Protein AF-0000000069176969 (afdb_homodimer)

Organism: Paramecium tetraurelia (NCBI:txid5888)

Nearest PDB structures (foldseek):
  7xt2-assembly1_B  TM=5.036E-01  e=6.075E-05  Homo sapiens
  7xt2-assembly1_A  TM=5.294E-01  e=1.137E-04  Homo sapiens
  5iea-assembly1_B  TM=4.289E-01  e=5.299E-02  Macaca mulatta
  8glv-assembly1_Eb  TM=2.243E-01  e=5.483E+00  Chlamydomonas reinhardtii
  7xt2-assembly1_A  TM=5.251E-01  e=7.698E-05  Homo sapiens

Radius of gyration: 52.73 Å; Cα contacts (8 Å, |Δi|>4): 553; chains: 2; bounding box: 40×150×90 Å

Foldseek 3Di:
DPPPVPPPQDADPVPRHGFFKAFPVVGHTDDPCCCPPRDNDPTDIDGPVVSVVVVVVVVVVCVVVVVPPVVVVVVVVVVVVVVVVVVVVVVVVVVVVVVVLVVVVVVLLVVLVVVQVVVQVVLVVVQVVVVVVVVVLVVVLVVLVVVLVVLVPDPDPVVCVVCVVSNVVSVVSNPDAKDKDKGKAQDDKDQDQDADDPDDDSVRVSVSSNPGIGGDDIDIDIDID/DPPPVPPPQDADPVPRHGFFKAFPVVGDTDDPCCCPPRDNDPTDIDGPVVSVVVVVVVVVVCVVVVVPPVVVVVVVVVVVVVVVVVVVVVVVVVVVVVVVLVVVVVVLLVVLVVVQVVVQVVLVVVQVVVVVVVVVLVVVLVVLVVVLVVLVPDPDPVVCVVCVVSNVVSVVSNPDAKDKDKDKAQDDKDQDQDFDDPDDDSVRVSVSSNPGIGGDDIDIDMDID

InterPro domains:
  IPR000315 B-box-type zinc finger [PF00643] (8-46)
  IPR000315 B-box-type zinc finger [PS50119] (7-48)
  IPR000315 B-box-type zinc finger [SM00336] (7-48)
  IPR047153 TRIM45/56/19-like [PTHR25462] (10-179)

Secondary structure (DSSP, 8-state):
---------PBPTTT--B--EEETTTTEEE-HHHHHHSTTTT--EEEHHHHHHHHHHHHHHHHHTTTT-HHHHHHHHHHHHHHHHHHHHHHHHHHHHHHHHHHHHHHHHHHHHHHHHHHHHHHHHHHHHHHHHHHHHHHHHHHHHHHHHHHHH---HHHHHHTHHHHHHHHHHHHSPP-EEEEEEE--EE--EE-S-SEE-HHHHHHHHHT--EE-PEEEEEEE-/---------PBPTTT--B--EEETTTTEEE-HHHHHHSTTTT--EEEHHHHHHHHHHHHHHHHHTTTT-HHHHHHHHHHHHHHHHHHHHHHHHHHHHHHHHHHHHHHHHHHHHHHHHHHHHHHHHHHHHHHHHHHHHHHHHHHHHHHHHHHHH---HHHHHHTHHHHHHHHHHHHSPP-EEEEEEE--EE--EE-S-SEE-HHHHHHHHHT--EE-PEEEEEEE-

Structure (mmCIF, N/CA/C/O backbone):
data_AF-0000000069176969-model_v1
#
loop_
_entity.id
_entity.type
_entity.pdbx_description
1 polymer 'Chromosome undetermined scaffold_134, whole genome shotgun sequence'
#
loop_
_atom_site.group_PDB
_atom_site.id
_atom_site.type_symbol
_atom_site.label_atom_id
_atom_site.label_alt_id
_atom_site.label_comp_id
_atom_site.label_asym_id
_atom_site.label_entity_id
_atom_site.label_seq_id
_atom_site.pdbx_PDB_ins_code
_atom_site.Cartn_x
_atom_site.Cartn_y
_atom_site.Cartn_z
_atom_site.occupancy
_atom_site.B_iso_or_equiv
_atom_site.auth_seq_id
_atom_site.auth_comp_id
_atom_site.auth_asym_id
_atom_site.auth_atom_id
_atom_site.pdbx_PDB_model_num
ATOM 1 N N . MET A 1 1 ? 22.219 -71.062 -0.162 1 26.84 1 MET A N 1
ATOM 2 C CA . MET A 1 1 ? 21.219 -72.062 -0.257 1 26.84 1 MET A CA 1
ATOM 3 C C . MET A 1 1 ? 20.172 -71.75 -1.316 1 26.84 1 MET A C 1
ATOM 5 O O . MET A 1 1 ? 19.5 -70.75 -1.219 1 26.84 1 MET A O 1
ATOM 9 N N . ILE A 1 2 ? 20.406 -71.938 -2.631 1 32.28 2 ILE A N 1
ATOM 10 C CA . ILE A 1 2 ? 19.688 -71.75 -3.879 1 32.28 2 ILE A CA 1
ATOM 11 C C . ILE A 1 2 ? 18.281 -72.312 -3.771 1 32.28 2 ILE A C 1
ATOM 13 O O . ILE A 1 2 ? 18.094 -73.5 -3.545 1 32.28 2 ILE A O 1
ATOM 17 N N . SER A 1 3 ? 17.375 -71.625 -3.012 1 36.97 3 SER A N 1
ATOM 18 C CA . SER A 1 3 ? 16.109 -72.25 -2.645 1 36.97 3 SER A CA 1
ATOM 19 C C . SER A 1 3 ? 15.578 -73.125 -3.77 1 36.97 3 SER A C 1
ATOM 21 O O . SER A 1 3 ? 15.852 -72.875 -4.945 1 36.97 3 SER A O 1
ATOM 23 N N . ASP A 1 4 ? 15.484 -74.438 -3.574 1 36.41 4 ASP A N 1
ATOM 24 C CA . ASP A 1 4 ? 14.992 -75.562 -4.418 1 36.41 4 ASP A CA 1
ATOM 25 C C . ASP A 1 4 ? 13.82 -75.062 -5.273 1 36.41 4 ASP A C 1
ATOM 27 O O . ASP A 1 4 ? 12.758 -74.75 -4.75 1 36.41 4 ASP A O 1
ATOM 31 N N . ASP A 1 5 ? 13.984 -74.25 -6.227 1 40.22 5 ASP A N 1
ATOM 32 C CA . ASP A 1 5 ? 13.203 -73.688 -7.324 1 40.22 5 ASP A CA 1
ATOM 33 C C . ASP A 1 5 ? 12.305 -74.75 -7.949 1 40.22 5 ASP A C 1
ATOM 35 O O . ASP A 1 5 ? 12.523 -75.125 -9.086 1 40.22 5 ASP A O 1
ATOM 39 N N . THR A 1 6 ? 11.953 -75.812 -7.18 1 42.69 6 THR A N 1
ATOM 40 C CA . THR A 1 6 ? 11.023 -76.875 -7.605 1 42.69 6 THR A CA 1
ATOM 41 C C . THR A 1 6 ? 9.789 -76.25 -8.258 1 42.69 6 THR A C 1
ATOM 43 O O . THR A 1 6 ? 9.289 -75.188 -7.801 1 42.69 6 THR A O 1
ATOM 46 N N . GLN A 1 7 ? 9.648 -76.438 -9.602 1 47.78 7 GLN A N 1
ATOM 47 C CA . GLN A 1 7 ? 8.484 -76.125 -10.406 1 47.78 7 GLN A CA 1
ATOM 48 C C . GLN A 1 7 ? 7.195 -76.25 -9.602 1 47.78 7 GLN A C 1
ATOM 50 O O . GLN A 1 7 ? 6.684 -77.375 -9.477 1 47.78 7 GLN A O 1
ATOM 55 N N . ARG A 1 8 ? 7.137 -75.75 -8.43 1 53.97 8 ARG A N 1
ATOM 56 C CA . ARG A 1 8 ? 5.906 -75.938 -7.664 1 53.97 8 ARG A CA 1
ATOM 57 C C . ARG A 1 8 ? 4.68 -75.688 -8.547 1 53.97 8 ARG A C 1
ATOM 59 O O . ARG A 1 8 ? 4.488 -74.562 -9.078 1 53.97 8 ARG A O 1
ATOM 66 N N . VAL A 1 9 ? 4.352 -76.688 -9.32 1 63.97 9 VAL A N 1
ATOM 67 C CA . VAL A 1 9 ? 3.09 -76.688 -10.062 1 63.97 9 VAL A CA 1
ATOM 68 C C . VAL A 1 9 ? 1.954 -76.188 -9.172 1 63.97 9 VAL A C 1
ATOM 70 O O . VAL A 1 9 ? 1.772 -76.688 -8.055 1 63.97 9 VAL A O 1
ATOM 73 N N . SER A 1 10 ? 1.41 -75.062 -9.438 1 77.75 10 SER A N 1
ATOM 74 C CA . SER A 1 10 ? 0.372 -74.375 -8.656 1 77.75 10 SER A CA 1
ATOM 75 C C . SER A 1 10 ? -0.982 -75.062 -8.852 1 77.75 10 SER A C 1
ATOM 77 O O . SER A 1 10 ? -1.222 -75.688 -9.883 1 77.75 10 SER A O 1
ATOM 79 N N . GLU A 1 11 ? -1.685 -75.188 -7.676 1 89.38 11 GLU A N 1
ATOM 80 C CA . GLU A 1 11 ? -3.027 -75.75 -7.668 1 89.38 11 GLU A CA 1
ATOM 81 C C . GLU A 1 11 ? -4.078 -74.688 -8.008 1 89.38 11 GLU A C 1
ATOM 83 O O . GLU A 1 11 ? -3.936 -73.5 -7.645 1 89.38 11 GLU A O 1
ATOM 88 N N . CYS A 1 12 ? -4.926 -75.188 -8.828 1 91.81 12 CYS A N 1
ATOM 89 C CA . CYS A 1 12 ? -6.059 -74.312 -9.156 1 91.81 12 CYS A CA 1
ATOM 90 C C . CYS A 1 12 ? -6.812 -73.875 -7.902 1 91.81 12 CYS A C 1
ATOM 92 O O . CYS A 1 12 ? -7.199 -74.75 -7.094 1 91.81 12 CYS A O 1
ATOM 94 N N . ILE A 1 13 ? -7.078 -72.688 -7.785 1 87.38 13 ILE A N 1
ATOM 95 C CA . ILE A 1 13 ? -7.703 -72.188 -6.59 1 87.38 13 ILE A CA 1
ATOM 96 C C . ILE A 1 13 ? -9.148 -72.625 -6.5 1 87.38 13 ILE A C 1
ATOM 98 O O . ILE A 1 13 ? -9.656 -72.875 -5.406 1 87.38 13 ILE A O 1
ATOM 102 N N . ASN A 1 14 ? -9.766 -72.875 -7.582 1 89.88 14 ASN A N 1
ATOM 103 C CA . ASN A 1 14 ? -11.188 -73.188 -7.613 1 89.88 14 ASN A CA 1
ATOM 104 C C . ASN A 1 14 ? -11.422 -74.688 -7.535 1 89.88 14 ASN A C 1
ATOM 106 O O . ASN A 1 14 ? -12.453 -75.125 -7.039 1 89.88 14 ASN A O 1
ATOM 110 N N . HIS A 1 15 ? -10.391 -75.5 -8.008 1 91 15 HIS A N 1
ATOM 111 C CA . HIS A 1 15 ? -10.703 -76.875 -8.18 1 91 15 HIS A CA 1
ATOM 112 C C . HIS A 1 15 ? -9.68 -77.75 -7.48 1 91 15 HIS A C 1
ATOM 114 O O . HIS A 1 15 ? -9.773 -79 -7.531 1 91 15 HIS A O 1
ATOM 120 N N . LYS A 1 16 ? -8.781 -77.188 -6.832 1 88.62 16 LYS A N 1
ATOM 121 C CA . LYS A 1 16 ? -7.742 -77.875 -6.078 1 88.62 16 LYS A CA 1
ATOM 122 C C . LYS A 1 16 ? -7.051 -78.938 -6.938 1 88.62 16 LYS A C 1
ATOM 124 O O . LYS A 1 16 ? -6.812 -80.062 -6.484 1 88.62 16 LYS A O 1
ATOM 129 N N . ARG A 1 17 ? -6.91 -78.812 -8.227 1 90.88 17 ARG A N 1
ATOM 130 C CA . ARG A 1 17 ? -6.207 -79.625 -9.195 1 90.88 17 ARG A CA 1
ATOM 131 C C . ARG A 1 17 ? -4.984 -78.938 -9.758 1 90.88 17 ARG A C 1
ATOM 133 O O . ARG A 1 17 ? -4.918 -77.688 -9.734 1 90.88 17 ARG A O 1
ATOM 140 N N . LEU A 1 18 ? -4.129 -79.688 -10.203 1 91.25 18 LEU A N 1
ATOM 141 C CA . LEU A 1 18 ? -2.912 -79.125 -10.781 1 91.25 18 LEU A CA 1
ATOM 142 C C . LEU A 1 18 ? -3.225 -78.375 -12.055 1 91.25 18 LEU A C 1
ATOM 144 O O . LEU A 1 18 ? -4.059 -78.812 -12.859 1 91.25 18 LEU A O 1
ATOM 148 N N . LEU A 1 19 ? -2.568 -77.25 -12.164 1 93.12 19 LEU A N 1
ATOM 149 C CA . LEU A 1 19 ? -2.623 -76.5 -13.414 1 93.12 19 LEU A CA 1
ATOM 150 C C . LEU A 1 19 ? -1.856 -77.25 -14.516 1 93.12 19 LEU A C 1
ATOM 152 O O . LEU A 1 19 ? -0.68 -77.562 -14.344 1 93.12 19 LEU A O 1
ATOM 156 N N . GLU A 1 20 ? -2.523 -77.562 -15.68 1 91.69 20 GLU A N 1
ATOM 157 C CA . GLU A 1 20 ? -1.903 -78.438 -16.641 1 91.69 20 GLU A CA 1
ATOM 158 C C . GLU A 1 20 ? -1.856 -77.812 -18.031 1 91.69 20 GLU A C 1
ATOM 160 O O . GLU A 1 20 ? -1.166 -78.312 -18.922 1 91.69 20 GLU A O 1
ATOM 165 N N . ALA A 1 21 ? -2.658 -76.688 -18.156 1 94.44 21 ALA A N 1
ATOM 166 C CA . ALA A 1 21 ? -2.744 -76.125 -19.5 1 94.44 21 ALA A CA 1
ATOM 167 C C . ALA A 1 21 ? -2.727 -74.562 -19.422 1 94.44 21 ALA A C 1
ATOM 169 O O . ALA A 1 21 ? -2.945 -74 -18.359 1 94.44 21 ALA A O 1
ATOM 170 N N . PHE A 1 22 ? -2.449 -73.938 -20.547 1 95.81 22 PHE A N 1
ATOM 171 C CA . PHE A 1 22 ? -2.453 -72.5 -20.672 1 95.81 22 PHE A CA 1
ATOM 172 C C . PHE A 1 22 ? -3.617 -72.062 -21.547 1 95.81 22 PHE A C 1
ATOM 174 O O . PHE A 1 22 ? -3.734 -72.438 -22.703 1 95.81 22 PHE A O 1
ATOM 181 N N . CYS A 1 23 ? -4.484 -71.312 -21.016 1 96.56 23 CYS A N 1
ATOM 182 C CA . CYS A 1 23 ? -5.594 -70.812 -21.781 1 96.56 23 CYS A CA 1
ATOM 183 C C . CYS A 1 23 ? -5.125 -69.625 -22.656 1 96.56 23 CYS A C 1
ATOM 185 O O . CYS A 1 23 ? -4.754 -68.562 -22.156 1 96.56 23 CYS A O 1
ATOM 187 N N . THR A 1 24 ? -5.207 -69.688 -23.938 1 94.88 24 THR A N 1
ATOM 188 C CA . THR A 1 24 ? -4.664 -68.688 -24.844 1 94.88 24 THR A CA 1
ATOM 189 C C . THR A 1 24 ? -5.605 -67.5 -24.953 1 94.88 24 THR A C 1
ATOM 191 O O . THR A 1 24 ? -5.172 -66.438 -25.297 1 94.88 24 THR A O 1
ATOM 194 N N . ASP A 1 25 ? -6.832 -67.688 -24.641 1 94.06 25 ASP A N 1
ATOM 195 C CA . ASP A 1 25 ? -7.805 -66.625 -24.672 1 94.06 25 ASP A CA 1
ATOM 196 C C . ASP A 1 25 ? -7.633 -65.688 -23.484 1 94.06 25 ASP A C 1
ATOM 198 O O . ASP A 1 25 ? -7.719 -64.5 -23.609 1 94.06 25 ASP A O 1
ATOM 202 N N . CYS A 1 26 ? -7.316 -66.312 -22.328 1 94.69 26 CYS A N 1
ATOM 203 C CA . CYS A 1 26 ? -7.262 -65.562 -21.094 1 94.69 26 CYS A CA 1
ATOM 204 C C . CYS A 1 26 ? -5.82 -65.312 -20.656 1 94.69 26 CYS A C 1
ATOM 206 O O . CYS A 1 26 ? -5.559 -64.5 -19.766 1 94.69 26 CYS A O 1
ATOM 208 N N . HIS A 1 27 ? -4.93 -66.062 -21.203 1 94.88 27 HIS A N 1
ATOM 209 C CA . HIS A 1 27 ? -3.496 -66 -20.938 1 94.88 27 HIS A CA 1
ATOM 210 C C . HIS A 1 27 ? -3.172 -66.312 -19.5 1 94.88 27 HIS A C 1
ATOM 212 O O . HIS A 1 27 ? -2.412 -65.625 -18.828 1 94.88 27 HIS A O 1
ATOM 218 N N . VAL A 1 28 ? -3.756 -67.438 -19.031 1 93.88 28 VAL A N 1
ATOM 219 C CA . VAL A 1 28 ? -3.494 -67.875 -17.688 1 93.88 28 VAL A CA 1
ATOM 220 C C . VAL A 1 28 ? -3.367 -69.438 -17.688 1 93.88 28 VAL A C 1
ATOM 222 O O . VAL A 1 28 ? -3.848 -70.062 -18.609 1 93.88 28 VAL A O 1
ATOM 225 N N . LEU A 1 29 ? -2.678 -69.875 -16.625 1 94.75 29 LEU A N 1
ATOM 226 C CA . LEU A 1 29 ? -2.648 -71.312 -16.391 1 94.75 29 LEU A CA 1
ATOM 227 C C . LEU A 1 29 ? -3.979 -71.812 -15.828 1 94.75 29 LEU A C 1
ATOM 229 O O . LEU A 1 29 ? -4.562 -71.188 -14.961 1 94.75 29 LEU A O 1
ATOM 233 N N . ILE A 1 30 ? -4.434 -73 -16.359 1 94.5 30 ILE A N 1
ATOM 234 C CA . ILE A 1 30 ? -5.727 -73.5 -15.914 1 94.5 30 ILE A CA 1
ATOM 235 C C . ILE A 1 30 ? -5.641 -75 -15.648 1 94.5 30 ILE A C 1
ATOM 237 O O . ILE A 1 30 ? -4.719 -75.688 -16.125 1 94.5 30 ILE A O 1
ATOM 241 N N . CYS A 1 31 ? -6.582 -75.5 -14.875 1 93.94 31 CYS A N 1
ATOM 242 C CA . CYS A 1 31 ? -6.738 -76.938 -14.672 1 93.94 31 CYS A CA 1
ATOM 243 C C . CYS A 1 31 ? -7.758 -77.5 -15.648 1 93.94 31 CYS A C 1
ATOM 245 O O . CYS A 1 31 ? -8.531 -76.75 -16.266 1 93.94 31 CYS A O 1
ATOM 247 N N . PRO A 1 32 ? -7.789 -78.812 -15.852 1 94 32 PRO A N 1
ATOM 248 C CA . PRO A 1 32 ? -8.719 -79.375 -16.812 1 94 32 PRO A CA 1
ATOM 249 C C . PRO A 1 32 ? -10.18 -79.125 -16.453 1 94 32 PRO A C 1
ATOM 251 O O . PRO A 1 32 ? -11.008 -78.938 -17.344 1 94 32 PRO A O 1
ATOM 254 N N . THR A 1 33 ? -10.453 -79 -15.164 1 94.81 33 THR A N 1
ATOM 255 C CA . THR A 1 33 ? -11.836 -78.812 -14.734 1 94.81 33 THR A CA 1
ATOM 256 C C . THR A 1 33 ? -12.312 -77.438 -15.156 1 94.81 33 THR A C 1
ATOM 258 O O . THR A 1 33 ? -13.461 -77.25 -15.578 1 94.81 33 THR A O 1
ATOM 261 N N . CYS A 1 34 ? -11.469 -76.438 -15.055 1 94.94 34 CYS A N 1
ATOM 262 C CA . CYS A 1 34 ? -11.789 -75.125 -15.484 1 94.94 34 CYS A CA 1
ATOM 263 C C . CYS A 1 34 ? -12.164 -75.062 -16.969 1 94.94 34 CYS A C 1
ATOM 265 O O . CYS A 1 34 ? -13.055 -74.312 -17.375 1 94.94 34 CYS A O 1
ATOM 267 N N . LEU A 1 35 ? -11.445 -75.875 -17.812 1 94.69 35 LEU A N 1
ATOM 268 C CA . LEU A 1 35 ? -11.641 -75.875 -19.266 1 94.69 35 LEU A CA 1
ATOM 269 C C . LEU A 1 35 ? -12.922 -76.625 -19.625 1 94.69 35 LEU A C 1
ATOM 271 O O . LEU A 1 35 ? -13.68 -76.188 -20.484 1 94.69 35 LEU A O 1
ATOM 275 N N . MET A 1 36 ? -13.172 -77.688 -18.922 1 94.62 36 MET A N 1
ATOM 276 C CA . MET A 1 36 ? -14.281 -78.562 -19.281 1 94.62 36 MET A CA 1
ATOM 277 C C . MET A 1 36 ? -15.609 -78 -18.766 1 94.62 36 MET A C 1
ATOM 279 O O . MET A 1 36 ? -16.625 -78.125 -19.453 1 94.62 36 MET A O 1
ATOM 283 N N . PHE A 1 37 ? -15.609 -77.375 -17.547 1 93.06 37 PHE A N 1
ATOM 284 C CA . PHE A 1 37 ? -16.875 -77.125 -16.891 1 93.06 37 PHE A CA 1
ATOM 285 C C . PHE A 1 37 ? -16.875 -75.688 -16.312 1 93.06 37 PHE A C 1
ATOM 287 O O . PHE A 1 37 ? -17.891 -75.25 -15.805 1 93.06 37 PHE A O 1
ATOM 294 N N . GLY A 1 38 ? -15.789 -75.062 -16.391 1 91.81 38 GLY A N 1
ATOM 295 C CA . GLY A 1 38 ? -15.672 -73.812 -15.648 1 91.81 38 GLY A CA 1
ATOM 296 C C . GLY A 1 38 ? -15.648 -72.562 -16.547 1 91.81 38 GLY A C 1
ATOM 297 O O . GLY A 1 38 ? -16.328 -72.5 -17.578 1 91.81 38 GLY A O 1
ATOM 298 N N . ASP A 1 39 ? -14.883 -71.625 -16.062 1 91.38 39 ASP A N 1
ATOM 299 C CA . ASP A 1 39 ? -14.898 -70.25 -16.625 1 91.38 39 ASP A CA 1
ATOM 300 C C . ASP A 1 39 ? -14.18 -70.25 -17.969 1 91.38 39 ASP A C 1
ATOM 302 O O . ASP A 1 39 ? -14.305 -69.25 -18.734 1 91.38 39 ASP A O 1
ATOM 306 N N . HIS A 1 40 ? -13.469 -71.25 -18.344 1 95.25 40 HIS A N 1
ATOM 307 C CA . HIS A 1 40 ? -12.664 -71.312 -19.562 1 95.25 40 HIS A CA 1
ATOM 308 C C . HIS A 1 40 ? -13.234 -72.25 -20.594 1 95.25 40 HIS A C 1
ATOM 310 O O . HIS A 1 40 ? -12.523 -72.688 -21.5 1 95.25 40 HIS A O 1
ATOM 316 N N . LYS A 1 41 ? -14.438 -72.688 -20.297 1 94.44 41 LYS A N 1
ATOM 317 C CA . LYS A 1 41 ? -15.102 -73.562 -21.234 1 94.44 41 LYS A CA 1
ATOM 318 C C . LYS A 1 41 ? -15.133 -73 -22.641 1 94.44 41 LYS A C 1
ATOM 320 O O . LYS A 1 41 ? -15.523 -71.812 -22.828 1 94.44 41 LYS A O 1
ATOM 325 N N . GLY A 1 42 ? -14.727 -73.812 -23.625 1 93.81 42 GLY A N 1
ATOM 326 C CA . GLY A 1 42 ? -14.773 -73.375 -25 1 93.81 42 GLY A CA 1
ATOM 327 C C . GLY A 1 42 ? -13.562 -72.562 -25.422 1 93.81 42 GLY A C 1
ATOM 328 O O . GLY A 1 42 ? -13.414 -72.188 -26.594 1 93.81 42 GLY A O 1
ATOM 329 N N . HIS A 1 43 ? -12.688 -72.188 -24.438 1 96.44 43 HIS A N 1
ATOM 330 C CA . HIS A 1 43 ? -11.5 -71.438 -24.781 1 96.44 43 HIS A CA 1
ATOM 331 C C . HIS A 1 43 ? -10.445 -72.312 -25.453 1 96.44 43 HIS A C 1
ATOM 333 O O . HIS A 1 43 ? -10.414 -73.5 -25.234 1 96.44 43 HIS A O 1
ATOM 339 N N . LEU A 1 44 ? -9.625 -71.688 -26.219 1 96.5 44 LEU A N 1
ATOM 340 C CA . LEU A 1 44 ? -8.477 -72.375 -26.781 1 96.5 44 LEU A CA 1
ATOM 341 C C . LEU A 1 44 ? -7.367 -72.5 -25.75 1 96.5 44 LEU A C 1
ATOM 343 O O . LEU A 1 44 ? -7.117 -71.625 -24.969 1 96.5 44 LEU A O 1
ATOM 347 N N . VAL A 1 45 ? -6.688 -73.75 -25.766 1 96.19 45 VAL A N 1
ATOM 348 C CA . VAL A 1 45 ? -5.637 -74 -24.781 1 96.19 45 VAL A CA 1
ATOM 349 C C . VAL A 1 45 ? -4.406 -74.562 -25.484 1 96.19 45 VAL A C 1
ATOM 351 O O . VAL A 1 45 ? -4.512 -75.188 -26.547 1 96.19 45 VAL A O 1
ATOM 354 N N . ASP A 1 46 ? -3.285 -74.25 -24.875 1 96.25 46 ASP A N 1
ATOM 355 C CA . ASP A 1 46 ? -2.018 -74.812 -25.328 1 96.25 46 ASP A CA 1
ATOM 356 C C . ASP A 1 46 ? -1.334 -75.625 -24.203 1 96.25 46 ASP A C 1
ATOM 358 O O . ASP A 1 46 ? -1.624 -75.375 -23.016 1 96.25 46 ASP A O 1
ATOM 362 N N . GLN A 1 47 ? -0.425 -76.562 -24.719 1 95.62 47 GLN A N 1
ATOM 363 C CA . GLN A 1 47 ? 0.482 -77.188 -23.75 1 95.62 47 GLN A CA 1
ATOM 364 C C . GLN A 1 47 ? 1.433 -76.125 -23.156 1 95.62 47 GLN A C 1
ATOM 366 O O . GLN A 1 47 ? 1.793 -75.125 -23.828 1 95.62 47 GLN A O 1
ATOM 371 N N . MET A 1 48 ? 1.875 -76.312 -21.953 1 93.12 48 MET A N 1
ATOM 372 C CA . MET A 1 48 ? 2.715 -75.375 -21.234 1 93.12 48 MET A CA 1
ATOM 373 C C . MET A 1 48 ? 4.004 -75.125 -22 1 93.12 48 MET A C 1
ATOM 375 O O . MET A 1 48 ? 4.453 -73.938 -22.078 1 93.12 48 MET A O 1
ATOM 379 N N . ASP A 1 49 ? 4.562 -76.125 -22.547 1 94 49 ASP A N 1
ATOM 380 C CA . ASP A 1 49 ? 5.816 -75.938 -23.266 1 94 49 ASP A CA 1
ATOM 381 C C . ASP A 1 49 ? 5.641 -75.062 -24.484 1 94 49 ASP A C 1
ATOM 383 O O . ASP A 1 49 ? 6.457 -74.125 -24.719 1 94 49 ASP A O 1
ATOM 387 N N . LYS A 1 50 ? 4.613 -75.25 -25.234 1 95.94 50 LYS A N 1
ATOM 388 C CA . LYS A 1 50 ? 4.348 -74.438 -26.406 1 95.94 50 LYS A CA 1
ATOM 389 C C . LYS A 1 50 ? 4.039 -73 -25.984 1 95.94 50 LYS A C 1
ATOM 391 O O . LYS A 1 50 ? 4.535 -72.062 -26.594 1 95.94 50 LYS A O 1
ATOM 396 N N . ALA A 1 51 ? 3.252 -72.875 -24.984 1 95.81 51 ALA A N 1
ATOM 397 C CA . ALA A 1 51 ? 2.873 -71.562 -24.5 1 95.81 51 ALA A CA 1
ATOM 398 C C . ALA A 1 51 ? 4.098 -70.812 -24.062 1 95.81 51 ALA A C 1
ATOM 400 O O . ALA A 1 51 ? 4.207 -69.562 -24.328 1 95.81 51 ALA A O 1
ATOM 401 N N . THR A 1 52 ? 4.977 -71.438 -23.312 1 95.56 52 THR A N 1
ATOM 402 C CA . THR A 1 52 ? 6.203 -70.812 -22.859 1 95.56 52 THR A CA 1
ATOM 403 C C . THR A 1 52 ? 7.051 -70.375 -24.047 1 95.56 52 THR A C 1
ATOM 405 O O . THR A 1 52 ? 7.555 -69.25 -24.062 1 95.56 52 THR A O 1
ATOM 408 N N . LYS A 1 53 ? 7.156 -71.25 -25 1 95.75 53 LYS A N 1
ATOM 409 C CA . LYS A 1 53 ? 7.93 -70.875 -26.188 1 95.75 53 LYS A CA 1
ATOM 410 C C . LYS A 1 53 ? 7.34 -69.688 -26.906 1 95.75 53 LYS A C 1
ATOM 412 O O . LYS A 1 53 ? 8.078 -68.812 -27.344 1 95.75 53 LYS A O 1
ATOM 417 N N . ASP A 1 54 ? 6.082 -69.688 -27.031 1 95.88 54 ASP A N 1
ATOM 418 C CA . ASP A 1 54 ? 5.406 -68.562 -27.688 1 95.88 54 ASP A CA 1
ATOM 419 C C . ASP A 1 54 ? 5.605 -67.25 -26.922 1 95.88 54 ASP A C 1
ATOM 421 O O . ASP A 1 54 ? 5.836 -66.188 -27.516 1 95.88 54 ASP A O 1
ATOM 425 N N . LEU A 1 55 ? 5.5 -67.375 -25.578 1 95.81 55 LEU A N 1
ATOM 426 C CA . LEU A 1 55 ? 5.688 -66.188 -24.734 1 95.81 55 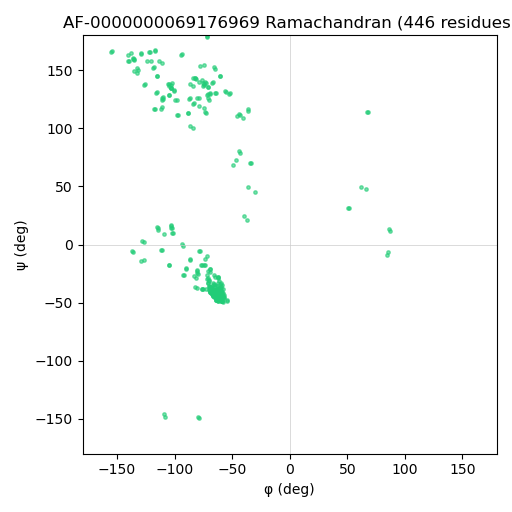LEU A CA 1
ATOM 427 C C . LEU A 1 55 ? 7.109 -65.625 -24.859 1 95.81 55 LEU A C 1
ATOM 429 O O . LEU A 1 55 ? 7.309 -64.438 -25.016 1 95.81 55 LEU A O 1
ATOM 433 N N . ARG A 1 56 ? 8.07 -66.5 -24.844 1 96.12 56 ARG A N 1
ATOM 434 C CA . ARG A 1 56 ? 9.461 -66.062 -25 1 96.12 56 ARG A CA 1
ATOM 435 C C . ARG A 1 56 ? 9.711 -65.5 -26.375 1 96.12 56 ARG A C 1
ATOM 437 O O . ARG A 1 56 ? 10.461 -64.5 -26.516 1 96.12 56 ARG A O 1
ATOM 444 N N . ALA A 1 57 ? 9.062 -66.062 -27.328 1 95.62 57 ALA A N 1
ATOM 445 C CA . ALA A 1 57 ? 9.188 -65.5 -28.688 1 95.62 57 ALA A CA 1
ATOM 446 C C . ALA A 1 57 ? 8.656 -64.062 -28.75 1 95.62 57 ALA A C 1
ATOM 448 O O . ALA A 1 57 ? 9.25 -63.219 -29.422 1 95.62 57 ALA A O 1
ATOM 449 N N . SER A 1 58 ? 7.578 -63.906 -28.094 1 95.25 58 SER A N 1
ATOM 450 C CA . SER A 1 58 ? 6.992 -62.594 -28.047 1 95.25 58 SER A CA 1
ATOM 451 C C . SER A 1 58 ? 7.926 -61.594 -27.375 1 95.25 58 SER A C 1
ATOM 453 O O . SER A 1 58 ? 8.117 -60.469 -27.875 1 95.25 58 SER A O 1
ATOM 455 N N . MET A 1 59 ? 8.523 -61.969 -26.266 1 95.69 59 MET A N 1
ATOM 456 C CA . MET A 1 59 ? 9.469 -61.125 -25.547 1 95.69 59 MET A CA 1
ATOM 457 C C . MET A 1 59 ? 10.711 -60.844 -26.406 1 95.69 59 MET A C 1
ATOM 459 O O . MET A 1 59 ? 11.188 -59.719 -26.484 1 95.69 59 MET A O 1
ATOM 463 N N . ASP A 1 60 ? 11.133 -61.844 -27.078 1 95.56 60 ASP A N 1
ATOM 464 C CA . ASP A 1 60 ? 12.312 -61.719 -27.938 1 95.56 60 ASP A CA 1
ATOM 465 C C . ASP A 1 60 ? 12.039 -60.781 -29.109 1 95.56 60 ASP A C 1
ATOM 467 O O . ASP A 1 60 ? 12.891 -59.969 -29.453 1 95.56 60 ASP A O 1
ATOM 471 N N . GLN A 1 61 ? 10.891 -60.938 -29.734 1 95.62 61 GLN A N 1
ATOM 472 C CA . GLN A 1 61 ? 10.516 -60.031 -30.844 1 95.62 61 GLN A CA 1
ATOM 473 C C . GLN A 1 61 ? 10.461 -58.594 -30.375 1 95.62 61 GLN A C 1
ATOM 475 O O . GLN A 1 61 ? 10.93 -57.688 -31.078 1 95.62 61 GLN A O 1
ATOM 480 N N . SER A 1 62 ? 9.891 -58.438 -29.219 1 94.69 62 SER A N 1
ATOM 481 C CA . SER A 1 62 ? 9.797 -57.094 -28.656 1 94.69 62 SER A CA 1
ATOM 482 C C . SER A 1 62 ? 11.172 -56.5 -28.344 1 94.69 62 SER A C 1
ATOM 484 O O . SER A 1 62 ? 11.422 -55.312 -28.562 1 94.69 62 SER A O 1
ATOM 486 N N . ALA A 1 63 ? 12.055 -57.281 -27.859 1 94.19 63 ALA A N 1
ATOM 487 C CA . ALA A 1 63 ? 13.422 -56.875 -27.594 1 94.19 63 ALA A CA 1
ATOM 488 C C . ALA A 1 63 ? 14.141 -56.469 -28.891 1 94.19 63 ALA A C 1
ATOM 490 O O . ALA A 1 63 ? 14.828 -55.438 -28.938 1 94.19 63 ALA A O 1
ATOM 491 N N . ARG A 1 64 ? 13.961 -57.25 -29.953 1 94.81 64 ARG A N 1
ATOM 492 C CA . ARG A 1 64 ? 14.594 -57 -31.234 1 94.81 64 ARG A CA 1
ATOM 493 C C . ARG A 1 64 ? 14.086 -55.688 -31.844 1 94.81 64 ARG A C 1
ATOM 495 O O . ARG A 1 64 ? 14.844 -54.969 -32.469 1 94.81 64 ARG A O 1
ATOM 502 N N . LYS A 1 65 ? 12.781 -55.406 -31.594 1 93 65 LYS A N 1
ATOM 503 C CA . LYS A 1 65 ? 12.18 -54.188 -32.094 1 93 65 LYS A CA 1
ATOM 504 C C . LYS A 1 65 ? 12.578 -52.969 -31.234 1 93 65 LYS A C 1
ATOM 506 O O . LYS A 1 65 ? 12.203 -51.844 -31.531 1 93 65 LYS A O 1
ATOM 511 N N . GLY A 1 66 ? 13.281 -53.219 -30.141 1 91.12 66 GLY A N 1
ATOM 512 C CA . GLY A 1 66 ? 13.789 -52.156 -29.297 1 91.12 66 GLY A CA 1
ATOM 513 C C . GLY A 1 66 ? 12.797 -51.688 -28.25 1 91.12 66 GLY A C 1
ATOM 514 O O . GLY A 1 66 ? 13 -50.656 -27.609 1 91.12 66 GLY A O 1
ATOM 515 N N . LEU A 1 67 ? 11.727 -52.469 -28.062 1 91 67 LEU A N 1
ATOM 516 C CA . LEU A 1 67 ? 10.664 -52.062 -27.141 1 91 67 LEU A CA 1
ATOM 517 C C . LEU A 1 67 ? 11.133 -52.156 -25.703 1 91 67 LEU A C 1
ATOM 519 O O . LEU A 1 67 ? 10.625 -51.469 -24.828 1 91 67 LEU A O 1
ATOM 523 N N . LEU A 1 68 ? 12.141 -52.969 -25.453 1 92.81 68 LEU A N 1
ATOM 524 C CA . LEU A 1 68 ? 12.586 -53.188 -24.078 1 92.81 68 LEU A CA 1
ATOM 525 C C . LEU A 1 68 ? 13.836 -52.375 -23.766 1 92.81 68 LEU A C 1
ATOM 527 O O . LEU A 1 68 ? 14.445 -52.562 -22.703 1 92.81 68 LEU A O 1
ATOM 531 N N . LYS A 1 69 ? 14.172 -51.469 -24.703 1 91.56 69 LYS A N 1
ATOM 532 C CA . LYS A 1 69 ? 15.336 -50.625 -24.453 1 91.56 69 LYS A CA 1
ATOM 533 C C . LYS A 1 69 ? 15.031 -49.562 -23.391 1 91.56 69 LYS A C 1
ATOM 535 O O . LYS A 1 69 ? 14.273 -48.625 -23.656 1 91.56 69 LYS A O 1
ATOM 540 N N . LEU A 1 70 ? 15.68 -49.688 -22.297 1 92.25 70 LEU A N 1
ATOM 541 C CA . LEU A 1 70 ? 15.445 -48.781 -21.172 1 92.25 70 LEU A CA 1
ATOM 542 C C . LEU A 1 70 ? 15.867 -47.375 -21.5 1 92.25 70 LEU A C 1
ATOM 544 O O . LEU A 1 70 ? 15.336 -46.406 -20.953 1 92.25 70 LEU A O 1
ATOM 548 N N . GLU A 1 71 ? 16.859 -47.25 -22.453 1 91 71 GLU A N 1
ATOM 549 C CA . GLU A 1 71 ? 17.359 -45.938 -22.875 1 91 71 GLU A CA 1
ATOM 550 C C . GLU A 1 71 ? 16.25 -45.062 -23.453 1 91 71 GLU A C 1
ATOM 552 O O . GLU A 1 71 ? 16.25 -43.844 -23.281 1 91 71 GLU A O 1
ATOM 557 N N . LYS A 1 72 ? 15.258 -45.688 -24.172 1 87.12 72 LYS A N 1
ATOM 558 C CA . LYS A 1 72 ? 14.164 -44.938 -24.781 1 87.12 72 LYS A CA 1
ATOM 559 C C . LYS A 1 72 ? 13.273 -44.281 -23.719 1 87.12 72 LYS A C 1
ATOM 561 O O . LYS A 1 72 ? 12.961 -43.094 -23.797 1 87.12 72 LYS A O 1
ATOM 566 N N . THR A 1 73 ? 12.953 -45.125 -22.672 1 91.44 73 THR A N 1
ATOM 567 C CA . THR A 1 73 ? 12.117 -44.594 -21.609 1 91.44 73 THR A CA 1
ATOM 568 C C . THR A 1 73 ? 12.883 -43.594 -20.766 1 91.44 73 THR A C 1
ATOM 570 O O . THR A 1 73 ? 12.32 -42.594 -20.328 1 91.44 73 THR A O 1
ATOM 573 N N . GLU A 1 74 ? 14.211 -43.812 -20.609 1 93.31 74 GLU A N 1
ATOM 574 C CA . GLU A 1 74 ? 15.047 -42.875 -19.828 1 93.31 74 GLU A CA 1
ATOM 575 C C . GLU A 1 74 ? 15.117 -41.5 -20.5 1 93.31 74 GLU A C 1
ATOM 577 O O . GLU A 1 74 ? 15.031 -40.5 -19.812 1 93.31 74 GLU A O 1
ATOM 582 N N . THR A 1 75 ? 15.289 -41.5 -21.812 1 92.31 75 THR A N 1
ATOM 583 C CA . THR A 1 75 ? 15.375 -40.219 -22.547 1 92.31 75 THR A CA 1
ATOM 584 C C . THR A 1 75 ? 14.078 -39.438 -22.406 1 92.31 75 THR A C 1
ATOM 586 O O . THR A 1 75 ? 14.109 -38.219 -22.188 1 92.31 75 THR A O 1
ATOM 589 N N . VAL A 1 76 ? 12.938 -40.125 -22.453 1 93.38 76 VAL A N 1
ATOM 590 C CA . VAL A 1 76 ? 11.641 -39.438 -22.344 1 93.38 76 VAL A CA 1
ATOM 591 C C . VAL A 1 76 ? 11.469 -38.906 -20.922 1 93.38 76 VAL A C 1
ATOM 593 O O . VAL A 1 76 ? 11.039 -37.75 -20.75 1 93.38 76 VAL A O 1
ATOM 596 N N . LEU A 1 77 ? 11.883 -39.719 -19.953 1 95.31 77 LEU A N 1
ATOM 597 C CA . LEU A 1 77 ? 11.758 -39.281 -18.562 1 95.31 77 LEU A CA 1
ATOM 598 C C . LEU A 1 77 ? 12.648 -38.094 -18.281 1 95.31 77 LEU A C 1
ATOM 600 O O . LEU A 1 77 ? 12.258 -37.188 -17.531 1 95.31 77 LEU A O 1
ATOM 604 N N . VAL A 1 78 ? 13.859 -38.062 -18.828 1 94.25 78 VAL A N 1
ATOM 605 C CA . VAL A 1 78 ? 14.766 -36.938 -18.656 1 94.25 78 VAL A CA 1
ATOM 606 C C . VAL A 1 78 ? 14.148 -35.688 -19.266 1 94.25 78 VAL A C 1
ATOM 608 O O . VAL A 1 78 ? 14.195 -34.594 -18.672 1 94.25 78 VAL A O 1
ATOM 611 N N . ASP A 1 79 ? 13.5 -35.812 -20.484 1 93.12 79 ASP A N 1
ATOM 612 C CA . ASP A 1 79 ? 12.836 -34.688 -21.141 1 93.12 79 ASP A CA 1
ATOM 613 C C . ASP A 1 79 ? 11.688 -34.156 -20.281 1 93.12 79 ASP A C 1
ATOM 615 O O . ASP A 1 79 ? 11.539 -32.938 -20.125 1 93.12 79 ASP A O 1
ATOM 619 N N . ILE A 1 80 ? 10.922 -35 -19.719 1 94.56 80 ILE A N 1
ATOM 620 C CA . ILE A 1 80 ? 9.797 -34.625 -18.875 1 94.56 80 ILE A CA 1
ATOM 621 C C . ILE A 1 80 ? 10.305 -33.875 -17.641 1 94.56 80 ILE A C 1
ATOM 623 O O . ILE A 1 80 ? 9.773 -32.812 -17.297 1 94.56 80 ILE A O 1
ATOM 627 N N . ARG A 1 81 ? 11.352 -34.406 -17.031 1 94.31 81 ARG A N 1
ATOM 628 C CA . ARG A 1 81 ? 11.891 -33.812 -15.82 1 94.31 81 ARG A CA 1
ATOM 629 C C . ARG A 1 81 ? 12.508 -32.438 -16.125 1 94.31 81 ARG A C 1
ATOM 631 O O . ARG A 1 81 ? 12.406 -31.516 -15.32 1 94.31 81 ARG A O 1
ATOM 638 N N . HIS A 1 82 ? 13.18 -32.344 -17.266 1 94 82 HIS A N 1
ATOM 639 C CA . HIS A 1 82 ? 13.711 -31.047 -17.688 1 94 82 HIS A CA 1
ATOM 640 C C . HIS A 1 82 ? 12.602 -30.031 -17.891 1 94 82 HIS A C 1
ATOM 642 O O . HIS A 1 82 ? 12.727 -28.875 -17.484 1 94 82 HIS A O 1
ATOM 648 N N . THR A 1 83 ? 11.555 -30.422 -18.516 1 92 83 THR A N 1
ATOM 649 C CA . THR A 1 83 ? 10.398 -29.562 -18.734 1 92 83 THR A CA 1
ATOM 650 C C . THR A 1 83 ? 9.805 -29.109 -17.406 1 92 83 THR A C 1
ATOM 652 O O . THR A 1 83 ? 9.484 -27.922 -17.234 1 92 83 THR A O 1
ATOM 655 N N . LYS A 1 84 ? 9.711 -30.031 -16.469 1 92.81 84 LYS A N 1
ATOM 656 C CA . LYS A 1 84 ? 9.188 -29.719 -15.148 1 92.81 84 LYS A CA 1
ATOM 657 C C . LYS A 1 84 ? 10.055 -28.672 -14.453 1 92.81 84 LYS A C 1
ATOM 659 O O . LYS A 1 84 ? 9.531 -27.719 -13.859 1 92.81 84 LYS A O 1
ATOM 664 N N . LEU A 1 85 ? 11.32 -28.859 -14.547 1 93.56 85 LEU A N 1
ATOM 665 C CA . LEU A 1 85 ? 12.25 -27.922 -13.922 1 93.56 85 LEU A CA 1
ATOM 666 C C . LEU A 1 85 ? 12.141 -26.547 -14.562 1 93.56 85 LEU A C 1
ATOM 668 O O . LEU A 1 85 ? 12.109 -25.531 -13.859 1 93.56 85 LEU A O 1
ATOM 672 N N . THR A 1 86 ? 12.102 -26.484 -15.891 1 91.75 86 THR A N 1
ATOM 673 C CA . THR A 1 86 ? 11.953 -25.219 -16.609 1 91.75 86 THR A CA 1
ATOM 674 C C . THR A 1 86 ? 10.656 -24.531 -16.219 1 91.75 86 THR A C 1
ATOM 676 O O . THR A 1 86 ? 10.633 -23.312 -16.031 1 91.75 86 THR A O 1
ATOM 679 N N . PHE A 1 87 ? 9.672 -25.312 -16.109 1 91.56 87 PHE A N 1
ATOM 680 C CA . PHE A 1 87 ? 8.359 -24.812 -15.727 1 91.56 87 PHE A CA 1
ATOM 681 C C . PHE A 1 87 ? 8.391 -24.203 -14.328 1 91.56 87 PHE A C 1
ATOM 683 O O . PHE A 1 87 ? 7.887 -23.094 -14.109 1 91.56 87 PHE A O 1
ATOM 690 N N . GLU A 1 88 ? 9.016 -24.859 -13.406 1 92.44 88 GLU A N 1
ATOM 691 C CA . GLU A 1 88 ? 9.133 -24.391 -12.023 1 92.44 88 GLU A CA 1
ATOM 692 C C . GLU A 1 88 ? 9.969 -23.109 -11.953 1 92.44 88 GLU A C 1
ATOM 694 O O . GLU A 1 88 ? 9.633 -22.188 -11.203 1 92.44 88 GLU A O 1
ATOM 699 N N . GLU A 1 89 ? 10.977 -23.047 -12.68 1 93.75 89 GLU A N 1
ATOM 700 C CA . GLU A 1 89 ? 11.836 -21.859 -12.703 1 93.75 89 GLU A CA 1
ATOM 701 C C . GLU A 1 89 ? 11.078 -20.656 -13.242 1 93.75 89 GLU A C 1
ATOM 703 O O . GLU A 1 89 ? 11.211 -19.547 -12.719 1 93.75 89 GLU A O 1
ATOM 708 N N . SER A 1 90 ? 10.359 -20.875 -14.281 1 92.25 90 SER A N 1
ATOM 709 C CA . SER A 1 90 ? 9.57 -19.781 -14.867 1 92.25 90 SER A CA 1
ATOM 710 C C . SER A 1 90 ? 8.516 -19.281 -13.883 1 92.25 90 SER A C 1
ATOM 712 O O . SER A 1 90 ? 8.297 -18.078 -13.773 1 92.25 90 SER A O 1
ATOM 714 N N . LYS A 1 91 ? 7.906 -20.172 -13.172 1 92.81 91 LYS A N 1
ATOM 715 C CA . LYS A 1 91 ? 6.934 -19.797 -12.156 1 92.81 91 LYS A CA 1
ATOM 716 C C . LYS A 1 91 ? 7.562 -18.891 -11.102 1 92.81 91 LYS A C 1
ATOM 718 O O . LYS A 1 91 ? 7.008 -17.844 -10.75 1 92.81 91 LYS A O 1
ATOM 723 N N . GLN A 1 92 ? 8.672 -19.328 -10.648 1 95.31 92 GLN A N 1
ATOM 724 C CA . GLN A 1 92 ? 9.352 -18.562 -9.602 1 95.31 92 GLN A CA 1
ATOM 725 C C . GLN A 1 92 ? 9.75 -17.172 -10.109 1 95.31 92 GLN A C 1
ATOM 727 O O . GLN A 1 92 ? 9.656 -16.203 -9.367 1 95.31 92 GLN A O 1
ATOM 732 N N . LYS A 1 93 ? 10.164 -17.125 -11.273 1 94.56 93 LYS A N 1
ATOM 733 C CA . LYS A 1 93 ? 10.547 -15.844 -11.867 1 94.56 93 LYS A CA 1
ATOM 734 C C . LYS A 1 93 ? 9.359 -14.898 -11.945 1 94.56 93 LYS A C 1
ATOM 736 O O . LYS A 1 93 ? 9.469 -13.727 -11.57 1 94.56 93 LYS A O 1
ATOM 741 N N . VAL A 1 94 ? 8.273 -15.375 -12.375 1 94.31 94 VAL A N 1
ATOM 742 C CA . VAL A 1 94 ? 7.07 -14.555 -12.531 1 94.31 94 VAL A CA 1
ATOM 743 C C . VAL A 1 94 ? 6.562 -14.117 -11.156 1 94.31 94 VAL A C 1
ATOM 745 O O . VAL A 1 94 ? 6.18 -12.961 -10.969 1 94.31 94 VAL A O 1
ATOM 748 N N . LEU A 1 95 ? 6.578 -15.023 -10.203 1 95.81 95 LEU A N 1
ATOM 749 C CA . LEU A 1 95 ? 6.133 -14.688 -8.859 1 95.81 95 LEU A CA 1
ATOM 750 C C . LEU A 1 95 ? 7.031 -13.617 -8.242 1 95.81 95 LEU A C 1
ATOM 752 O O . LEU A 1 95 ? 6.547 -12.727 -7.539 1 95.81 95 LEU A O 1
ATOM 756 N N . LYS A 1 96 ? 8.266 -13.742 -8.492 1 96.38 96 LYS A N 1
ATOM 757 C CA . LYS A 1 96 ? 9.203 -12.727 -8.008 1 96.38 96 LYS A CA 1
ATOM 758 C C . LYS A 1 96 ? 8.93 -11.375 -8.664 1 96.38 96 LYS A C 1
ATOM 760 O O . LYS A 1 96 ? 8.984 -10.336 -7.996 1 96.38 96 LYS A O 1
ATOM 765 N N . GLU A 1 97 ? 8.68 -11.352 -9.906 1 94.5 97 GLU A N 1
ATOM 766 C CA . GLU A 1 97 ? 8.352 -10.125 -10.625 1 94.5 97 GLU A CA 1
ATOM 767 C C . GLU A 1 97 ? 7.094 -9.477 -10.055 1 94.5 97 GLU A C 1
ATOM 769 O O . GLU A 1 97 ? 7.039 -8.258 -9.883 1 94.5 97 GLU A O 1
ATOM 774 N N . ILE A 1 98 ? 6.16 -10.281 -9.742 1 94.19 98 ILE A N 1
ATOM 775 C CA . ILE A 1 98 ? 4.91 -9.797 -9.156 1 94.19 98 ILE A CA 1
ATOM 776 C C . ILE A 1 98 ? 5.191 -9.164 -7.793 1 94.19 98 ILE A C 1
ATOM 778 O O . ILE A 1 98 ? 4.742 -8.055 -7.516 1 94.19 98 ILE A O 1
ATOM 782 N N . ASP A 1 99 ? 5.922 -9.867 -7.031 1 96.38 99 ASP A N 1
ATOM 783 C CA . ASP A 1 99 ? 6.246 -9.375 -5.695 1 96.38 99 ASP A CA 1
ATOM 784 C C . ASP A 1 99 ? 6.98 -8.039 -5.766 1 96.38 99 ASP A C 1
ATOM 786 O O . ASP A 1 99 ? 6.652 -7.109 -5.027 1 96.38 99 ASP A O 1
ATOM 790 N N . GLN A 1 100 ? 7.879 -7.965 -6.652 1 95.69 100 GLN A N 1
ATOM 791 C CA . GLN A 1 100 ? 8.656 -6.738 -6.801 1 95.69 100 GLN A CA 1
ATOM 792 C C . GLN A 1 100 ? 7.781 -5.59 -7.293 1 95.69 100 GLN A C 1
ATOM 794 O O . GLN A 1 100 ? 7.895 -4.465 -6.805 1 95.69 100 GLN A O 1
ATOM 799 N N . THR A 1 101 ? 6.973 -5.871 -8.227 1 94.19 101 THR A N 1
ATOM 800 C CA . THR A 1 101 ? 6.102 -4.848 -8.805 1 94.19 101 THR A CA 1
ATOM 801 C C . THR A 1 101 ? 5.148 -4.297 -7.746 1 94.19 101 THR A C 1
ATOM 803 O O . THR A 1 101 ? 5.074 -3.082 -7.539 1 94.19 101 THR A O 1
ATOM 806 N N . PHE A 1 102 ? 4.492 -5.164 -6.996 1 95.38 102 PHE A N 1
ATOM 807 C CA . PHE A 1 102 ? 3.521 -4.734 -5.996 1 95.38 102 PHE A CA 1
ATOM 808 C C . PHE A 1 102 ? 4.215 -4.051 -4.824 1 95.38 102 PHE A C 1
ATOM 810 O O . PHE A 1 102 ? 3.689 -3.09 -4.258 1 95.38 102 PHE A O 1
ATOM 817 N N . ASN A 1 103 ? 5.387 -4.516 -4.453 1 95.62 103 ASN A N 1
ATOM 818 C CA . ASN A 1 103 ? 6.141 -3.865 -3.387 1 95.62 103 ASN A CA 1
ATOM 819 C C . ASN A 1 103 ? 6.52 -2.434 -3.76 1 95.62 103 ASN A C 1
ATOM 821 O O . ASN A 1 103 ? 6.453 -1.531 -2.926 1 95.62 103 ASN A O 1
ATOM 825 N N . THR A 1 104 ? 6.926 -2.256 -4.953 1 95 104 THR A N 1
ATOM 826 C CA . THR A 1 104 ? 7.258 -0.919 -5.43 1 95 104 THR A CA 1
ATOM 827 C C . THR A 1 104 ? 6.035 -0.005 -5.371 1 95 104 THR A C 1
ATOM 829 O O . THR A 1 104 ? 6.133 1.141 -4.926 1 95 104 THR A O 1
ATOM 832 N N . ILE A 1 105 ? 4.918 -0.518 -5.773 1 93.94 105 ILE A N 1
ATOM 833 C CA . ILE A 1 105 ? 3.682 0.255 -5.77 1 93.94 105 ILE A CA 1
ATOM 834 C C . ILE A 1 105 ? 3.291 0.599 -4.332 1 93.94 105 ILE A C 1
ATOM 836 O O . ILE A 1 105 ? 2.916 1.735 -4.043 1 93.94 105 ILE A O 1
ATOM 840 N N . PHE A 1 106 ? 3.467 -0.341 -3.438 1 95 106 PHE A N 1
ATOM 841 C CA . PHE A 1 106 ? 3.164 -0.119 -2.027 1 95 106 PHE A CA 1
ATOM 842 C C . PHE A 1 106 ? 4.027 1 -1.458 1 95 106 PHE A C 1
ATOM 844 O O . PHE A 1 106 ? 3.527 1.886 -0.763 1 95 106 PHE A O 1
ATOM 851 N N . GLN A 1 107 ? 5.191 0.969 -1.803 1 95.44 107 GLN A N 1
ATOM 852 C CA . GLN A 1 107 ? 6.121 1.975 -1.3 1 95.44 107 GLN A CA 1
ATOM 853 C C . GLN A 1 107 ? 5.789 3.357 -1.854 1 95.44 107 GLN A C 1
ATOM 855 O O . GLN A 1 107 ? 5.855 4.355 -1.133 1 95.44 107 GLN A O 1
ATOM 860 N N . LEU A 1 108 ? 5.445 3.379 -3.07 1 93.62 108 LEU A N 1
ATOM 861 C CA . LEU A 1 108 ? 5.109 4.648 -3.703 1 93.62 108 LEU A CA 1
ATOM 862 C C . LEU A 1 108 ? 3.854 5.25 -3.08 1 93.62 108 LEU A C 1
ATOM 864 O O . LEU A 1 108 ? 3.803 6.453 -2.816 1 93.62 108 LEU A O 1
ATOM 868 N N . ILE A 1 109 ? 2.918 4.406 -2.83 1 93.38 109 ILE A N 1
ATOM 869 C CA . ILE A 1 109 ? 1.668 4.863 -2.234 1 93.38 109 ILE A CA 1
ATOM 870 C C . ILE A 1 109 ? 1.922 5.344 -0.807 1 93.38 109 ILE A C 1
ATOM 872 O O . ILE A 1 109 ? 1.396 6.379 -0.391 1 93.38 109 ILE A O 1
ATOM 876 N N . LYS A 1 110 ? 2.713 4.602 -0.103 1 95.38 110 LYS A N 1
ATOM 877 C CA . LYS A 1 110 ? 3.064 4.996 1.257 1 95.38 110 LYS A CA 1
ATOM 878 C C . LYS A 1 110 ? 3.789 6.34 1.269 1 95.38 110 LYS A C 1
ATOM 880 O O . LYS A 1 110 ? 3.482 7.211 2.09 1 95.38 110 LYS A O 1
ATOM 885 N N . GLN A 1 111 ? 4.688 6.488 0.405 1 96.06 111 GLN A N 1
ATOM 886 C CA . GLN A 1 111 ? 5.434 7.738 0.293 1 96.06 111 GLN A CA 1
ATOM 887 C C . GLN A 1 111 ? 4.508 8.898 -0.054 1 96.06 111 GLN A C 1
ATOM 889 O O . GLN A 1 111 ? 4.629 9.984 0.515 1 96.06 111 GLN A O 1
ATOM 894 N N . ARG A 1 112 ? 3.643 8.648 -0.952 1 94.88 112 ARG A N 1
ATOM 895 C CA . ARG A 1 112 ? 2.697 9.688 -1.351 1 94.88 112 ARG A CA 1
ATOM 896 C C . ARG A 1 112 ? 1.804 10.094 -0.183 1 94.88 112 ARG A C 1
ATOM 898 O O . ARG A 1 112 ? 1.545 11.281 0.025 1 94.88 112 ARG A O 1
ATOM 905 N N . LYS A 1 113 ? 1.347 9.117 0.535 1 95.5 113 LYS A N 1
ATOM 906 C CA . LYS A 1 113 ? 0.552 9.406 1.726 1 95.5 113 LYS A CA 1
ATOM 907 C C . LYS A 1 113 ? 1.3 10.336 2.676 1 95.5 113 LYS A C 1
ATOM 909 O O . LYS A 1 113 ? 0.747 11.336 3.133 1 95.5 113 LYS A O 1
ATOM 914 N N . ASP A 1 114 ? 2.512 10.039 2.928 1 96.75 114 ASP A N 1
ATOM 915 C CA . ASP A 1 114 ? 3.33 10.836 3.84 1 96.75 114 ASP A CA 1
ATOM 916 C C . ASP A 1 114 ? 3.5 12.266 3.32 1 96.75 114 ASP A C 1
ATOM 918 O O . ASP A 1 114 ? 3.441 13.219 4.094 1 96.75 114 ASP A O 1
ATOM 922 N N . GLU A 1 115 ? 3.707 12.344 2.088 1 95.88 115 GLU A N 1
ATOM 923 C CA . GLU A 1 115 ? 3.891 13.656 1.479 1 95.88 115 GLU A CA 1
ATOM 924 C C . GLU A 1 115 ? 2.629 14.508 1.604 1 95.88 115 GLU A C 1
ATOM 926 O O . GLU A 1 115 ? 2.701 15.695 1.927 1 95.88 115 GLU A O 1
ATOM 931 N N . VAL A 1 116 ? 1.51 13.875 1.349 1 94.62 116 VAL A N 1
ATOM 932 C CA . VAL A 1 116 ? 0.235 14.578 1.418 1 94.62 116 VAL A CA 1
ATOM 933 C C . VAL A 1 116 ? -0.038 15.016 2.857 1 94.62 116 VAL A C 1
ATOM 935 O O . VAL A 1 116 ? -0.438 16.156 3.104 1 94.62 116 VAL A O 1
ATOM 938 N N . VAL A 1 117 ? 0.202 14.156 3.777 1 95.94 117 VAL A N 1
ATOM 939 C CA . VAL A 1 117 ? 0.015 14.469 5.191 1 95.94 117 VAL A CA 1
ATOM 940 C C . VAL A 1 117 ? 0.93 15.625 5.59 1 95.94 117 VAL A C 1
ATOM 942 O O . VAL A 1 117 ? 0.502 16.547 6.285 1 95.94 117 VAL A O 1
ATOM 945 N N . ASN A 1 118 ? 2.123 15.594 5.109 1 95.62 118 ASN A N 1
ATOM 946 C CA . ASN A 1 118 ? 3.08 16.656 5.41 1 95.62 118 ASN A CA 1
ATOM 947 C C . ASN A 1 118 ? 2.639 18 4.824 1 95.62 118 ASN A C 1
ATOM 949 O O . ASN A 1 118 ? 2.789 19.031 5.461 1 95.62 118 ASN A O 1
ATOM 953 N N . LEU A 1 119 ? 2.127 17.938 3.652 1 92.56 119 LEU A N 1
ATOM 954 C CA . LEU A 1 119 ? 1.636 19.156 3.01 1 92.56 119 LEU A CA 1
ATOM 955 C C . LEU A 1 119 ? 0.505 19.781 3.822 1 92.56 119 LEU A C 1
ATOM 957 O O . LEU A 1 119 ? 0.479 20.984 4.027 1 92.56 119 LEU A O 1
ATOM 961 N N . ILE A 1 120 ? -0.366 18.938 4.293 1 91.94 120 ILE A N 1
ATOM 962 C CA . ILE A 1 120 ? -1.495 19.391 5.094 1 91.94 120 ILE A CA 1
ATOM 963 C C . ILE A 1 120 ? -0.989 19.984 6.41 1 91.94 120 ILE A C 1
ATOM 965 O O . ILE A 1 120 ? -1.41 21.062 6.812 1 91.94 120 ILE A O 1
ATOM 969 N N . ASN A 1 121 ? -0.064 19.359 7.035 1 94.12 121 ASN A N 1
ATOM 970 C CA . ASN A 1 121 ? 0.484 19.812 8.305 1 94.12 121 ASN A CA 1
ATOM 971 C C . ASN A 1 121 ? 1.193 21.156 8.156 1 94.12 121 ASN A C 1
ATOM 973 O O . ASN A 1 121 ? 1.043 22.047 9.008 1 94.12 121 ASN A O 1
ATOM 977 N N . GLN A 1 122 ? 1.918 21.281 7.125 1 93.5 122 GLN A N 1
ATOM 978 C CA . GLN A 1 122 ? 2.625 22.531 6.883 1 93.5 122 GLN A CA 1
ATOM 979 C C . GLN A 1 122 ? 1.646 23.688 6.664 1 93.5 122 GLN A C 1
ATOM 981 O O . GLN A 1 122 ? 1.826 24.766 7.219 1 93.5 122 GLN A O 1
ATOM 986 N N . HIS A 1 123 ? 0.643 23.391 5.848 1 90.31 123 HIS A N 1
ATOM 987 C CA . HIS A 1 123 ? -0.388 24.406 5.613 1 90.31 123 HIS A CA 1
ATOM 988 C C . HIS A 1 123 ? -1.052 24.828 6.918 1 90.31 123 HIS A C 1
ATOM 990 O O . HIS A 1 123 ? -1.213 26.016 7.176 1 90.31 123 HIS A O 1
ATOM 996 N N . TYR A 1 124 ? -1.374 23.891 7.727 1 91.12 124 TYR A N 1
ATOM 997 C CA . TYR A 1 124 ? -2.068 24.156 8.984 1 91.12 124 TYR A CA 1
ATOM 998 C C . TYR A 1 124 ? -1.158 24.875 9.961 1 91.12 124 TYR A C 1
ATOM 1000 O O . TYR A 1 124 ? -1.601 25.781 10.68 1 91.12 124 TYR A O 1
ATOM 1008 N N . GLU A 1 125 ? 0.086 24.547 9.969 1 93.44 125 GLU A N 1
ATOM 1009 C CA . GLU A 1 125 ? 1.035 25.172 10.883 1 93.44 125 GLU A CA 1
ATOM 1010 C C . GLU A 1 125 ? 1.189 26.656 10.586 1 93.44 125 GLU A C 1
ATOM 1012 O O . GLU A 1 125 ? 1.204 27.484 11.5 1 93.44 125 GLU A O 1
ATOM 1017 N N . ILE A 1 126 ? 1.234 26.953 9.359 1 92.06 126 ILE A N 1
ATOM 1018 C CA . ILE A 1 126 ? 1.396 28.344 8.945 1 92.06 126 ILE A CA 1
ATOM 1019 C C . ILE A 1 126 ? 0.174 29.156 9.367 1 92.06 126 ILE A C 1
ATOM 1021 O O . ILE A 1 126 ? 0.308 30.234 9.969 1 92.06 126 ILE A O 1
ATOM 1025 N N . GLN A 1 127 ? -1.007 28.641 9.156 1 90.69 127 GLN A N 1
ATOM 1026 C CA . GLN A 1 127 ? -2.246 29.344 9.469 1 90.69 127 GLN A CA 1
ATOM 1027 C C . GLN A 1 127 ? -2.439 29.453 10.984 1 90.69 127 GLN A C 1
ATOM 1029 O O . GLN A 1 127 ? -2.826 30.516 11.484 1 90.69 127 GLN A O 1
ATOM 1034 N N . VAL A 1 128 ? -2.1 28.438 11.703 1 92.56 128 VAL A N 1
ATOM 1035 C CA . VAL A 1 128 ? -2.289 28.422 13.156 1 92.56 128 VAL A CA 1
ATOM 1036 C C . VAL A 1 128 ? -1.326 29.406 13.805 1 92.56 128 VAL A C 1
ATOM 1038 O O . VAL A 1 128 ? -1.676 30.078 14.789 1 92.56 128 VAL A O 1
ATOM 1041 N N . ASN A 1 129 ? -0.143 29.5 13.258 1 93 129 ASN A N 1
ATOM 1042 C CA . ASN A 1 129 ? 0.821 30.469 13.789 1 93 129 ASN A CA 1
ATOM 1043 C C . ASN A 1 129 ? 0.317 31.891 13.648 1 93 129 ASN A C 1
ATOM 1045 O O . ASN A 1 129 ? 0.497 32.719 14.555 1 93 129 ASN A O 1
ATOM 1049 N N . ASN A 1 130 ? -0.342 32.125 12.562 1 91.12 130 ASN A N 1
ATOM 1050 C CA . ASN A 1 130 ? -0.934 33.438 12.359 1 91.12 130 ASN A CA 1
ATOM 1051 C C . ASN A 1 130 ? -2.047 33.719 13.367 1 91.12 130 ASN A C 1
ATOM 1053 O O . ASN A 1 130 ? -2.119 34.812 13.93 1 91.12 130 ASN A O 1
ATOM 1057 N N . ILE A 1 131 ? -2.855 32.75 13.602 1 93.88 131 ILE A N 1
ATOM 1058 C CA . ILE A 1 131 ? -3.957 32.875 14.547 1 93.88 131 ILE A CA 1
ATOM 1059 C C . ILE A 1 131 ? -3.404 33.062 15.961 1 93.88 131 ILE A C 1
ATOM 1061 O O . ILE A 1 131 ? -3.881 33.906 16.719 1 93.88 131 ILE A O 1
ATOM 1065 N N . ASP A 1 132 ? -2.348 32.344 16.266 1 94.81 132 ASP A N 1
ATOM 1066 C CA . ASP A 1 132 ? -1.742 32.406 17.594 1 94.81 132 ASP A CA 1
ATOM 1067 C C . ASP A 1 132 ? -1.134 33.781 17.859 1 94.81 132 ASP A C 1
ATOM 1069 O O . ASP A 1 132 ? -1.212 34.312 18.984 1 94.81 132 ASP A O 1
ATOM 1073 N N . THR A 1 133 ? -0.534 34.312 16.844 1 94.94 133 THR A N 1
ATOM 1074 C CA . THR A 1 133 ? 0.045 35.656 16.969 1 94.94 133 THR A CA 1
ATOM 1075 C C . THR A 1 133 ? -1.03 36.688 17.312 1 94.94 133 THR A C 1
ATOM 1077 O O . THR A 1 133 ? -0.841 37.531 18.203 1 94.94 133 THR A O 1
ATOM 1080 N N . GLN A 1 134 ? -2.174 36.531 16.688 1 94.38 134 GLN A N 1
ATOM 1081 C CA . GLN A 1 134 ? -3.279 37.438 16.969 1 94.38 134 GLN A CA 1
ATOM 1082 C C . GLN A 1 134 ? -3.832 37.219 18.375 1 94.38 134 GLN A C 1
ATOM 1084 O O . GLN A 1 134 ? -4.176 38.156 19.078 1 94.38 134 GLN A O 1
ATOM 1089 N N . GLU A 1 135 ? -3.938 36 18.75 1 95.38 135 GLU A N 1
ATOM 1090 C CA . GLU A 1 135 ? -4.41 35.688 20.094 1 95.38 135 GLU A CA 1
ATOM 1091 C C . GLU A 1 135 ? -3.525 36.344 21.156 1 95.38 135 GLU A C 1
ATOM 1093 O O . GLU A 1 135 ? -4.027 36.906 22.125 1 95.38 135 GLU A O 1
ATOM 1098 N N . LYS A 1 136 ? -2.15 36.281 20.953 1 96.62 136 LYS A N 1
ATOM 1099 C CA . LYS A 1 136 ? -1.199 36.844 21.906 1 96.62 136 LYS A CA 1
ATOM 1100 C C . LYS A 1 136 ? -1.35 38.375 21.984 1 96.62 136 LYS A C 1
ATOM 1102 O O . LYS A 1 136 ? -1.311 38.969 23.062 1 96.62 136 LYS A O 1
ATOM 1107 N N . ILE A 1 137 ? -1.542 38.938 20.844 1 95.44 137 ILE A N 1
ATOM 1108 C CA . ILE A 1 137 ? -1.702 40.406 20.766 1 95.44 137 ILE A CA 1
ATOM 1109 C C . ILE A 1 137 ? -2.936 40.812 21.562 1 95.44 137 ILE A C 1
ATOM 1111 O O . ILE A 1 137 ? -2.873 41.75 22.375 1 95.44 137 ILE A O 1
ATOM 1115 N N . TRP A 1 138 ? -3.979 40.094 21.469 1 95.31 138 TRP A N 1
ATOM 1116 C CA . TRP A 1 138 ? -5.227 40.5 22.109 1 95.31 138 TRP A CA 1
ATOM 1117 C C . TRP A 1 138 ? -5.238 40.094 23.578 1 95.31 138 TRP A C 1
ATOM 1119 O O . TRP A 1 138 ? -5.871 40.781 24.406 1 95.31 138 TRP A O 1
ATOM 1129 N N . MET A 1 139 ? -4.504 39.031 23.906 1 96.5 139 MET A N 1
ATOM 1130 C CA . MET A 1 139 ? -4.305 38.75 25.312 1 96.5 139 MET A CA 1
ATOM 1131 C C . MET A 1 139 ? -3.535 39.844 26.016 1 96.5 139 MET A C 1
ATOM 1133 O O . MET A 1 139 ? -3.859 40.219 27.141 1 96.5 139 MET A O 1
ATOM 1137 N N . ASP A 1 140 ? -2.553 40.312 25.281 1 96.94 140 ASP A N 1
ATOM 1138 C CA . ASP A 1 140 ? -1.782 41.438 25.812 1 96.94 140 ASP A CA 1
ATOM 1139 C C . ASP A 1 140 ? -2.658 42.688 25.969 1 96.94 140 ASP A C 1
ATOM 1141 O O . ASP A 1 140 ? -2.598 43.344 27 1 96.94 140 ASP A O 1
ATOM 1145 N N . LYS A 1 141 ? -3.465 42.969 25.031 1 96 141 LYS A N 1
ATOM 1146 C CA . LYS A 1 141 ? -4.383 44.094 25.125 1 96 141 LYS A CA 1
ATOM 1147 C C . LYS A 1 141 ? -5.309 43.969 26.328 1 96 141 LYS A C 1
ATOM 1149 O O . LYS A 1 141 ? -5.535 44.938 27.062 1 96 141 LYS A O 1
ATOM 1154 N N . GLN A 1 142 ? -5.812 42.781 26.453 1 95.56 142 GLN A N 1
ATOM 1155 C CA . GLN A 1 142 ? -6.707 42.531 27.594 1 95.56 142 GLN A CA 1
ATOM 1156 C C . GLN A 1 142 ? -5.988 42.75 28.922 1 95.56 142 GLN A C 1
ATOM 1158 O O . GLN A 1 142 ? -6.539 43.406 29.828 1 95.56 142 GLN A O 1
ATOM 1163 N N . SER A 1 143 ? -4.766 42.281 29.016 1 97.12 143 SER A N 1
ATOM 1164 C CA . SER A 1 143 ? -3.965 42.469 30.219 1 97.12 143 SER A CA 1
ATOM 1165 C C . SER A 1 143 ? -3.695 43.938 30.5 1 97.12 143 SER A C 1
ATOM 1167 O O . SER A 1 143 ? -3.807 44.375 31.641 1 97.12 143 SER A O 1
ATOM 1169 N N . ARG A 1 144 ? -3.396 44.656 29.484 1 96.56 144 ARG A N 1
ATOM 1170 C CA . ARG A 1 144 ? -3.135 46.062 29.625 1 96.56 144 ARG A CA 1
ATOM 1171 C C . ARG A 1 144 ? -4.379 46.812 30.094 1 96.56 144 ARG A C 1
ATOM 1173 O O . ARG A 1 144 ? -4.301 47.688 30.953 1 96.56 144 ARG A O 1
ATOM 1180 N N . ALA A 1 145 ? -5.477 46.469 29.484 1 95.94 145 ALA A N 1
ATOM 1181 C CA . ALA A 1 145 ? -6.727 47.094 29.906 1 95.94 145 ALA A CA 1
ATOM 1182 C C . ALA A 1 145 ? -7.004 46.812 31.391 1 95.94 145 ALA A C 1
ATOM 1184 O O . ALA A 1 145 ? -7.344 47.75 32.125 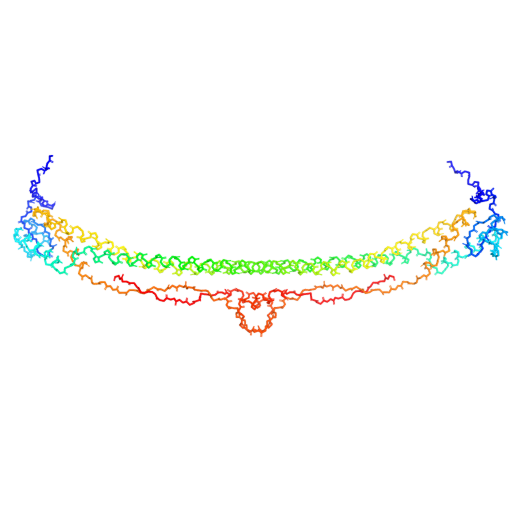1 95.94 145 ALA A O 1
ATOM 1185 N N . TYR A 1 146 ? -6.812 45.625 31.766 1 95.88 146 TYR A N 1
ATOM 1186 C CA . TYR A 1 146 ? -7.004 45.25 33.156 1 95.88 146 TYR A CA 1
ATOM 1187 C C . TYR A 1 146 ? -6.082 46.062 34.062 1 95.88 146 TYR A C 1
ATOM 1189 O O . TYR A 1 146 ? -6.52 46.594 35.094 1 95.88 146 TYR A O 1
ATOM 1197 N N . ASP A 1 147 ? -4.844 46.156 33.688 1 96.06 147 ASP A N 1
ATOM 1198 C CA . ASP A 1 147 ? -3.85 46.875 34.469 1 96.06 147 ASP A CA 1
ATOM 1199 C C . ASP A 1 147 ? -4.223 48.344 34.625 1 96.06 147 ASP A C 1
ATOM 1201 O O . ASP A 1 147 ? -4.125 48.906 35.719 1 96.06 147 ASP A O 1
ATOM 1205 N N . ILE A 1 148 ? -4.672 48.906 33.531 1 96.06 148 ILE A N 1
ATOM 1206 C CA . ILE A 1 148 ? -5.004 50.344 33.562 1 96.06 148 ILE A CA 1
ATOM 1207 C C . ILE A 1 148 ? -6.223 50.562 34.438 1 96.06 148 ILE A C 1
ATOM 1209 O O . ILE A 1 148 ? -6.273 51.562 35.188 1 96.06 148 ILE A O 1
ATOM 1213 N N . ILE A 1 149 ? -7.148 49.719 34.375 1 95.06 149 ILE A N 1
ATOM 1214 C CA . ILE A 1 149 ? -8.328 49.812 35.219 1 95.06 149 ILE A CA 1
ATOM 1215 C C . ILE A 1 149 ? -7.918 49.781 36.688 1 95.06 149 ILE A C 1
ATOM 1217 O O . ILE A 1 149 ? -8.375 50.594 37.469 1 95.06 149 ILE A O 1
ATOM 1221 N N . LYS A 1 150 ? -7.094 48.938 37.031 1 95.19 150 LYS A N 1
ATOM 1222 C CA . LYS A 1 150 ? -6.617 48.812 38.406 1 95.19 150 LYS A CA 1
ATOM 1223 C C . LYS A 1 150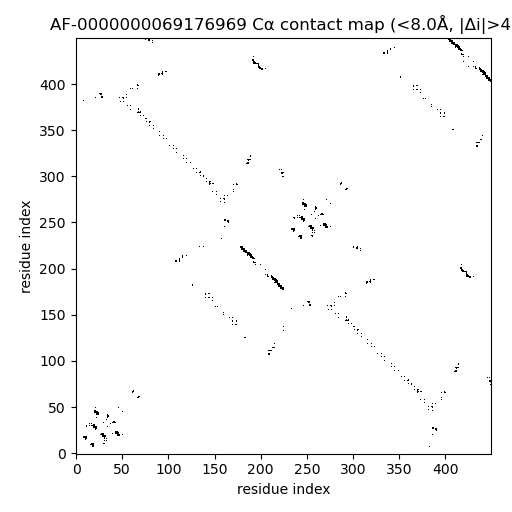 ? -5.844 50.031 38.844 1 95.19 150 LYS A C 1
ATOM 1225 O O . LYS A 1 150 ? -6.051 50.562 39.938 1 95.19 150 LYS A O 1
ATOM 1230 N N . LEU A 1 151 ? -4.996 50.5 37.938 1 95.19 151 LEU A N 1
ATOM 1231 C CA . LEU A 1 151 ? -4.18 51.656 38.219 1 95.19 151 LEU A CA 1
ATOM 1232 C C . LEU A 1 151 ? -5.047 52.906 38.375 1 95.19 151 LEU A C 1
ATOM 1234 O O . LEU A 1 151 ? -4.773 53.781 39.188 1 95.19 151 LEU A O 1
ATOM 1238 N N . ALA A 1 152 ? -6.035 53 37.562 1 92.88 152 ALA A N 1
ATOM 1239 C CA . ALA A 1 152 ? -6.934 54.156 37.594 1 92.88 152 ALA A CA 1
ATOM 1240 C C . ALA A 1 152 ? -7.664 54.25 38.938 1 92.88 152 ALA A C 1
ATOM 1242 O O . ALA A 1 152 ? -8.023 55.344 39.375 1 92.88 152 ALA A O 1
ATOM 1243 N N . ARG A 1 153 ? -7.828 53.125 39.531 1 91.25 153 ARG A N 1
ATOM 1244 C CA . ARG A 1 153 ? -8.539 53.094 40.812 1 91.25 153 ARG A CA 1
ATOM 1245 C C . ARG A 1 153 ? -7.586 53.344 42 1 91.25 153 ARG A C 1
ATOM 1247 O O . ARG A 1 153 ? -8.023 53.562 43.125 1 91.25 153 ARG A O 1
ATOM 1254 N N . SER A 1 154 ? -6.34 53.281 41.656 1 89.19 154 SER A N 1
ATOM 1255 C CA . SER A 1 154 ? -5.355 53.469 42.719 1 89.19 154 SER A CA 1
ATOM 1256 C C . SER A 1 154 ? -5.277 54.906 43.156 1 89.19 154 SER A C 1
ATOM 1258 O O . SER A 1 154 ? -5.375 55.812 42.312 1 89.19 154 SER A O 1
ATOM 1260 N N . SER A 1 155 ? -5.156 55.219 44.438 1 86.5 155 SER A N 1
ATOM 1261 C CA . SER A 1 155 ? -5.035 56.562 44.969 1 86.5 155 SER A CA 1
ATOM 1262 C C . SER A 1 155 ? -3.574 56.969 45.125 1 86.5 155 SER A C 1
ATOM 1264 O O . SER A 1 155 ? -3.279 58.094 45.562 1 86.5 155 SER A O 1
ATOM 1266 N N . ASN A 1 156 ? -2.711 56.125 44.812 1 88.88 156 ASN A N 1
ATOM 1267 C CA . ASN A 1 156 ? -1.28 56.375 44.938 1 88.88 156 ASN A CA 1
ATOM 1268 C C . ASN A 1 156 ? -0.732 57.125 43.719 1 88.88 156 ASN A C 1
ATOM 1270 O O . ASN A 1 156 ? -0.375 56.5 42.719 1 88.88 156 ASN A O 1
ATOM 1274 N N . ASP A 1 157 ? -0.575 58.438 43.938 1 88.31 157 ASP A N 1
ATOM 1275 C CA . ASP A 1 157 ? -0.165 59.281 42.812 1 88.31 157 ASP A CA 1
ATOM 1276 C C . ASP A 1 157 ? 1.259 58.969 42.375 1 88.31 157 ASP A C 1
ATOM 1278 O O . ASP A 1 157 ? 1.558 58.969 41.188 1 88.31 157 ASP A O 1
ATOM 1282 N N . TYR A 1 158 ? 2.064 58.719 43.281 1 87.69 158 TYR A N 1
ATOM 1283 C CA . TYR A 1 158 ? 3.453 58.406 42.938 1 87.69 158 TYR A CA 1
ATOM 1284 C C . TYR A 1 158 ? 3.551 57.156 42.125 1 87.69 158 TYR A C 1
ATOM 1286 O O . TYR A 1 158 ? 4.273 57.094 41.125 1 87.69 158 TYR A O 1
ATOM 1294 N N . GLN A 1 159 ? 2.859 56.156 42.5 1 88.94 159 GLN A N 1
ATOM 1295 C CA . GLN A 1 159 ? 2.844 54.906 41.781 1 88.94 159 GLN A CA 1
ATOM 1296 C C . GLN A 1 159 ? 2.336 55.094 40.344 1 88.94 159 GLN A C 1
ATOM 1298 O O . GLN A 1 159 ? 2.85 54.469 39.406 1 88.94 159 GLN A O 1
ATOM 1303 N N . LEU A 1 160 ? 1.381 55.875 40.219 1 93.56 160 LEU A N 1
ATOM 1304 C CA . LEU A 1 160 ? 0.832 56.188 38.906 1 93.56 160 LEU A CA 1
ATOM 1305 C C . LEU A 1 160 ? 1.894 56.781 38 1 93.56 160 LEU A C 1
ATOM 1307 O O . LEU A 1 160 ? 2.037 56.406 36.844 1 93.56 160 LEU A O 1
ATOM 1311 N N . LEU A 1 161 ? 2.566 57.719 38.531 1 93.69 161 LEU A N 1
ATOM 1312 C CA . LEU A 1 161 ? 3.578 58.406 37.75 1 93.69 161 LEU A CA 1
ATOM 1313 C C . LEU A 1 161 ? 4.742 57.5 37.406 1 93.69 161 LEU A C 1
ATOM 1315 O O . LEU A 1 161 ? 5.344 57.594 36.344 1 93.69 161 LEU A O 1
ATOM 1319 N N . GLU A 1 162 ? 5.008 56.594 38.344 1 91.62 162 GLU A N 1
ATOM 1320 C CA . GLU A 1 162 ? 6.059 55.594 38.125 1 91.62 162 GLU A CA 1
ATOM 1321 C C . GLU A 1 162 ? 5.723 54.719 36.938 1 91.62 162 GLU A C 1
ATOM 1323 O O . GLU A 1 162 ? 6.617 54.25 36.219 1 91.62 162 GLU A O 1
ATOM 1328 N N . LYS A 1 163 ? 4.5 54.469 36.719 1 95.06 163 LYS A N 1
ATOM 1329 C CA . LYS A 1 163 ? 4.043 53.594 35.656 1 95.06 163 LYS A CA 1
ATOM 1330 C C . LYS A 1 163 ? 3.52 54.375 34.469 1 95.06 163 LYS A C 1
ATOM 1332 O O . LYS A 1 163 ? 2.811 53.844 33.594 1 95.06 163 LYS A O 1
ATOM 1337 N N . ALA A 1 164 ? 3.809 55.625 34.438 1 95.5 164 ALA A N 1
ATOM 1338 C CA . ALA A 1 164 ? 3.24 56.531 33.438 1 95.5 164 ALA A CA 1
ATOM 1339 C C . ALA A 1 164 ? 3.566 56.031 32.031 1 95.5 164 ALA A C 1
ATOM 1341 O O . ALA A 1 164 ? 2.695 56.031 31.141 1 95.5 164 ALA A O 1
ATOM 1342 N N . THR A 1 165 ? 4.773 55.625 31.766 1 95.56 165 THR A N 1
ATOM 1343 C CA . THR A 1 165 ? 5.176 55.156 30.453 1 95.56 165 THR A CA 1
ATOM 1344 C C . THR A 1 165 ? 4.324 53.938 30.031 1 95.56 165 THR A C 1
ATOM 1346 O O . THR A 1 165 ? 3.799 53.906 28.922 1 95.56 165 THR A O 1
ATOM 1349 N N . TYR A 1 166 ? 4.223 53 30.938 1 96.5 166 TYR A N 1
ATOM 1350 C CA . TYR A 1 166 ? 3.418 51.812 30.688 1 96.5 166 TYR A CA 1
ATOM 1351 C C . TYR A 1 166 ? 1.971 52.156 30.391 1 96.5 166 TYR A C 1
ATOM 1353 O O . TYR A 1 166 ? 1.364 51.625 29.453 1 96.5 166 TYR A O 1
ATOM 1361 N N . ILE A 1 167 ? 1.463 53.062 31.172 1 96.94 167 ILE A N 1
ATOM 1362 C CA . ILE A 1 167 ? 0.068 53.469 31.047 1 96.94 167 ILE A CA 1
ATOM 1363 C C . ILE A 1 167 ? -0.153 54.125 29.672 1 96.94 167 ILE A C 1
ATOM 1365 O O . ILE A 1 167 ? -1.066 53.719 28.938 1 96.94 167 ILE A O 1
ATOM 1369 N N . LEU A 1 168 ? 0.692 55 29.344 1 96.12 168 LEU A N 1
ATOM 1370 C CA . LEU A 1 168 ? 0.517 55.75 28.094 1 96.12 168 LEU A CA 1
ATOM 1371 C C . LEU A 1 168 ? 0.714 54.812 26.891 1 96.12 168 LEU A C 1
ATOM 1373 O O . LEU A 1 168 ? -0.034 54.906 25.906 1 96.12 168 LEU A O 1
ATOM 1377 N N . GLU A 1 169 ? 1.711 53.938 26.953 1 95.94 169 GLU A N 1
ATOM 1378 C CA . GLU A 1 169 ? 1.917 52.969 25.891 1 95.94 169 GLU A CA 1
ATOM 1379 C C . GLU A 1 169 ? 0.71 52.062 25.75 1 95.94 169 GLU A C 1
ATOM 1381 O O . GLU A 1 169 ? 0.294 51.75 24.625 1 95.94 169 GLU A O 1
ATOM 1386 N N . SER A 1 170 ? 0.255 51.594 26.891 1 97.06 170 SER A N 1
ATOM 1387 C CA . SER A 1 170 ? -0.898 50.688 26.891 1 97.06 170 SER A CA 1
ATOM 1388 C C . SER A 1 170 ? -2.119 51.375 26.266 1 97.06 170 SER A C 1
ATOM 1390 O O . SER A 1 170 ? -2.836 50.75 25.469 1 97.06 170 SER A O 1
ATOM 1392 N N . LEU A 1 171 ? -2.355 52.594 26.594 1 95.81 171 LEU A N 1
ATOM 1393 C CA . LEU A 1 171 ? -3.488 53.344 26.047 1 95.81 171 LEU A CA 1
ATOM 1394 C C . LEU A 1 171 ? -3.354 53.469 24.531 1 95.81 171 LEU A C 1
ATOM 1396 O O . LEU A 1 171 ? -4.348 53.406 23.797 1 95.81 171 LEU A O 1
ATOM 1400 N N . GLU A 1 172 ? -2.119 53.656 24.047 1 95.12 172 GLU A N 1
ATOM 1401 C CA . GLU A 1 172 ? -1.871 53.719 22.609 1 95.12 172 GLU A CA 1
ATOM 1402 C C . GLU A 1 172 ? -2.182 52.406 21.922 1 95.12 172 GLU A C 1
ATOM 1404 O O . GLU A 1 172 ? -2.811 52.375 20.859 1 95.12 172 GLU A O 1
ATOM 1409 N N . ILE A 1 173 ? -1.778 51.344 22.5 1 94.94 173 ILE A N 1
ATOM 1410 C CA . ILE A 1 173 ? -2.002 50 21.953 1 94.94 173 ILE A CA 1
ATOM 1411 C C . ILE A 1 173 ? -3.498 49.688 21.906 1 94.94 173 ILE A C 1
ATOM 1413 O O . ILE A 1 173 ? -4.004 49.125 20.938 1 94.94 173 ILE A O 1
ATOM 1417 N N . LEU A 1 174 ? -4.211 50.156 23 1 94.38 174 LEU A N 1
ATOM 1418 C CA . LEU A 1 174 ? -5.637 49.875 23.125 1 94.38 174 LEU A CA 1
ATOM 1419 C C . LEU A 1 174 ? -6.449 50.719 22.156 1 94.38 174 LEU A C 1
ATOM 1421 O O . LEU A 1 174 ? -7.602 50.406 21.859 1 94.38 174 LEU A O 1
ATOM 1425 N N . ARG A 1 175 ? -5.883 51.781 21.625 1 92.56 175 ARG A N 1
ATOM 1426 C CA . ARG A 1 175 ? -6.57 52.656 20.688 1 92.56 175 ARG A CA 1
ATOM 1427 C C . ARG A 1 175 ? -6.633 52.031 19.297 1 92.56 175 ARG A C 1
ATOM 1429 O O . ARG A 1 175 ? -7.461 52.406 18.469 1 92.56 175 ARG A O 1
ATOM 1436 N N . GLN A 1 176 ? -5.793 51.062 19.094 1 87.81 176 GLN A N 1
ATOM 1437 C CA . GLN A 1 176 ? -5.781 50.406 17.797 1 87.81 176 GLN A CA 1
ATOM 1438 C C . GLN A 1 176 ? -7.055 49.594 17.578 1 87.81 176 GLN A C 1
ATOM 1440 O O . GLN A 1 176 ? -7.473 48.844 18.453 1 87.81 176 GLN A O 1
ATOM 1445 N N . THR A 1 177 ? -7.727 49.781 16.422 1 85.06 177 THR A N 1
ATOM 1446 C CA . THR A 1 177 ? -8.992 49.125 16.109 1 85.06 177 THR A CA 1
ATOM 1447 C C . THR A 1 177 ? -8.758 47.719 15.57 1 85.06 177 THR A C 1
ATOM 1449 O O . THR A 1 177 ? -7.781 47.469 14.867 1 85.06 177 THR A O 1
ATOM 1452 N N . PRO A 1 178 ? -9.68 46.812 15.977 1 85.31 178 PRO A N 1
ATOM 1453 C CA . PRO A 1 178 ? -9.578 45.469 15.43 1 85.31 178 PRO A CA 1
ATOM 1454 C C . PRO A 1 178 ? -9.719 45.438 13.906 1 85.31 178 PRO A C 1
ATOM 1456 O O . PRO A 1 178 ? -10.367 46.312 13.328 1 85.31 178 PRO A O 1
ATOM 1459 N N . THR A 1 179 ? -8.984 44.531 13.305 1 88.88 179 THR A N 1
ATOM 1460 C CA . THR A 1 179 ? -9.07 44.281 11.867 1 88.88 179 THR A CA 1
ATOM 1461 C C . THR A 1 179 ? -9.539 42.875 11.594 1 88.88 179 THR A C 1
ATOM 1463 O O . THR A 1 179 ? -9.773 42.094 12.531 1 88.88 179 THR A O 1
ATOM 1466 N N . TYR A 1 180 ? -9.898 42.688 10.328 1 90.88 180 TYR A N 1
ATOM 1467 C CA . TYR A 1 180 ? -10.266 41.312 9.914 1 90.88 180 TYR A CA 1
ATOM 1468 C C . TYR A 1 180 ? -9.109 40.656 9.188 1 90.88 180 TYR A C 1
ATOM 1470 O O . TYR A 1 180 ? -8.422 41.281 8.383 1 90.88 180 TYR A O 1
ATOM 1478 N N . LYS A 1 181 ? -8.898 39.469 9.641 1 90 181 LYS A N 1
ATOM 1479 C CA . LYS A 1 181 ? -7.898 38.656 8.953 1 90 181 LYS A CA 1
ATOM 1480 C C . LYS A 1 181 ? -8.523 37.375 8.375 1 90 181 LYS A C 1
ATOM 1482 O O . LYS A 1 181 ? -9.555 36.906 8.859 1 90 181 LYS A O 1
ATOM 1487 N N . ASN A 1 182 ? -7.852 36.938 7.273 1 88.94 182 ASN A N 1
ATOM 1488 C CA . ASN A 1 182 ? -8.352 35.781 6.559 1 88.94 182 ASN A CA 1
ATOM 1489 C C . ASN A 1 182 ? -7.492 34.531 6.844 1 88.94 182 ASN A C 1
ATOM 1491 O O . ASN A 1 182 ? -6.273 34.656 6.992 1 88.94 182 ASN A O 1
ATOM 1495 N N . VAL A 1 183 ? -8.219 33.438 7.02 1 88.12 183 VAL A N 1
ATOM 1496 C CA . VAL A 1 183 ? -7.555 32.156 7.109 1 88.12 183 VAL A CA 1
ATOM 1497 C C . VAL A 1 183 ? -8.164 31.188 6.102 1 88.12 183 VAL A C 1
ATOM 1499 O O . VAL A 1 183 ? -9.383 31.172 5.906 1 88.12 183 VAL A O 1
ATOM 1502 N N . TYR A 1 184 ? -7.223 30.453 5.465 1 89.19 184 TYR A N 1
ATOM 1503 C CA . TYR A 1 184 ? -7.668 29.453 4.488 1 89.19 184 TYR A CA 1
ATOM 1504 C C . TYR A 1 184 ? -7.707 28.062 5.109 1 89.19 184 TYR A C 1
ATOM 1506 O O . TYR A 1 184 ? -6.691 27.562 5.598 1 89.19 184 TYR A O 1
ATOM 1514 N N . ILE A 1 185 ? -8.898 27.469 5.004 1 87.62 185 ILE A N 1
ATOM 1515 C CA . ILE A 1 185 ? -9.094 26.125 5.543 1 87.62 185 ILE A CA 1
ATOM 1516 C C . ILE A 1 185 ? -9.289 25.125 4.402 1 87.62 185 ILE A C 1
ATOM 1518 O O . ILE A 1 185 ? -10.141 25.344 3.531 1 87.62 185 ILE A O 1
ATOM 1522 N N . VAL A 1 186 ? -8.422 24.156 4.477 1 87.31 186 VAL A N 1
ATOM 1523 C CA . VAL A 1 186 ? -8.602 23.062 3.531 1 87.31 186 VAL A CA 1
ATOM 1524 C C . VAL A 1 186 ? -9.641 22.078 4.066 1 87.31 186 VAL A C 1
ATOM 1526 O O . VAL A 1 186 ? -9.477 21.516 5.148 1 87.31 186 VAL A O 1
ATOM 1529 N N . ASN A 1 187 ? -10.719 21.922 3.193 1 84.88 187 ASN A N 1
ATOM 1530 C CA . ASN A 1 187 ? -11.812 21.109 3.721 1 84.88 187 ASN A CA 1
ATOM 1531 C C . ASN A 1 187 ? -11.945 19.781 2.973 1 84.88 187 ASN A C 1
ATOM 1533 O O . ASN A 1 187 ? -12.758 18.938 3.338 1 84.88 187 ASN A O 1
ATOM 1537 N N . SER A 1 188 ? -11.117 19.688 1.965 1 86.88 188 SER A N 1
ATOM 1538 C CA . SER A 1 188 ? -11.227 18.453 1.204 1 86.88 188 SER A CA 1
ATOM 1539 C C . SER A 1 188 ? -9.922 18.125 0.491 1 86.88 188 SER A C 1
ATOM 1541 O O . SER A 1 188 ? -8.984 18.922 0.498 1 86.88 188 SER A O 1
ATOM 1543 N N . ILE A 1 189 ? -9.914 16.891 0.056 1 88.94 189 ILE A N 1
ATOM 1544 C CA . ILE A 1 189 ? -8.789 16.469 -0.771 1 88.94 189 ILE A CA 1
ATOM 1545 C C . ILE A 1 189 ? -9.289 16.141 -2.18 1 88.94 189 ILE A C 1
ATOM 1547 O O . ILE A 1 189 ? -10.438 15.734 -2.363 1 88.94 189 ILE A O 1
ATOM 1551 N N . ASP A 1 190 ? -8.469 16.438 -3.131 1 91.94 190 ASP A N 1
ATOM 1552 C CA . ASP A 1 190 ? -8.719 16.031 -4.512 1 91.94 190 ASP A CA 1
ATOM 1553 C C . ASP A 1 190 ? -8.133 14.648 -4.797 1 91.94 190 ASP A C 1
ATOM 1555 O O . ASP A 1 190 ? -6.91 14.492 -4.863 1 91.94 190 ASP A O 1
ATOM 1559 N N . THR A 1 191 ? -9.039 13.727 -5.023 1 91.88 191 THR A N 1
ATOM 1560 C CA . THR A 1 191 ? -8.609 12.344 -5.199 1 91.88 191 THR A CA 1
ATOM 1561 C C . THR A 1 191 ? -8.625 11.953 -6.672 1 91.88 191 THR A C 1
ATOM 1563 O O . THR A 1 191 ? -8.609 10.766 -7.008 1 91.88 191 THR A O 1
ATOM 1566 N N . THR A 1 192 ? -8.688 12.945 -7.492 1 91.75 192 THR A N 1
ATOM 1567 C CA . THR A 1 192 ? -8.688 12.656 -8.922 1 91.75 192 THR A CA 1
ATOM 1568 C C . THR A 1 192 ? -7.32 12.164 -9.375 1 91.75 192 THR A C 1
ATOM 1570 O O . THR A 1 192 ? -6.297 12.781 -9.07 1 91.75 192 THR A O 1
ATOM 1573 N N . PHE A 1 193 ? -7.363 11.078 -10.055 1 91.94 193 PHE A N 1
ATOM 1574 C CA . PHE A 1 193 ? -6.141 10.539 -10.648 1 91.94 193 PHE A CA 1
ATOM 1575 C C . PHE A 1 193 ? -6.035 10.938 -12.117 1 91.94 193 PHE A C 1
ATOM 1577 O O . PHE A 1 193 ? -6.789 10.445 -12.953 1 91.94 193 PHE A O 1
ATOM 1584 N N . ASN A 1 194 ? -5.098 11.766 -12.359 1 88.5 194 ASN A N 1
ATOM 1585 C CA . ASN A 1 194 ? -4.934 12.289 -13.711 1 88.5 194 ASN A CA 1
ATOM 1586 C C . ASN A 1 194 ? -3.752 11.641 -14.422 1 88.5 194 ASN A C 1
ATOM 1588 O O . ASN A 1 194 ? -2.666 11.523 -13.852 1 88.5 194 ASN A O 1
ATOM 1592 N N . THR A 1 195 ? -4.086 11.18 -15.594 1 85.62 195 THR A N 1
ATOM 1593 C CA . THR A 1 195 ? -3.043 10.578 -16.422 1 85.62 195 THR A CA 1
ATOM 1594 C C . THR A 1 195 ? -3.047 11.18 -17.812 1 85.62 195 THR A C 1
ATOM 1596 O O . THR A 1 195 ? -3.979 11.898 -18.188 1 85.62 195 THR A O 1
ATOM 1599 N N . ASN A 1 196 ? -1.988 10.953 -18.5 1 84.31 196 ASN A N 1
ATOM 1600 C CA . ASN A 1 196 ? -1.864 11.492 -19.859 1 84.31 196 ASN A CA 1
ATOM 1601 C C . ASN A 1 196 ? -2.408 10.523 -20.906 1 84.31 196 ASN A C 1
ATOM 1603 O O . ASN A 1 196 ? -2.676 10.914 -22.031 1 84.31 196 ASN A O 1
ATOM 1607 N N . ASN A 1 197 ? -2.502 9.281 -20.562 1 87.62 197 ASN A N 1
ATOM 1608 C CA . ASN A 1 197 ? -2.93 8.234 -21.484 1 87.62 197 ASN A CA 1
ATOM 1609 C C . ASN A 1 197 ? -3.934 7.293 -20.828 1 87.62 197 ASN A C 1
ATOM 1611 O O . ASN A 1 197 ? -3.998 7.199 -19.594 1 87.62 197 ASN A O 1
ATOM 1615 N N . ILE A 1 198 ? -4.668 6.641 -21.719 1 88.62 198 ILE A N 1
ATOM 1616 C CA . ILE A 1 198 ? -5.668 5.688 -21.25 1 88.62 198 ILE A CA 1
ATOM 1617 C C . ILE A 1 198 ? -4.992 4.371 -20.875 1 88.62 198 ILE A C 1
ATOM 1619 O O . ILE A 1 198 ? -5.492 3.629 -20.031 1 88.62 198 ILE A O 1
ATOM 1623 N N . SER A 1 199 ? -3.857 4.148 -21.5 1 91 199 SER A N 1
ATOM 1624 C CA . SER A 1 199 ? -3.035 2.99 -21.172 1 91 199 SER A CA 1
ATOM 1625 C C . SER A 1 199 ? -1.671 3.412 -20.625 1 91 199 SER A C 1
ATOM 1627 O O . SER A 1 199 ? -0.896 4.062 -21.328 1 91 199 SER A O 1
ATOM 1629 N N . LEU A 1 200 ? -1.493 3.01 -19.359 1 90.88 200 LEU A N 1
ATOM 1630 C CA . LEU A 1 200 ? -0.255 3.424 -18.719 1 90.88 200 LEU A CA 1
ATOM 1631 C C . LEU A 1 200 ? 0.675 2.234 -18.5 1 90.88 200 LEU A C 1
ATOM 1633 O O . LEU A 1 200 ? 0.256 1.195 -17.984 1 90.88 200 LEU A O 1
ATOM 1637 N N . ASN A 1 201 ? 1.853 2.449 -19 1 91.38 201 ASN A N 1
ATOM 1638 C CA . ASN A 1 201 ? 2.84 1.467 -18.562 1 91.38 201 ASN A CA 1
ATOM 1639 C C . ASN A 1 201 ? 3.215 1.658 -17.094 1 91.38 201 ASN A C 1
ATOM 1641 O O . ASN A 1 201 ? 2.719 2.574 -16.438 1 91.38 201 ASN A O 1
ATOM 1645 N N . LEU A 1 202 ? 4.055 0.855 -16.594 1 90.88 202 LEU A N 1
ATOM 1646 C CA . LEU A 1 202 ? 4.352 0.832 -15.164 1 90.88 202 LEU A CA 1
ATOM 1647 C C . LEU A 1 202 ? 4.984 2.146 -14.719 1 90.88 202 LEU A C 1
ATOM 1649 O O . LEU A 1 202 ? 4.605 2.701 -13.688 1 90.88 202 LEU A O 1
ATOM 1653 N N . SER A 1 203 ? 5.898 2.568 -15.484 1 91.31 203 SER A N 1
ATOM 1654 C CA . SER A 1 203 ? 6.586 3.811 -15.148 1 91.31 203 SER A CA 1
ATOM 1655 C C . SER A 1 203 ? 5.621 4.992 -15.141 1 91.31 203 SER A C 1
ATOM 1657 O O . SER A 1 203 ? 5.672 5.84 -14.242 1 91.31 203 SER A O 1
ATOM 1659 N N . GLN A 1 204 ? 4.758 5.07 -16.047 1 90.62 204 GLN A N 1
ATOM 1660 C CA . GLN A 1 204 ? 3.76 6.129 -16.141 1 90.62 204 GLN A CA 1
ATOM 1661 C C . GLN A 1 204 ? 2.775 6.051 -14.977 1 90.62 204 GLN A C 1
ATOM 1663 O O . GLN A 1 204 ? 2.4 7.078 -14.406 1 90.62 204 GLN A O 1
ATOM 1668 N N . PHE A 1 205 ? 2.426 4.887 -14.703 1 91.56 205 PHE A N 1
ATOM 1669 C CA . PHE A 1 205 ? 1.522 4.676 -13.578 1 91.56 205 PHE A CA 1
ATOM 1670 C C . PHE A 1 205 ? 2.16 5.145 -12.273 1 91.56 205 PHE A C 1
ATOM 1672 O O . PHE A 1 205 ? 1.522 5.836 -11.477 1 91.56 205 PHE A O 1
ATOM 1679 N N . GLN A 1 206 ? 3.414 4.805 -12.125 1 91.69 206 GLN A N 1
ATOM 1680 C CA . GLN A 1 206 ? 4.156 5.207 -10.938 1 91.69 206 GLN A CA 1
ATOM 1681 C C . GLN A 1 206 ? 4.246 6.73 -10.836 1 91.69 206 GLN A C 1
ATOM 1683 O O . GLN A 1 206 ? 4.074 7.293 -9.758 1 91.69 206 GLN A O 1
ATOM 1688 N N . LYS A 1 207 ? 4.426 7.359 -11.938 1 90.88 207 LYS A N 1
ATOM 1689 C CA . LYS A 1 207 ? 4.473 8.82 -11.961 1 90.88 207 LYS A CA 1
ATOM 1690 C C . LYS A 1 207 ? 3.121 9.414 -11.578 1 90.88 207 LYS A C 1
ATOM 1692 O O . LYS A 1 207 ? 3.059 10.43 -10.875 1 90.88 207 LYS A O 1
ATOM 1697 N N . GLY A 1 208 ? 2.072 8.773 -12.07 1 89.88 208 GLY A N 1
ATOM 1698 C CA . GLY A 1 208 ? 0.734 9.203 -11.688 1 89.88 208 GLY A CA 1
ATOM 1699 C C . GLY A 1 208 ? 0.486 9.125 -10.195 1 89.88 208 GLY A C 1
ATOM 1700 O O . GLY A 1 208 ? -0.117 10.023 -9.617 1 89.88 208 GLY A O 1
ATOM 1701 N N . LEU A 1 209 ? 1.056 8.117 -9.586 1 90.25 209 LEU A N 1
ATOM 1702 C CA . LEU A 1 209 ? 0.874 7.914 -8.148 1 90.25 209 LEU A CA 1
ATOM 1703 C C . LEU A 1 209 ? 1.639 8.961 -7.352 1 90.25 209 LEU A C 1
ATOM 1705 O O . LEU A 1 209 ? 1.181 9.406 -6.293 1 90.25 209 LEU A O 1
ATOM 1709 N N . GLN A 1 210 ? 2.711 9.43 -7.895 1 89.5 210 GLN A N 1
ATOM 1710 C CA . GLN A 1 210 ? 3.553 10.406 -7.207 1 89.5 210 GLN A CA 1
ATOM 1711 C C . GLN A 1 210 ? 2.855 11.758 -7.102 1 89.5 210 GLN A C 1
ATOM 1713 O O . GLN A 1 210 ? 3.148 12.547 -6.199 1 89.5 210 GLN A O 1
ATOM 1718 N N . ASN A 1 211 ? 1.919 11.977 -7.934 1 87.69 211 ASN A N 1
ATOM 1719 C CA . ASN A 1 211 ? 1.225 13.258 -7.949 1 87.69 211 ASN A CA 1
ATOM 1720 C C . ASN A 1 211 ? -0.247 13.102 -7.578 1 87.69 211 ASN A C 1
ATOM 1722 O O . ASN A 1 211 ? -1.046 14.016 -7.789 1 87.69 211 ASN A O 1
ATOM 1726 N N . TRP A 1 212 ? -0.484 11.922 -7.027 1 89.81 212 TRP A N 1
ATOM 1727 C CA . TRP A 1 212 ? -1.877 11.602 -6.73 1 89.81 212 TRP A CA 1
ATOM 1728 C C . TRP A 1 212 ? -2.311 12.227 -5.41 1 89.81 212 TRP A C 1
ATOM 1730 O O . TRP A 1 212 ? -1.511 12.352 -4.48 1 89.81 212 TRP A O 1
ATOM 1740 N N . ILE A 1 213 ? -3.508 12.648 -5.379 1 88.5 213 ILE A N 1
ATOM 1741 C CA . ILE A 1 213 ? -4.191 13.266 -4.246 1 88.5 213 ILE A CA 1
ATOM 1742 C C . ILE A 1 213 ? -3.564 14.625 -3.936 1 88.5 213 ILE A C 1
ATOM 1744 O O . ILE A 1 213 ? -2.355 14.719 -3.705 1 88.5 213 ILE A O 1
ATOM 1748 N N . LYS A 1 214 ? -4.262 15.594 -4.121 1 87.44 214 LYS A N 1
ATOM 1749 C CA . LYS A 1 214 ? -3.883 16.984 -3.857 1 87.44 214 LYS A CA 1
ATOM 1750 C C . LYS A 1 214 ? -4.852 17.641 -2.883 1 87.44 214 LYS A C 1
ATOM 1752 O O . LYS A 1 214 ? -5.887 17.062 -2.537 1 87.44 214 LYS A O 1
ATOM 1757 N N . LEU A 1 215 ? -4.395 18.75 -2.398 1 86.25 215 LEU A N 1
ATOM 1758 C CA . LEU A 1 215 ? -5.293 19.531 -1.556 1 86.25 215 LEU A CA 1
ATOM 1759 C C . LEU A 1 215 ? -6.492 20.016 -2.354 1 86.25 215 LEU A C 1
ATOM 1761 O O . LEU A 1 215 ? -6.352 20.422 -3.508 1 86.25 215 LEU A O 1
ATOM 1765 N N . GLY A 1 216 ? -7.656 19.766 -1.754 1 84.94 216 GLY A N 1
ATOM 1766 C CA . GLY A 1 216 ? -8.883 20.188 -2.404 1 84.94 216 GLY A CA 1
ATOM 1767 C C . GLY A 1 216 ? -9.18 21.672 -2.225 1 84.94 216 GLY A C 1
ATOM 1768 O O . GLY A 1 216 ? -8.25 22.484 -2.145 1 84.94 216 GLY A O 1
ATOM 1769 N N . GLU A 1 217 ? -10.43 22.016 -2.191 1 84.06 217 GLU A N 1
ATOM 1770 C CA . GLU A 1 217 ? -10.922 23.375 -2.078 1 84.06 217 GLU A CA 1
ATOM 1771 C C . GLU A 1 217 ? -10.664 23.938 -0.684 1 84.06 217 GLU A C 1
ATOM 1773 O O . GLU A 1 217 ? -10.773 23.219 0.311 1 84.06 217 GLU A O 1
ATOM 1778 N N . SER A 1 218 ? -10.195 25.172 -0.741 1 86.81 218 SER A N 1
ATOM 1779 C CA . SER A 1 218 ? -10.008 25.875 0.52 1 86.81 218 SER A CA 1
ATOM 1780 C C . SER A 1 218 ? -11.125 26.875 0.763 1 86.81 218 SER A C 1
ATOM 1782 O O . SER A 1 218 ? -11.664 27.453 -0.183 1 86.81 218 SER A O 1
ATOM 1784 N N . VAL A 1 219 ? -11.562 26.922 1.975 1 88.94 219 VAL A N 1
ATOM 1785 C CA . VAL A 1 219 ? -12.57 27.875 2.387 1 88.94 219 VAL A CA 1
ATOM 1786 C C . VAL A 1 219 ? -11.922 29.016 3.174 1 88.94 219 VAL A C 1
ATOM 1788 O O . VAL A 1 219 ? -11.07 28.766 4.035 1 88.94 219 VAL A O 1
ATOM 1791 N N . LEU A 1 220 ? -12.359 30.219 2.803 1 90.62 220 LEU A N 1
ATOM 1792 C CA . LEU A 1 220 ? -11.852 31.391 3.502 1 90.62 220 LEU A CA 1
ATOM 1793 C C . LEU A 1 220 ? -12.695 31.688 4.734 1 90.62 220 LEU A C 1
ATOM 1795 O O . LEU A 1 220 ? -13.93 31.766 4.652 1 90.62 220 LEU A O 1
ATOM 1799 N N . ILE A 1 221 ? -12.039 31.766 5.844 1 87.12 221 ILE A N 1
ATOM 1800 C CA . ILE A 1 221 ? -12.703 32.188 7.074 1 87.12 221 ILE A CA 1
ATOM 1801 C C . ILE A 1 221 ? -12.094 33.5 7.551 1 87.12 221 ILE A C 1
ATOM 1803 O O . ILE A 1 221 ? -10.875 33.688 7.516 1 87.12 221 ILE A O 1
ATOM 1807 N N . GLN A 1 222 ? -13.023 34.344 7.812 1 90.12 222 GLN A N 1
ATOM 1808 C CA . GLN A 1 222 ? -12.602 35.625 8.359 1 90.12 222 GLN A CA 1
ATOM 1809 C C . GLN A 1 222 ? -12.852 35.688 9.859 1 90.12 222 GLN A C 1
ATOM 1811 O O . GLN A 1 222 ? -13.867 35.188 10.352 1 90.12 222 GLN A O 1
ATOM 1816 N N . PHE A 1 223 ? -11.828 36.188 10.531 1 87.75 223 PHE A N 1
ATOM 1817 C CA . PHE A 1 223 ? -12.039 36.406 11.961 1 87.75 223 PHE A CA 1
ATOM 1818 C C . PHE A 1 223 ? -11.539 37.812 12.375 1 87.75 223 PHE A C 1
ATOM 1820 O O . PHE A 1 223 ? -10.656 38.375 11.727 1 87.75 223 PHE A O 1
ATOM 1827 N N . LYS A 1 224 ? -12.234 38.344 13.352 1 88.88 224 LYS A N 1
ATOM 1828 C CA . LYS A 1 224 ? -11.906 39.656 13.859 1 88.88 224 LYS A CA 1
ATOM 1829 C C . LYS A 1 224 ? -10.703 39.625 14.797 1 88.88 224 LYS A C 1
ATOM 1831 O O . LYS A 1 224 ? -10.586 38.719 15.625 1 88.88 224 LYS A O 1
ATOM 1836 N N . CYS A 1 225 ? -9.641 40.562 14.391 1 85.12 225 CYS A N 1
ATOM 1837 C CA . CYS A 1 225 ? -8.492 40.688 15.281 1 85.12 225 CYS A CA 1
ATOM 1838 C C . CYS A 1 225 ? -7.906 42.094 15.242 1 85.12 225 CYS A C 1
ATOM 1840 O O . CYS A 1 225 ? -8.172 42.844 14.312 1 85.12 225 CYS A O 1
ATOM 1842 N N . MET B 1 1 ? -2.031 43.656 57.719 1 26.7 1 MET B N 1
ATOM 1843 C CA . MET B 1 1 ? -1.093 44.75 57.938 1 26.7 1 MET B CA 1
ATOM 1844 C C . MET B 1 1 ? -0.892 45.562 56.656 1 26.7 1 MET B C 1
ATOM 1846 O O . MET B 1 1 ? -0.465 45 55.625 1 26.7 1 MET B O 1
ATOM 1850 N N . ILE B 1 2 ? -1.753 46.5 56.281 1 34.38 2 ILE B N 1
ATOM 1851 C CA . ILE B 1 2 ? -1.928 47.438 55.188 1 34.38 2 ILE B CA 1
ATOM 1852 C C . ILE B 1 2 ? -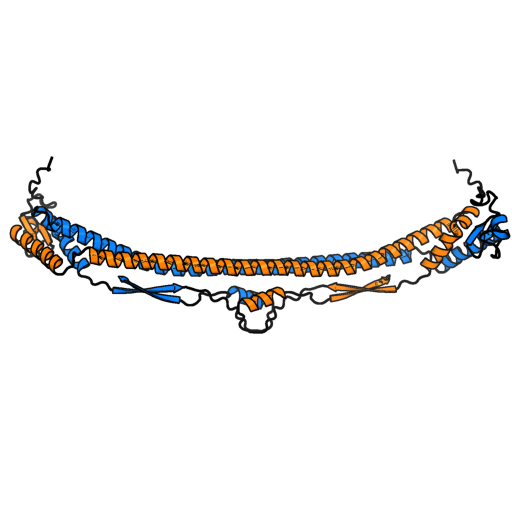0.633 48.219 54.938 1 34.38 2 ILE B C 1
ATOM 1854 O O . ILE B 1 2 ? -0.164 48.938 55.844 1 34.38 2 ILE B O 1
ATOM 1858 N N . SER B 1 3 ? 0.4 47.5 54.438 1 36.75 3 SER B N 1
ATOM 1859 C CA . SER B 1 3 ? 1.755 48.031 54.469 1 36.75 3 SER B CA 1
ATOM 1860 C C . SER B 1 3 ? 1.751 49.562 54.219 1 36.75 3 SER B C 1
ATOM 1862 O O . SER B 1 3 ? 0.853 50.062 53.562 1 36.75 3 SER B O 1
ATOM 1864 N N . ASP B 1 4 ? 2.182 50.344 55.188 1 35.94 4 ASP B N 1
ATOM 1865 C CA . ASP B 1 4 ? 2.381 51.812 55.281 1 35.94 4 ASP B CA 1
ATOM 1866 C C . ASP B 1 4 ? 2.807 52.375 53.938 1 35.94 4 ASP B C 1
ATOM 1868 O O . ASP B 1 4 ? 3.873 52.031 53.406 1 35.94 4 ASP B O 1
ATOM 1872 N N . ASP B 1 5 ? 1.982 52.438 52.938 1 39.69 5 ASP B N 1
ATOM 1873 C CA . ASP B 1 5 ? 1.917 53 51.594 1 39.69 5 ASP B CA 1
ATOM 1874 C C . ASP B 1 5 ? 2.605 54.375 51.531 1 39.69 5 ASP B C 1
ATOM 1876 O O . ASP B 1 5 ? 1.946 55.375 51.344 1 39.69 5 ASP B O 1
ATOM 1880 N N . THR B 1 6 ? 3.529 54.688 52.5 1 42.19 6 THR B N 1
ATOM 1881 C CA . THR B 1 6 ? 4.305 55.906 52.5 1 42.19 6 THR B CA 1
ATOM 1882 C C . THR B 1 6 ? 4.844 56.219 51.094 1 42.19 6 THR B C 1
ATOM 1884 O O . THR B 1 6 ? 5.254 55.281 50.375 1 42.19 6 THR B O 1
ATOM 1887 N N . GLN B 1 7 ? 4.316 57.312 50.5 1 47.09 7 GLN B N 1
ATOM 1888 C CA . GLN B 1 7 ? 4.785 57.875 49.219 1 47.09 7 GLN B CA 1
ATOM 1889 C C . GLN B 1 7 ? 6.297 57.75 49.094 1 47.09 7 GLN B C 1
ATOM 1891 O O . GLN B 1 7 ? 7.055 58.531 49.625 1 47.09 7 GLN B O 1
ATOM 1896 N N . ARG B 1 8 ? 6.809 56.594 49.344 1 53.94 8 ARG B N 1
ATOM 1897 C CA . ARG B 1 8 ? 8.258 56.438 49.219 1 53.94 8 ARG B CA 1
ATOM 1898 C C . ARG B 1 8 ? 8.773 57.125 47.969 1 53.94 8 ARG B C 1
ATOM 1900 O O . ARG B 1 8 ? 8.383 56.781 46.844 1 53.94 8 ARG B O 1
ATOM 1907 N N . VAL B 1 9 ? 8.906 58.438 48.062 1 63.72 9 VAL B N 1
ATOM 1908 C CA . VAL B 1 9 ? 9.602 59.25 47.062 1 63.72 9 VAL B CA 1
ATOM 1909 C C . VAL B 1 9 ? 10.867 58.531 46.594 1 63.72 9 VAL B C 1
ATOM 1911 O O . VAL B 1 9 ? 11.695 58.125 47.406 1 63.72 9 VAL B O 1
ATOM 1914 N N . SER B 1 10 ? 10.906 58.031 45.406 1 77.69 10 SER B N 1
ATOM 1915 C CA . SER B 1 10 ? 12.008 57.25 44.844 1 77.69 10 SER B CA 1
ATOM 1916 C C . SER B 1 10 ? 13.188 58.156 44.469 1 77.69 10 SER B C 1
ATOM 1918 O O . SER B 1 10 ? 13.016 59.344 44.281 1 77.69 10 SER B O 1
ATOM 1920 N N . GLU B 1 11 ? 14.398 57.562 44.812 1 89.38 11 GLU B N 1
ATOM 1921 C CA . GLU B 1 11 ? 15.648 58.281 44.5 1 89.38 11 GLU B CA 1
ATOM 1922 C C . GLU B 1 11 ? 16.109 57.969 43.094 1 89.38 11 GLU B C 1
ATOM 1924 O O . GLU B 1 11 ? 15.914 56.875 42.562 1 89.38 11 GLU B O 1
ATOM 1929 N N . CYS B 1 12 ? 16.516 59.062 42.531 1 91.81 12 CYS B N 1
ATOM 1930 C CA . CYS B 1 12 ? 17.094 58.938 41.219 1 91.81 12 CYS B CA 1
ATOM 1931 C C . CYS B 1 12 ? 18.25 57.938 41.219 1 91.81 12 CYS B C 1
ATOM 1933 O O . CYS B 1 12 ? 19.188 58.094 42.031 1 91.81 12 CYS B O 1
ATOM 1935 N N . ILE B 1 13 ? 18.281 57.094 40.375 1 87.5 13 ILE B N 1
ATOM 1936 C CA . ILE B 1 13 ? 19.281 56.031 40.312 1 87.5 13 ILE B CA 1
ATOM 1937 C C . ILE B 1 13 ? 20.641 56.625 39.938 1 87.5 13 ILE B C 1
ATOM 1939 O O . ILE B 1 13 ? 21.688 56.188 40.438 1 87.5 13 ILE B O 1
ATOM 1943 N N . ASN B 1 14 ? 20.656 57.656 39.188 1 89.81 14 ASN B N 1
ATOM 1944 C CA . ASN B 1 14 ? 21.891 58.188 38.656 1 89.81 14 ASN B CA 1
ATOM 1945 C C . ASN B 1 14 ? 22.469 59.25 39.594 1 89.81 14 ASN B C 1
ATOM 1947 O O . ASN B 1 14 ? 23.688 59.469 39.625 1 89.81 14 ASN B O 1
ATOM 1951 N N . HIS B 1 15 ? 21.562 59.906 40.375 1 91.19 15 HIS B N 1
ATOM 1952 C CA . HIS B 1 15 ? 22.047 61.094 41.062 1 91.19 15 HIS B CA 1
ATOM 1953 C C . HIS B 1 15 ? 21.766 61.031 42.562 1 91.19 15 HIS B C 1
ATOM 1955 O O . HIS B 1 15 ? 22.109 61.938 43.312 1 91.19 15 HIS B O 1
ATOM 1961 N N . LYS B 1 16 ? 21.203 59.969 42.969 1 88.81 16 LYS B N 1
ATOM 1962 C CA . LYS B 1 16 ? 20.891 59.75 44.375 1 88.81 16 LYS B CA 1
ATOM 1963 C C . LYS B 1 16 ? 20.125 60.906 44.969 1 88.81 16 LYS B C 1
ATOM 1965 O O . LYS B 1 16 ? 20.422 61.344 46.094 1 88.81 16 LYS B O 1
ATOM 1970 N N . ARG B 1 17 ? 19.297 61.625 44.25 1 90.81 17 ARG B N 1
ATOM 1971 C CA . ARG B 1 17 ? 18.422 62.719 44.656 1 90.81 17 ARG B CA 1
ATOM 1972 C C . ARG B 1 17 ? 16.953 62.312 44.5 1 90.81 17 ARG B C 1
ATOM 1974 O O . ARG B 1 17 ? 16.625 61.438 43.719 1 90.81 17 ARG B O 1
ATOM 1981 N N . LEU B 1 18 ? 16.203 63.031 45.25 1 91.38 18 LEU B N 1
ATOM 1982 C CA . LEU B 1 18 ? 14.773 62.75 45.188 1 91.38 18 LEU B CA 1
ATOM 1983 C C . LEU B 1 18 ? 14.203 63.125 43.812 1 91.38 18 LEU B C 1
ATOM 1985 O O . LEU B 1 18 ? 14.578 64.125 43.25 1 91.38 18 LEU B O 1
ATOM 1989 N N . LEU B 1 19 ? 13.336 62.25 43.375 1 93 19 LEU B N 1
ATOM 1990 C CA . LEU B 1 19 ? 12.57 62.594 42.188 1 93 19 LEU B CA 1
ATOM 1991 C C . LEU B 1 19 ? 11.547 63.688 42.469 1 93 19 LEU B C 1
ATOM 1993 O O . LEU B 1 19 ? 10.75 63.562 43.406 1 93 19 LEU B O 1
ATOM 1997 N N . GLU B 1 20 ? 11.562 64.812 41.688 1 91.75 20 GLU B N 1
ATOM 1998 C CA . GLU B 1 20 ? 10.758 65.938 42.094 1 91.75 20 GLU B CA 1
ATOM 1999 C C . GLU B 1 20 ? 9.867 66.438 40.938 1 91.75 20 GLU B C 1
ATOM 2001 O O . GLU B 1 20 ? 8.953 67.25 41.156 1 91.75 20 GLU B O 1
ATOM 2006 N N . ALA B 1 21 ? 10.219 65.938 39.719 1 94.44 21 ALA B N 1
ATOM 2007 C CA . ALA B 1 21 ? 9.469 66.438 38.562 1 94.44 21 ALA B CA 1
ATOM 2008 C C . ALA B 1 21 ? 9.141 65.25 37.594 1 94.44 21 ALA B C 1
ATOM 2010 O O . ALA B 1 21 ? 9.727 64.188 37.688 1 94.44 21 ALA B O 1
ATOM 2011 N N . PHE B 1 22 ? 8.203 65.562 36.719 1 95.81 22 PHE B N 1
ATOM 2012 C CA . PHE B 1 22 ? 7.801 64.625 35.688 1 95.81 22 PHE B CA 1
ATOM 2013 C C . PHE B 1 22 ? 8.211 65.125 34.312 1 95.81 22 PHE B C 1
ATOM 2015 O O . PHE B 1 22 ? 7.809 66.188 33.906 1 95.81 22 PHE B O 1
ATOM 2022 N N . CYS B 1 23 ? 9.031 64.438 33.688 1 96.56 23 CYS B N 1
ATOM 2023 C CA . CYS B 1 23 ? 9.43 64.812 32.312 1 96.56 23 CYS B CA 1
ATOM 2024 C C . CYS B 1 23 ? 8.328 64.5 31.312 1 96.56 23 CYS B C 1
ATOM 2026 O O . CYS B 1 23 ? 8.031 63.312 31.078 1 96.56 23 CYS B O 1
ATOM 2028 N N . THR B 1 24 ? 7.77 65.438 30.641 1 94.88 24 THR B N 1
ATOM 2029 C CA . THR B 1 24 ? 6.625 65.188 29.766 1 94.88 24 THR B CA 1
ATOM 2030 C C . THR B 1 24 ? 7.07 64.625 28.422 1 94.88 24 THR B C 1
ATOM 2032 O O . THR B 1 24 ? 6.289 63.969 27.719 1 94.88 24 THR B O 1
ATOM 2035 N N . ASP B 1 25 ? 8.273 64.875 28.094 1 94.19 25 ASP B N 1
ATOM 2036 C CA . ASP B 1 25 ? 8.82 64.312 26.844 1 94.19 25 ASP B CA 1
ATOM 2037 C C . ASP B 1 25 ? 9.078 62.812 26.953 1 94.19 25 ASP B C 1
ATOM 2039 O O . ASP B 1 25 ? 8.805 62.062 26.016 1 94.19 25 ASP B O 1
ATOM 2043 N N . CYS B 1 26 ? 9.555 62.406 28.156 1 94.75 26 CYS B N 1
ATOM 2044 C CA . CYS B 1 26 ? 9.961 61 28.328 1 94.75 26 CYS B CA 1
ATOM 2045 C C . CYS B 1 26 ? 8.93 60.25 29.141 1 94.75 26 CYS B C 1
ATOM 2047 O O . CYS B 1 26 ? 8.969 59 29.188 1 94.75 26 CYS B O 1
ATOM 2049 N N . HIS B 1 27 ? 8.094 60.938 29.828 1 95 27 HIS B N 1
ATOM 2050 C CA . HIS B 1 27 ? 7.012 60.406 30.625 1 95 27 HIS B CA 1
ATOM 2051 C C . HIS B 1 27 ? 7.562 59.594 31.812 1 95 27 HIS B C 1
ATOM 2053 O O . HIS B 1 27 ? 7.113 58.5 32.094 1 95 27 HIS B O 1
ATOM 2059 N N . VAL B 1 28 ? 8.531 60.188 32.5 1 94 28 VAL B N 1
ATOM 2060 C CA . VAL B 1 28 ? 9.117 59.562 33.688 1 94 28 VAL B CA 1
ATOM 2061 C C . VAL B 1 28 ? 9.359 60.625 34.75 1 94 28 VAL B C 1
ATOM 2063 O O . VAL B 1 28 ? 9.438 61.812 34.469 1 94 28 VAL B O 1
ATOM 2066 N N . LEU B 1 29 ? 9.438 60.094 36 1 94.75 29 LEU B N 1
ATOM 2067 C CA . LEU B 1 29 ? 9.867 60.938 37.094 1 94.75 29 LEU B CA 1
ATOM 2068 C C . LEU B 1 29 ? 11.367 61.188 37.062 1 94.75 29 LEU B C 1
ATOM 2070 O O . LEU B 1 29 ? 12.148 60.281 36.781 1 94.75 29 LEU B O 1
ATOM 2074 N N . ILE B 1 30 ? 11.734 62.5 37.312 1 94.56 30 ILE B N 1
ATOM 2075 C CA . ILE B 1 30 ? 13.156 62.812 37.219 1 94.56 30 ILE B CA 1
ATOM 2076 C C . ILE B 1 30 ? 13.562 63.688 38.406 1 94.56 30 ILE B C 1
ATOM 2078 O O . ILE B 1 30 ? 12.719 64.312 39.062 1 94.56 30 ILE B O 1
ATOM 2082 N N . CYS B 1 31 ? 14.844 63.688 38.656 1 94 31 CYS B N 1
ATOM 2083 C CA . CYS B 1 31 ? 15.414 64.625 39.656 1 94 31 CYS B CA 1
ATOM 2084 C C . CYS B 1 31 ? 15.898 65.875 38.969 1 94 31 CYS B C 1
ATOM 2086 O O . CYS B 1 31 ? 16.062 65.938 37.75 1 94 31 CYS B O 1
ATOM 2088 N N . PRO B 1 32 ? 16.141 66.938 39.688 1 94 32 PRO B N 1
ATOM 2089 C CA . PRO B 1 32 ? 16.562 68.25 39.125 1 94 32 PRO B CA 1
ATOM 2090 C C . PRO B 1 32 ? 17.891 68.125 38.375 1 94 32 PRO B C 1
ATOM 2092 O O . PRO B 1 32 ? 18.078 68.75 37.344 1 94 32 PRO B O 1
ATOM 2095 N N . THR B 1 33 ? 18.766 67.25 38.844 1 94.81 33 THR B N 1
ATOM 2096 C CA . THR B 1 33 ? 20.062 67.062 38.219 1 94.81 33 THR B CA 1
ATOM 2097 C C . THR B 1 33 ? 19.938 66.5 36.812 1 94.81 33 THR B C 1
ATOM 2099 O O . THR B 1 33 ? 20.641 66.875 35.906 1 94.81 33 THR B O 1
ATOM 2102 N N . CYS B 1 34 ? 19.031 65.562 36.656 1 94.94 34 CYS B N 1
ATOM 2103 C CA . CYS B 1 34 ? 18.766 64.938 35.375 1 94.94 34 CYS B CA 1
ATOM 2104 C C . CYS B 1 34 ? 18.312 66 34.375 1 94.94 34 CYS B C 1
ATOM 2106 O O . CYS B 1 34 ? 18.672 65.938 33.188 1 94.94 34 CYS B O 1
ATOM 2108 N N . LEU B 1 35 ? 17.484 67 34.812 1 94.69 35 LEU B N 1
ATOM 2109 C CA . LEU B 1 35 ? 16.922 68 33.969 1 94.69 35 LEU B CA 1
ATOM 2110 C C . LEU B 1 35 ? 17.969 69.062 33.594 1 94.69 35 LEU B C 1
ATOM 2112 O O . LEU B 1 35 ? 18.047 69.5 32.469 1 94.69 35 LEU B O 1
ATOM 2116 N N . MET B 1 36 ? 18.781 69.375 34.531 1 94.62 36 MET B N 1
ATOM 2117 C CA . MET B 1 36 ? 19.719 70.5 34.375 1 94.62 36 MET B CA 1
ATOM 2118 C C . MET B 1 36 ? 20.953 70.062 33.594 1 94.62 36 MET B C 1
ATOM 2120 O O . MET B 1 36 ? 21.469 70.812 32.75 1 94.62 36 MET B O 1
ATOM 2124 N N . PHE B 1 37 ? 21.422 68.812 33.812 1 93.19 37 PHE B N 1
ATOM 2125 C CA . PHE B 1 37 ? 22.734 68.438 33.312 1 93.19 37 PHE B CA 1
ATOM 2126 C C . PHE B 1 37 ? 22.703 67.062 32.688 1 93.19 37 PHE B C 1
ATOM 2128 O O . PHE B 1 37 ? 23.703 66.562 32.125 1 93.19 37 PHE B O 1
ATOM 2135 N N . GLY B 1 38 ? 21.609 66.375 32.781 1 91.81 38 GLY B N 1
ATOM 2136 C CA . GLY B 1 38 ? 21.594 65 32.406 1 91.81 38 GLY B CA 1
ATOM 2137 C C . GLY B 1 38 ? 20.828 64.75 31.109 1 91.81 38 GLY B C 1
ATOM 2138 O O . GLY B 1 38 ? 20.859 65.562 30.188 1 91.81 38 GLY B O 1
ATOM 2139 N N . ASP B 1 39 ? 20.234 63.531 31.125 1 91.62 39 ASP B N 1
ATOM 2140 C CA . ASP B 1 39 ? 19.641 62.969 29.922 1 91.62 39 ASP B CA 1
ATOM 2141 C C . ASP B 1 39 ? 18.359 63.688 29.547 1 91.62 39 ASP B C 1
ATOM 2143 O O . ASP B 1 39 ? 17.859 63.562 28.422 1 91.62 39 ASP B O 1
ATOM 2147 N N . HIS B 1 40 ? 17.828 64.562 30.406 1 95.44 40 HIS B N 1
ATOM 2148 C CA . HIS B 1 40 ? 16.547 65.188 30.172 1 95.44 40 HIS B CA 1
ATOM 2149 C C . HIS B 1 40 ? 16.719 66.688 29.969 1 95.44 40 HIS B C 1
ATOM 2151 O O . HIS B 1 40 ? 15.758 67.438 30.125 1 95.44 40 HIS B O 1
ATOM 2157 N N . LYS B 1 41 ? 17.953 67 29.797 1 94.5 41 LYS B N 1
ATOM 2158 C CA . LYS B 1 41 ? 18.25 68.438 29.547 1 94.5 41 LYS B CA 1
ATOM 2159 C C . LYS B 1 41 ? 17.422 69 28.391 1 94.5 41 LYS B C 1
ATOM 2161 O O . LYS B 1 41 ? 17.375 68.375 27.312 1 94.5 41 LYS B O 1
ATOM 2166 N N . GLY B 1 42 ? 16.75 70.125 28.594 1 94 42 GLY B N 1
ATOM 2167 C CA . GLY B 1 42 ? 15.992 70.75 27.547 1 94 42 GLY B CA 1
ATOM 2168 C C . GLY B 1 42 ? 14.578 70.188 27.406 1 94 42 GLY B C 1
ATOM 2169 O O . GLY B 1 42 ? 13.773 70.75 26.641 1 94 42 GLY B O 1
ATOM 2170 N N . HIS B 1 43 ? 14.266 69.125 28.156 1 96.56 43 HIS B N 1
ATOM 2171 C CA . HIS B 1 43 ? 12.93 68.562 28.078 1 96.56 43 HIS B CA 1
ATOM 2172 C C . HIS B 1 43 ? 11.922 69.375 28.859 1 96.56 43 HIS B C 1
ATOM 2174 O O . HIS B 1 43 ? 12.297 70.125 29.797 1 96.56 43 HIS B O 1
ATOM 2180 N N . LEU B 1 44 ? 10.727 69.312 28.469 1 96.56 44 LEU B N 1
ATOM 2181 C CA . LEU B 1 44 ? 9.656 69.938 29.234 1 96.56 44 LEU B CA 1
ATOM 2182 C C . LEU B 1 44 ? 9.297 69.125 30.453 1 96.56 44 LEU B C 1
ATOM 2184 O O . LEU B 1 44 ? 9.266 67.875 30.391 1 96.56 44 LEU B O 1
ATOM 2188 N N . VAL B 1 45 ? 8.992 69.812 31.594 1 96.25 45 VAL B N 1
ATOM 2189 C CA . VAL B 1 45 ? 8.672 69.125 32.812 1 96.25 45 VAL B CA 1
ATOM 2190 C C . VAL B 1 45 ? 7.438 69.688 33.469 1 96.25 45 VAL B C 1
ATOM 2192 O O . VAL B 1 45 ? 7.129 70.875 33.25 1 96.25 45 VAL B O 1
ATOM 2195 N N . ASP B 1 46 ? 6.754 68.875 34.188 1 96.25 46 ASP B N 1
ATOM 2196 C CA . ASP B 1 46 ? 5.609 69.312 34.969 1 96.25 46 ASP B CA 1
ATOM 2197 C C . ASP B 1 46 ? 5.793 68.938 36.438 1 96.25 46 ASP B C 1
ATOM 2199 O O . ASP B 1 46 ? 6.578 68.062 36.781 1 96.25 46 ASP B O 1
ATOM 2203 N N . GLN B 1 47 ? 4.988 69.75 37.281 1 95.69 47 GLN B N 1
ATOM 2204 C CA . GLN B 1 47 ? 4.871 69.312 38.688 1 95.69 47 GLN B CA 1
ATOM 2205 C C . GLN B 1 47 ? 4.145 68 38.781 1 95.69 47 GLN B C 1
ATOM 2207 O O . GLN B 1 47 ? 3.277 67.688 37.969 1 95.69 47 GLN B O 1
ATOM 2212 N N . MET B 1 48 ? 4.43 67.25 39.812 1 93.25 48 MET B N 1
ATOM 2213 C CA . MET B 1 48 ? 3.879 65.875 40 1 93.25 48 MET B CA 1
ATOM 2214 C C . MET B 1 48 ? 2.357 65.938 40.062 1 93.25 48 MET B C 1
ATOM 2216 O O . MET B 1 48 ? 1.68 65.062 39.5 1 93.25 48 MET B O 1
ATOM 2220 N N . ASP B 1 49 ? 1.853 66.875 40.719 1 94.06 49 ASP B N 1
ATOM 2221 C CA . ASP B 1 49 ? 0.405 67 40.875 1 94.06 49 ASP B CA 1
ATOM 2222 C C . ASP B 1 49 ? -0.274 67.188 39.5 1 94.06 49 ASP B C 1
ATOM 2224 O O . ASP B 1 49 ? -1.283 66.562 39.219 1 94.06 49 ASP B O 1
ATOM 2228 N N . LYS B 1 50 ? 0.257 68.062 38.719 1 96.06 50 LYS B N 1
ATOM 2229 C CA . LYS B 1 50 ? -0.309 68.312 37.406 1 96.06 50 LYS B CA 1
ATOM 2230 C C . LYS B 1 50 ? -0.174 67.125 36.5 1 96.06 50 LYS B C 1
ATOM 2232 O O . LYS B 1 50 ? -1.116 66.75 35.812 1 96.06 50 LYS B O 1
ATOM 2237 N N . ALA B 1 51 ? 0.96 66.562 36.594 1 95.88 51 ALA B N 1
ATOM 2238 C CA . ALA B 1 51 ? 1.218 65.375 35.75 1 95.88 51 ALA B CA 1
ATOM 2239 C C . ALA B 1 51 ? 0.242 64.25 36.094 1 95.88 51 ALA B C 1
ATOM 2241 O O . ALA B 1 51 ? -0.268 63.562 35.219 1 95.88 51 ALA B O 1
ATOM 2242 N N . THR B 1 52 ? 0.05 64 37.406 1 95.69 52 THR B N 1
ATOM 2243 C CA . THR B 1 52 ? -0.885 62.969 37.844 1 95.69 52 THR B CA 1
ATOM 2244 C C . THR B 1 52 ? -2.295 63.281 37.344 1 95.69 52 THR B C 1
ATOM 2246 O O . THR B 1 52 ? -2.984 62.375 36.844 1 95.69 52 THR B O 1
ATOM 2249 N N . LYS B 1 53 ? -2.68 64.5 37.469 1 95.81 53 LYS B N 1
ATOM 2250 C CA . LYS B 1 53 ? -4.008 64.875 37 1 95.81 53 LYS B CA 1
ATOM 2251 C C . LYS B 1 53 ? -4.164 64.625 35.5 1 95.81 53 LYS B C 1
ATOM 2253 O O . LYS B 1 53 ? -5.207 64.188 35.062 1 95.81 53 LYS B O 1
ATOM 2258 N N . ASP B 1 54 ? -3.188 65 34.781 1 95.88 54 ASP B N 1
ATOM 2259 C CA . ASP B 1 54 ? -3.221 64.812 33.344 1 95.88 54 ASP B CA 1
ATOM 2260 C C . ASP B 1 54 ? -3.287 63.312 33 1 95.88 54 ASP B C 1
ATOM 2262 O O . ASP B 1 54 ? -4.02 62.906 32.094 1 95.88 54 ASP B O 1
ATOM 2266 N N . LEU B 1 55 ? -2.498 62.531 33.719 1 95.94 55 LEU B N 1
ATOM 2267 C CA . LEU B 1 55 ? -2.488 61.062 33.469 1 95.94 55 LEU B CA 1
ATOM 2268 C C . LEU B 1 55 ? -3.854 60.469 33.781 1 95.94 55 LEU B C 1
ATOM 2270 O O . LEU B 1 55 ? -4.375 59.688 33 1 95.94 55 LEU B O 1
ATOM 2274 N N . ARG B 1 56 ? -4.438 60.875 34.875 1 96.25 56 ARG B N 1
ATOM 2275 C CA . ARG B 1 56 ? -5.766 60.375 35.219 1 96.25 56 ARG B CA 1
ATOM 2276 C C . ARG B 1 56 ? -6.812 60.812 34.219 1 96.25 56 ARG B C 1
ATOM 2278 O O . ARG B 1 56 ? -7.727 60.062 33.875 1 96.25 56 ARG B O 1
ATOM 2285 N N . ALA B 1 57 ? -6.641 62 33.719 1 95.75 57 ALA B N 1
ATOM 2286 C CA . ALA B 1 57 ? -7.555 62.5 32.719 1 95.75 57 ALA B CA 1
ATOM 2287 C C . ALA B 1 57 ? -7.477 61.625 31.438 1 95.75 57 ALA B C 1
ATOM 2289 O O . ALA B 1 57 ? -8.5 61.344 30.812 1 95.75 57 ALA B O 1
ATOM 2290 N N . SER B 1 58 ? -6.289 61.312 31.125 1 95.31 58 SER B N 1
ATOM 2291 C CA . SER B 1 58 ? -6.082 60.469 29.953 1 95.31 58 SER B CA 1
ATOM 2292 C C . SER B 1 58 ? -6.746 59.125 30.125 1 95.31 58 SER B C 1
ATOM 2294 O O . SER B 1 58 ? -7.41 58.625 29.219 1 95.31 58 SER B O 1
ATOM 2296 N N . MET B 1 59 ? -6.582 58.5 31.281 1 95.75 59 MET B N 1
ATOM 2297 C CA . MET B 1 59 ? -7.203 57.219 31.578 1 95.75 59 MET B CA 1
ATOM 2298 C C . MET B 1 59 ? -8.719 57.312 31.578 1 95.75 59 MET B C 1
ATOM 2300 O O . MET B 1 59 ? -9.414 56.469 31.031 1 95.75 59 MET B O 1
ATOM 2304 N N . ASP B 1 60 ? -9.203 58.406 32.125 1 95.69 60 ASP B N 1
ATOM 2305 C CA . ASP B 1 60 ? -10.641 58.625 32.188 1 95.69 60 ASP B CA 1
ATOM 2306 C C . ASP B 1 60 ? -11.234 58.812 30.797 1 95.69 60 ASP B C 1
ATOM 2308 O O . ASP B 1 60 ? -12.312 58.281 30.5 1 95.69 60 ASP B O 1
ATOM 2312 N N . GLN B 1 61 ? -10.578 59.594 29.953 1 95.69 61 GLN B N 1
ATOM 2313 C CA . GLN B 1 61 ? -11.023 59.781 28.578 1 95.69 61 GLN B CA 1
ATOM 2314 C C . GLN B 1 61 ? -11.086 58.469 27.828 1 95.69 61 GLN B C 1
ATOM 2316 O O . GLN B 1 61 ? -12.039 58.188 27.094 1 95.69 61 GLN B O 1
ATOM 2321 N N . SER B 1 62 ? -10.062 57.688 28.047 1 94.88 62 SER B N 1
ATOM 2322 C CA . SER B 1 62 ? -10 56.375 27.406 1 94.88 62 SER B CA 1
ATOM 2323 C C . SER B 1 62 ? -11.117 55.469 27.891 1 94.88 62 SER B C 1
ATOM 2325 O O . SER B 1 62 ? -11.703 54.719 27.109 1 94.88 62 SER B O 1
ATOM 2327 N N . ALA B 1 63 ? -11.414 55.5 29.141 1 94.31 63 ALA B N 1
ATOM 2328 C CA . ALA B 1 63 ? -12.516 54.719 29.703 1 94.31 63 ALA B CA 1
ATOM 2329 C C . ALA B 1 63 ? -13.852 55.156 29.125 1 94.31 63 ALA B C 1
ATOM 2331 O O . ALA B 1 63 ? -14.688 54.312 28.766 1 94.31 63 ALA B O 1
ATOM 2332 N N . ARG B 1 64 ? -14.062 56.469 28.969 1 95.38 64 ARG B N 1
ATOM 2333 C CA . ARG B 1 64 ? -15.312 57 28.438 1 95.38 64 ARG B CA 1
ATOM 2334 C C . ARG B 1 64 ? -15.5 56.594 26.984 1 95.38 64 ARG B C 1
ATOM 2336 O O . ARG B 1 64 ? -16.625 56.344 26.547 1 95.38 64 ARG B O 1
ATOM 2343 N N . LYS B 1 65 ? -14.359 56.5 26.25 1 93.25 65 LYS B N 1
ATOM 2344 C CA . LYS B 1 65 ? -14.398 56.125 24.844 1 93.25 65 LYS B CA 1
ATOM 2345 C C . LYS B 1 65 ? -14.562 54.594 24.703 1 93.25 65 LYS B C 1
ATOM 2347 O O . LYS B 1 65 ? -14.648 54.094 23.594 1 93.25 65 LYS B O 1
ATOM 2352 N N . GLY B 1 66 ? -14.531 53.875 25.828 1 91.38 66 GLY B N 1
ATOM 2353 C CA . GLY B 1 66 ? -14.773 52.438 25.828 1 91.38 66 GLY B CA 1
ATOM 2354 C C . GLY B 1 66 ? -13.516 51.625 25.562 1 91.38 66 GLY B C 1
ATOM 2355 O O . GLY B 1 66 ? -13.594 50.406 25.312 1 91.38 66 GLY B O 1
ATOM 2356 N N . LEU B 1 67 ? -12.359 52.281 25.609 1 91.25 67 LEU B N 1
ATOM 2357 C CA . LEU B 1 67 ? -11.094 51.625 25.281 1 91.25 67 LEU B CA 1
ATOM 2358 C C . LEU B 1 67 ? -10.727 50.594 26.359 1 91.25 67 LEU B C 1
ATOM 2360 O O . LEU B 1 67 ? -10.016 49.625 26.094 1 91.25 67 LEU B O 1
ATOM 2364 N N . LEU B 1 68 ? -11.258 50.781 27.562 1 93.12 68 LEU B N 1
ATOM 2365 C CA . LEU B 1 68 ? -10.859 49.938 28.672 1 93.12 68 LEU B CA 1
ATOM 2366 C C . LEU B 1 68 ? -11.914 48.875 28.953 1 93.12 68 LEU B C 1
ATOM 2368 O O . LEU B 1 68 ? -11.828 48.156 29.938 1 93.12 68 LEU B O 1
ATOM 2372 N N . LYS B 1 69 ? -12.898 48.781 28.016 1 91.94 69 LYS B N 1
ATOM 2373 C CA . LYS B 1 69 ? -13.93 47.75 28.188 1 91.94 69 LYS B CA 1
ATOM 2374 C C . LYS B 1 69 ? -13.375 46.344 27.891 1 91.94 69 LYS B C 1
ATOM 2376 O O . LYS B 1 69 ? -13.078 46.031 26.75 1 91.94 69 LYS B O 1
ATOM 2381 N N . LEU B 1 70 ? -13.328 45.594 28.906 1 92.69 70 LEU B N 1
ATOM 2382 C CA . LEU B 1 70 ? -12.766 44.25 28.797 1 92.69 70 LEU B CA 1
ATOM 2383 C C . LEU B 1 70 ? -13.617 43.375 27.875 1 92.69 70 LEU B C 1
ATOM 2385 O O . LEU B 1 70 ? -13.109 42.438 27.266 1 92.69 70 LEU B O 1
ATOM 2389 N N . GLU B 1 71 ? -14.945 43.688 27.797 1 91.56 71 GLU B N 1
ATOM 2390 C CA . GLU B 1 71 ? -15.875 42.906 26.969 1 91.56 71 GLU B CA 1
ATOM 2391 C C . GLU B 1 71 ? -15.445 42.938 25.5 1 91.56 71 GLU B C 1
ATOM 2393 O O . GLU B 1 71 ? -15.633 41.969 24.781 1 91.56 71 GLU B O 1
ATOM 2398 N N . LYS B 1 72 ? -14.852 44.062 25.016 1 87.31 72 LYS B N 1
ATOM 2399 C CA . LYS B 1 72 ? -14.422 44.188 23.625 1 87.31 72 LYS B CA 1
ATOM 2400 C C . LYS B 1 72 ? -13.289 43.219 23.328 1 87.31 72 LYS B C 1
ATOM 2402 O O . LYS B 1 72 ? -13.336 42.469 22.328 1 87.31 72 LYS B O 1
ATOM 2407 N N . THR B 1 73 ? -12.289 43.188 24.297 1 91.38 73 THR B N 1
ATOM 2408 C CA . THR B 1 73 ? -11.156 42.281 24.078 1 91.38 73 THR B CA 1
ATOM 2409 C C . THR B 1 73 ? -11.594 40.812 24.25 1 91.38 73 THR B C 1
ATOM 2411 O O . THR B 1 73 ? -11.125 39.938 23.531 1 91.38 73 THR B O 1
ATOM 2414 N N . GLU B 1 74 ? -12.562 40.562 25.156 1 93.38 74 GLU B N 1
ATOM 2415 C CA . GLU B 1 74 ? -13.062 39.219 25.391 1 93.38 74 GLU B CA 1
ATOM 2416 C C . GLU B 1 74 ? -13.766 38.688 24.156 1 93.38 74 GLU B C 1
ATOM 2418 O O . GLU B 1 74 ? -13.578 37.531 23.797 1 93.38 74 GLU B O 1
ATOM 2423 N N . THR B 1 75 ? -14.602 39.5 23.516 1 92.69 75 THR B N 1
ATOM 2424 C CA . THR B 1 75 ? -15.336 39.094 22.328 1 92.69 75 THR B CA 1
ATOM 2425 C C . THR B 1 75 ? -14.375 38.719 21.203 1 92.69 75 THR B C 1
ATOM 2427 O O . THR B 1 75 ? -14.562 37.688 20.531 1 92.69 75 THR B O 1
ATOM 2430 N N . VAL B 1 76 ? -13.305 39.469 21.031 1 93.5 76 VAL B N 1
ATOM 2431 C CA . VAL B 1 76 ? -12.32 39.219 19.984 1 93.5 76 VAL B CA 1
ATOM 2432 C C . VAL B 1 76 ? -11.578 37.906 20.297 1 93.5 76 VAL B C 1
ATOM 2434 O O . VAL B 1 76 ? -11.383 37.062 19.406 1 93.5 76 VAL B O 1
ATOM 2437 N N . LEU B 1 77 ? -11.25 37.75 21.562 1 95.31 77 LEU B N 1
ATOM 2438 C CA . LEU B 1 77 ? -10.523 36.562 21.969 1 95.31 77 LEU B CA 1
ATOM 2439 C C . LEU B 1 77 ? -11.383 35.312 21.781 1 95.31 77 LEU B C 1
ATOM 2441 O O . LEU B 1 77 ? -10.883 34.25 21.375 1 95.31 77 LEU B O 1
ATOM 2445 N N . VAL B 1 78 ? -12.672 35.406 22.094 1 94.44 78 VAL B N 1
ATOM 2446 C CA . VAL B 1 78 ? -13.578 34.281 21.891 1 94.44 78 VAL B CA 1
ATOM 2447 C C . VAL B 1 78 ? -13.664 33.938 20.406 1 94.44 78 VAL B C 1
ATOM 2449 O O . VAL B 1 78 ? -13.633 32.75 20.031 1 94.44 78 VAL B O 1
ATOM 2452 N N . ASP B 1 79 ? -13.719 34.969 19.5 1 93.31 79 ASP B N 1
ATOM 2453 C CA . ASP B 1 79 ? -13.758 34.75 18.047 1 93.31 79 ASP B CA 1
ATOM 2454 C C . ASP B 1 79 ? -12.492 34.062 17.562 1 93.31 79 ASP B C 1
ATOM 2456 O O . ASP B 1 79 ? -12.555 33.125 16.766 1 93.31 79 ASP B O 1
ATOM 2460 N N . ILE B 1 80 ? -11.383 34.469 18.062 1 94.69 80 ILE B N 1
ATOM 2461 C CA . ILE B 1 80 ? -10.102 33.906 17.688 1 94.69 80 ILE B CA 1
ATOM 2462 C C . ILE B 1 80 ? -10.055 32.438 18.109 1 94.69 80 ILE B C 1
ATOM 2464 O O . ILE B 1 80 ? -9.68 31.562 17.312 1 94.69 80 ILE B O 1
ATOM 2468 N N . ARG B 1 81 ? -10.492 32.188 19.328 1 94.44 81 ARG B N 1
ATOM 2469 C CA . ARG B 1 81 ? -10.453 30.812 19.844 1 94.44 81 ARG B CA 1
ATOM 2470 C C . ARG B 1 81 ? -11.422 29.906 19.094 1 94.44 81 ARG B C 1
ATOM 2472 O O . ARG B 1 81 ? -11.133 28.734 18.844 1 94.44 81 ARG B O 1
ATOM 2479 N N . HIS B 1 82 ? -12.586 30.438 18.734 1 94.25 82 HIS B N 1
ATOM 2480 C CA . HIS B 1 82 ? -13.539 29.688 17.922 1 94.25 82 HIS B CA 1
ATOM 2481 C C . HIS B 1 82 ? -12.953 29.344 16.562 1 94.25 82 HIS B C 1
ATOM 2483 O O . HIS B 1 82 ? -13.109 28.219 16.078 1 94.25 82 HIS B O 1
ATOM 2489 N N . THR B 1 83 ? -12.32 30.297 15.961 1 92.25 83 THR B N 1
ATOM 2490 C CA . THR B 1 83 ? -11.672 30.078 14.672 1 92.25 83 THR B CA 1
ATOM 2491 C C . THR B 1 83 ? -10.594 29 14.773 1 92.25 83 THR B C 1
ATOM 2493 O O . THR B 1 83 ? -10.508 28.109 13.922 1 92.25 83 THR B O 1
ATOM 2496 N N . LYS B 1 84 ? -9.836 29.062 15.852 1 92.75 84 LYS B N 1
ATOM 2497 C CA . LYS B 1 84 ? -8.789 28.062 16.078 1 92.75 84 LYS B CA 1
ATOM 2498 C C . LYS B 1 84 ? -9.375 26.672 16.203 1 92.75 84 LYS B C 1
ATOM 2500 O O . LYS B 1 84 ? -8.852 25.719 15.617 1 92.75 84 LYS B O 1
ATOM 2505 N N . LEU B 1 85 ? -10.422 26.562 16.938 1 93.75 85 LEU B N 1
ATOM 2506 C CA . LEU B 1 85 ? -11.086 25.281 17.125 1 93.75 85 LEU B CA 1
ATOM 2507 C C . LEU B 1 85 ? -11.633 24.75 15.797 1 93.75 85 LEU B C 1
ATOM 2509 O O . LEU B 1 85 ? -11.469 23.562 15.484 1 93.75 85 LEU B O 1
ATOM 2513 N N . THR B 1 86 ? -12.297 25.609 15.031 1 91.88 86 THR B N 1
ATOM 2514 C CA . THR B 1 86 ? -12.828 25.234 13.727 1 91.88 86 THR B CA 1
ATOM 2515 C C . THR B 1 86 ? -11.711 24.766 12.797 1 91.88 86 THR B C 1
ATOM 2517 O O . THR B 1 86 ? -11.867 23.781 12.078 1 91.88 86 THR B O 1
ATOM 2520 N N . PHE B 1 87 ? -10.656 25.469 12.875 1 91.62 87 PHE B N 1
ATOM 2521 C CA . PHE B 1 87 ? -9.492 25.141 12.055 1 91.62 87 PHE B CA 1
ATOM 2522 C C . PHE B 1 87 ? -8.93 23.781 12.422 1 91.62 87 PHE B C 1
ATOM 2524 O O . PHE B 1 87 ? -8.648 22.969 11.539 1 91.62 87 PHE B O 1
ATOM 2531 N N . GLU B 1 88 ? -8.836 23.484 13.688 1 92.56 88 GLU B N 1
ATOM 2532 C CA . GLU B 1 88 ? -8.328 22.203 14.164 1 92.56 88 GLU B CA 1
ATOM 2533 C C . GLU B 1 88 ? -9.258 21.062 13.781 1 92.56 88 GLU B C 1
ATOM 2535 O O . GLU B 1 88 ? -8.805 19.984 13.391 1 92.56 88 GLU B O 1
ATOM 2540 N N . GLU B 1 89 ? -10.484 21.266 13.867 1 93.94 89 GLU B N 1
ATOM 2541 C CA . GLU B 1 89 ? -11.469 20.25 13.508 1 93.94 89 GLU B CA 1
ATOM 2542 C C . GLU B 1 89 ? -11.406 19.922 12.023 1 93.94 89 GLU B C 1
ATOM 2544 O O . GLU B 1 89 ? -11.492 18.766 11.633 1 93.94 89 GLU B O 1
ATOM 2549 N N . SER B 1 90 ? -11.289 20.938 11.227 1 92.38 90 SER B N 1
ATOM 2550 C CA . SER B 1 90 ? -11.188 20.734 9.789 1 92.38 90 SER B CA 1
ATOM 2551 C C . SER B 1 90 ? -9.922 19.953 9.43 1 92.38 90 SER B C 1
ATOM 2553 O O . SER B 1 90 ? -9.961 19.062 8.57 1 92.38 90 SER B O 1
ATOM 2555 N N . LYS B 1 91 ? -8.844 20.25 10.086 1 92.94 91 LYS B N 1
ATOM 2556 C CA . LYS B 1 91 ? -7.602 19.531 9.867 1 92.94 91 LYS B CA 1
ATOM 2557 C C . LYS B 1 91 ? -7.781 18.031 10.164 1 92.94 91 LYS B C 1
ATOM 2559 O O . LYS B 1 91 ? -7.383 17.188 9.367 1 92.94 91 LYS B O 1
ATOM 2564 N N . GLN B 1 92 ? -8.359 17.797 11.281 1 95.44 92 GLN B N 1
ATOM 2565 C CA . GLN B 1 92 ? -8.555 16.406 11.68 1 95.44 92 GLN B CA 1
ATOM 2566 C C . GLN B 1 92 ? -9.461 15.672 10.695 1 95.44 92 GLN B C 1
ATOM 2568 O O . GLN B 1 92 ? -9.227 14.5 10.391 1 95.44 92 GLN B O 1
ATOM 2573 N N . LYS B 1 93 ? -10.414 16.312 10.25 1 94.69 93 LYS B N 1
ATOM 2574 C CA . LYS B 1 93 ? -11.328 15.719 9.281 1 94.69 93 LYS B CA 1
ATOM 2575 C C . LYS B 1 93 ? -10.602 15.359 7.992 1 94.69 93 LYS B C 1
ATOM 2577 O O . LYS B 1 93 ? -10.766 14.258 7.469 1 94.69 93 LYS B O 1
ATOM 2582 N N . VAL B 1 94 ? -9.828 16.219 7.512 1 94.31 94 VAL B N 1
ATOM 2583 C CA . VAL B 1 94 ? -9.109 16.016 6.262 1 94.31 94 VAL B CA 1
ATOM 2584 C C . VAL B 1 94 ? -8.078 14.898 6.438 1 94.31 94 VAL B C 1
ATOM 2586 O O . VAL B 1 94 ? -7.93 14.039 5.57 1 94.31 94 VAL B O 1
ATOM 2589 N N . LEU B 1 95 ? -7.383 14.906 7.562 1 95.75 95 LEU B N 1
ATOM 2590 C CA . LEU B 1 95 ? -6.395 13.867 7.824 1 95.75 95 LEU B CA 1
ATOM 2591 C C . LEU B 1 95 ? -7.055 12.5 7.906 1 95.75 95 LEU B C 1
ATOM 2593 O O . LEU B 1 95 ? -6.492 11.508 7.438 1 95.75 95 LEU B O 1
ATOM 2597 N N . LYS B 1 96 ? -8.18 12.477 8.5 1 96.44 96 LYS B N 1
ATOM 2598 C CA . LYS B 1 96 ? -8.93 11.227 8.57 1 96.44 96 LYS B CA 1
ATOM 2599 C C . LYS B 1 96 ? -9.344 10.758 7.18 1 96.44 96 LYS B C 1
ATOM 2601 O O . LYS B 1 96 ? -9.273 9.57 6.871 1 96.44 96 LYS B O 1
ATOM 2606 N N . GLU B 1 97 ? -9.797 11.625 6.363 1 94.56 97 GLU B N 1
ATOM 2607 C CA . GLU B 1 97 ? -10.172 11.305 4.988 1 94.56 97 GLU B CA 1
ATOM 2608 C C . GLU B 1 97 ? -8.984 10.75 4.211 1 94.56 97 GLU B C 1
ATOM 2610 O O . GLU B 1 97 ? -9.125 9.781 3.461 1 94.56 97 GLU B O 1
ATOM 2615 N N . ILE B 1 98 ? -7.867 11.328 4.426 1 94.19 98 ILE B N 1
ATOM 2616 C CA . ILE B 1 98 ? -6.645 10.883 3.771 1 94.19 98 ILE B CA 1
ATOM 2617 C C . ILE B 1 98 ? -6.312 9.461 4.223 1 94.19 98 ILE B C 1
ATOM 2619 O O . ILE B 1 98 ? -6.051 8.586 3.393 1 94.19 98 ILE B O 1
ATOM 2623 N N . ASP B 1 99 ? -6.363 9.273 5.484 1 96.38 99 ASP B N 1
ATOM 2624 C CA . ASP B 1 99 ? -6.051 7.957 6.039 1 96.38 99 ASP B CA 1
ATOM 2625 C C . ASP B 1 99 ? -6.992 6.891 5.488 1 96.38 99 ASP B C 1
ATOM 2627 O O . ASP B 1 99 ? -6.551 5.812 5.09 1 96.38 99 ASP B O 1
ATOM 2631 N N . GLN B 1 100 ? -8.211 7.223 5.43 1 95.62 100 GLN B N 1
ATOM 2632 C CA . GLN B 1 100 ? -9.203 6.277 4.93 1 95.62 100 GLN B CA 1
ATOM 2633 C C . GLN B 1 100 ? -8.992 5.988 3.449 1 95.62 100 GLN B C 1
ATOM 2635 O O . GLN B 1 100 ? -9.086 4.836 3.018 1 95.62 100 GLN B O 1
ATOM 2640 N N . THR B 1 101 ? -8.742 6.992 2.711 1 94.06 101 THR B N 1
ATOM 2641 C CA . THR B 1 101 ? -8.555 6.844 1.272 1 94.06 101 THR B CA 1
ATOM 2642 C C . THR B 1 101 ? -7.344 5.961 0.978 1 94.06 101 THR B C 1
ATOM 2644 O O . THR B 1 101 ? -7.449 4.977 0.241 1 94.06 101 THR B O 1
ATOM 2647 N N . PHE B 1 102 ? -6.227 6.234 1.623 1 95.44 102 PHE B N 1
ATOM 2648 C CA . PHE B 1 102 ? -5.008 5.48 1.365 1 95.44 102 PHE B CA 1
ATOM 2649 C C . PHE B 1 102 ? -5.129 4.055 1.894 1 95.44 102 PHE B C 1
ATOM 2651 O O . PHE B 1 102 ? -4.625 3.113 1.279 1 95.44 102 PHE B O 1
ATOM 2658 N N . ASN B 1 103 ? -5.789 3.881 3.014 1 95.75 103 ASN B N 1
ATOM 2659 C CA . ASN B 1 103 ? -6.008 2.537 3.535 1 95.75 103 ASN B CA 1
ATOM 2660 C C . ASN B 1 103 ? -6.832 1.688 2.57 1 95.75 103 ASN B C 1
ATOM 2662 O O . ASN B 1 103 ? -6.547 0.506 2.375 1 95.75 103 ASN B O 1
ATOM 2666 N N . THR B 1 104 ? -7.828 2.258 2.025 1 95.06 104 THR B N 1
ATOM 2667 C CA . THR B 1 104 ? -8.648 1.558 1.043 1 95.06 104 THR B CA 1
ATOM 2668 C C . THR B 1 104 ? -7.809 1.146 -0.164 1 95.06 104 THR B C 1
ATOM 2670 O O . THR B 1 104 ? -7.914 0.015 -0.643 1 95.06 104 THR B O 1
ATOM 2673 N N . ILE B 1 105 ? -6.988 2.025 -0.616 1 93.88 105 ILE B N 1
ATOM 2674 C CA . ILE B 1 105 ? -6.137 1.757 -1.77 1 93.88 105 ILE B CA 1
ATOM 2675 C C . ILE B 1 105 ? -5.148 0.642 -1.435 1 93.88 105 ILE B C 1
ATOM 2677 O O . ILE B 1 105 ? -4.941 -0.273 -2.234 1 93.88 105 ILE B O 1
ATOM 2681 N N . PHE B 1 106 ? -4.598 0.668 -0.236 1 95.25 106 PHE B N 1
ATOM 2682 C CA . PHE B 1 106 ? -3.672 -0.367 0.208 1 95.25 106 PHE B CA 1
ATOM 2683 C C . PHE B 1 106 ? -4.348 -1.733 0.211 1 95.25 106 PHE B C 1
ATOM 2685 O O . PHE B 1 106 ? -3.775 -2.715 -0.265 1 95.25 106 PHE B O 1
ATOM 2692 N N . GLN B 1 107 ? -5.488 -1.729 0.652 1 95.56 107 GLN B N 1
ATOM 2693 C CA . GLN B 1 107 ? -6.223 -2.986 0.724 1 95.56 107 GLN B CA 1
ATOM 2694 C C . GLN B 1 107 ? -6.535 -3.521 -0.671 1 95.56 107 GLN B C 1
ATOM 2696 O O . GLN B 1 107 ? -6.441 -4.727 -0.917 1 95.56 107 GLN B O 1
ATOM 2701 N N . LEU B 1 108 ? -6.887 -2.654 -1.521 1 93.56 108 LEU B N 1
ATOM 2702 C CA . LEU B 1 108 ? -7.211 -3.055 -2.885 1 93.56 108 LEU B CA 1
ATOM 2703 C C . LEU B 1 108 ? -5.984 -3.613 -3.596 1 93.56 108 LEU B C 1
ATOM 2705 O O . LEU B 1 108 ? -6.074 -4.629 -4.293 1 93.56 108 LEU B O 1
ATOM 2709 N N . ILE B 1 109 ? -4.902 -2.969 -3.371 1 93.19 109 ILE B N 1
ATOM 2710 C CA . ILE B 1 109 ? -3.662 -3.406 -4 1 93.19 109 ILE B CA 1
ATOM 2711 C C . ILE B 1 109 ? -3.248 -4.766 -3.438 1 93.19 109 ILE B C 1
ATOM 2713 O O . ILE B 1 109 ? -2.84 -5.656 -4.184 1 93.19 109 ILE B O 1
ATOM 2717 N N . LYS B 1 110 ? -3.359 -4.883 -2.162 1 95.38 110 LYS B N 1
ATOM 2718 C CA . LYS B 1 110 ? -3.039 -6.156 -1.527 1 95.38 110 LYS B CA 1
ATOM 2719 C C . LYS B 1 110 ? -3.938 -7.273 -2.051 1 95.38 110 LYS B C 1
ATOM 2721 O O . LYS B 1 110 ? -3.461 -8.367 -2.359 1 95.38 110 LYS B O 1
ATOM 2726 N N . GLN B 1 111 ? -5.168 -6.996 -2.137 1 96.06 111 GLN B N 1
ATOM 2727 C CA . GLN B 1 111 ? -6.125 -7.973 -2.646 1 96.06 111 GLN B CA 1
ATOM 2728 C C . GLN B 1 111 ? -5.805 -8.352 -4.09 1 96.06 111 GLN B C 1
ATOM 2730 O O . GLN B 1 111 ? -5.852 -9.531 -4.449 1 96.06 111 GLN B O 1
ATOM 2735 N N . ARG B 1 112 ? -5.508 -7.391 -4.852 1 94.81 112 ARG B N 1
ATOM 2736 C CA . ARG B 1 112 ? -5.176 -7.648 -6.25 1 94.81 112 ARG B CA 1
ATOM 2737 C C . ARG B 1 112 ? -3.922 -8.508 -6.363 1 94.81 112 ARG B C 1
ATOM 2739 O O . ARG B 1 112 ? -3.869 -9.43 -7.18 1 94.81 112 ARG B O 1
ATOM 2746 N N . LYS B 1 113 ? -2.953 -8.188 -5.574 1 95.5 113 LYS B N 1
ATOM 2747 C CA . LYS B 1 113 ? -1.745 -9.008 -5.547 1 95.5 113 LYS B CA 1
ATOM 2748 C C . LYS B 1 113 ? -2.08 -10.477 -5.273 1 95.5 113 LYS B C 1
ATOM 2750 O O . LYS B 1 113 ? -1.615 -11.367 -5.988 1 95.5 113 LYS B O 1
ATOM 2755 N N . ASP B 1 114 ? -2.867 -10.711 -4.297 1 96.75 114 ASP B N 1
ATOM 2756 C CA . ASP B 1 114 ? -3.248 -12.062 -3.922 1 96.75 114 ASP B CA 1
ATOM 2757 C C . ASP B 1 114 ? -3.982 -12.766 -5.062 1 96.75 114 ASP B C 1
ATOM 2759 O O . ASP B 1 114 ? -3.75 -13.945 -5.328 1 96.75 114 ASP B O 1
ATOM 2763 N N . GLU B 1 115 ? -4.82 -12.055 -5.66 1 95.94 115 GLU B N 1
ATOM 2764 C CA . GLU B 1 115 ? -5.586 -12.617 -6.766 1 95.94 115 GLU B CA 1
ATOM 2765 C C . GLU B 1 115 ? -4.676 -13.016 -7.922 1 95.94 115 GLU B C 1
ATOM 2767 O O . GLU B 1 115 ? -4.84 -14.094 -8.508 1 95.94 115 GLU B O 1
ATOM 2772 N N . VAL B 1 116 ? -3.75 -12.156 -8.227 1 94.62 116 VAL B N 1
ATOM 2773 C CA . VAL B 1 116 ? -2.828 -12.422 -9.328 1 94.62 116 VAL B CA 1
ATOM 2774 C C . VAL B 1 116 ? -1.953 -13.625 -8.992 1 94.62 116 VAL B C 1
ATOM 2776 O O . VAL B 1 116 ? -1.756 -14.508 -9.828 1 94.62 116 VAL B O 1
ATOM 2779 N N . VAL B 1 117 ? -1.467 -13.68 -7.805 1 95.88 117 VAL B N 1
ATOM 2780 C CA . VAL B 1 117 ? -0.649 -14.805 -7.355 1 95.88 117 VAL B CA 1
ATOM 2781 C C . VAL B 1 117 ? -1.457 -16.094 -7.445 1 95.88 117 VAL B C 1
ATOM 2783 O O . VAL B 1 117 ? -0.955 -17.125 -7.918 1 95.88 117 VAL B O 1
ATOM 2786 N N . ASN B 1 118 ? -2.688 -16.031 -7.059 1 95.56 118 ASN B N 1
ATOM 2787 C CA . ASN B 1 118 ? -3.557 -17.188 -7.109 1 95.56 118 ASN B CA 1
ATOM 2788 C C . ASN B 1 118 ? -3.801 -17.656 -8.547 1 95.56 118 ASN B C 1
ATOM 2790 O O . ASN B 1 118 ? -3.83 -18.844 -8.82 1 95.56 118 ASN B O 1
ATOM 2794 N N . LEU B 1 119 ? -3.979 -16.703 -9.398 1 92.5 119 LEU B N 1
ATOM 2795 C CA . LEU B 1 119 ? -4.18 -17.031 -10.805 1 92.5 119 LEU B CA 1
ATOM 2796 C C . LEU B 1 119 ? -2.967 -17.75 -11.375 1 92.5 119 LEU B C 1
ATOM 2798 O O . LEU B 1 119 ? -3.113 -18.75 -12.094 1 92.5 119 LEU B O 1
ATOM 2802 N N . ILE B 1 120 ? -1.81 -17.281 -11.023 1 92 120 ILE B N 1
ATOM 2803 C CA . ILE B 1 120 ? -0.567 -17.891 -11.492 1 92 120 ILE B CA 1
ATOM 2804 C C . ILE B 1 120 ? -0.435 -19.297 -10.914 1 92 120 ILE B C 1
ATOM 2806 O O . ILE B 1 120 ? -0.128 -20.234 -11.648 1 92 120 ILE B O 1
ATOM 2810 N N . ASN B 1 121 ? -0.731 -19.469 -9.68 1 94.12 121 ASN B N 1
ATOM 2811 C CA . ASN B 1 121 ? -0.627 -20.766 -9.023 1 94.12 121 ASN B CA 1
ATOM 2812 C C . ASN B 1 121 ? -1.593 -21.781 -9.633 1 94.12 121 ASN B C 1
ATOM 2814 O O . ASN B 1 121 ? -1.229 -22.938 -9.852 1 94.12 121 ASN B O 1
ATOM 2818 N N . GLN B 1 122 ? -2.76 -21.344 -9.883 1 93.44 122 GLN B N 1
ATOM 2819 C CA . GLN B 1 122 ? -3.752 -22.234 -10.484 1 93.44 122 GLN B CA 1
ATOM 2820 C C . GLN B 1 122 ? -3.314 -22.688 -11.875 1 93.44 122 GLN B C 1
ATOM 2822 O O . GLN B 1 122 ? -3.416 -23.859 -12.211 1 93.44 122 GLN B O 1
ATOM 2827 N N . HIS B 1 123 ? -2.855 -21.719 -12.648 1 90.25 123 HIS B N 1
ATOM 2828 C CA . HIS B 1 123 ? -2.355 -22.047 -13.977 1 90.25 123 HIS B CA 1
ATOM 2829 C C . HIS B 1 123 ? -1.227 -23.062 -13.906 1 90.25 123 HIS B C 1
ATOM 2831 O O . HIS B 1 123 ? -1.229 -24.047 -14.648 1 90.25 123 HIS B O 1
ATOM 2837 N N . TYR B 1 124 ? -0.316 -22.859 -13.016 1 91.06 124 TYR B N 1
ATOM 2838 C CA . TYR B 1 124 ? 0.846 -23.734 -12.891 1 91.06 124 TYR B CA 1
ATOM 2839 C C . TYR B 1 124 ? 0.44 -25.109 -12.383 1 91.06 124 TYR B C 1
ATOM 2841 O O . TYR B 1 124 ? 0.97 -26.125 -12.828 1 91.06 124 TYR B O 1
ATOM 2849 N N . GLU B 1 125 ? -0.504 -25.141 -11.492 1 93.31 125 GLU B N 1
ATOM 2850 C CA . GLU B 1 125 ? -0.954 -26.406 -10.93 1 93.31 125 GLU B CA 1
ATOM 2851 C C . GLU B 1 125 ? -1.574 -27.297 -12 1 93.31 125 GLU B C 1
ATOM 2853 O O . GLU B 1 125 ? -1.294 -28.5 -12.055 1 93.31 125 GLU B O 1
ATOM 2858 N N . ILE B 1 126 ? -2.318 -26.719 -12.836 1 91.81 126 ILE B N 1
ATOM 2859 C CA . ILE B 1 126 ? -2.982 -27.469 -13.898 1 91.81 126 ILE B CA 1
ATOM 2860 C C . ILE B 1 126 ? -1.938 -28.047 -14.844 1 91.81 126 ILE B C 1
ATOM 2862 O O . ILE B 1 126 ? -1.979 -29.234 -15.172 1 91.81 126 ILE B O 1
ATOM 2866 N N . GLN B 1 127 ? -0.97 -27.266 -15.234 1 90.56 127 GLN B N 1
ATOM 2867 C CA . GLN B 1 127 ? 0.056 -27.703 -16.172 1 90.56 127 GLN B CA 1
ATOM 2868 C C . GLN B 1 127 ? 0.97 -28.75 -15.547 1 90.56 127 GLN B C 1
ATOM 2870 O O . GLN B 1 127 ? 1.308 -29.75 -16.188 1 90.56 127 GLN B O 1
ATOM 2875 N N . VAL B 1 128 ? 1.317 -28.594 -14.297 1 92.31 128 VAL B N 1
ATOM 2876 C CA . VAL B 1 128 ? 2.223 -29.516 -13.617 1 92.31 128 VAL B CA 1
ATOM 2877 C C . VAL B 1 128 ? 1.543 -30.859 -13.438 1 92.31 128 VAL B C 1
ATOM 2879 O O . VAL B 1 128 ? 2.188 -31.906 -13.539 1 92.31 128 VAL B O 1
ATOM 2882 N N . ASN B 1 129 ? 0.26 -30.828 -13.164 1 92.94 129 ASN B N 1
ATOM 2883 C CA . ASN B 1 129 ? -0.479 -32.062 -13.023 1 92.94 129 ASN B CA 1
ATOM 2884 C C . ASN B 1 129 ? -0.46 -32.875 -14.32 1 92.94 129 ASN B C 1
ATOM 2886 O O . ASN B 1 129 ? -0.323 -34.094 -14.289 1 92.94 129 ASN B O 1
ATOM 2890 N N . ASN B 1 130 ? -0.53 -32.188 -15.398 1 90.88 130 ASN B N 1
ATOM 2891 C CA . ASN B 1 130 ? -0.448 -32.844 -16.703 1 90.88 130 ASN B CA 1
ATOM 2892 C C . ASN B 1 130 ? 0.928 -33.469 -16.922 1 90.88 130 ASN B C 1
ATOM 2894 O O . ASN B 1 130 ? 1.032 -34.594 -17.391 1 90.88 130 ASN B O 1
ATOM 2898 N N . ILE B 1 131 ? 1.945 -32.75 -16.562 1 93.75 131 ILE B N 1
ATOM 2899 C CA . ILE B 1 131 ? 3.312 -33.219 -16.719 1 93.75 131 ILE B CA 1
ATOM 2900 C C . ILE B 1 131 ? 3.547 -34.438 -15.797 1 93.75 131 ILE B C 1
ATOM 2902 O O . ILE B 1 131 ? 4.137 -35.438 -16.219 1 93.75 131 ILE B O 1
ATOM 2906 N N . ASP B 1 132 ? 3.002 -34.375 -14.617 1 94.69 132 ASP B N 1
ATOM 2907 C CA . ASP B 1 132 ? 3.174 -35.438 -13.633 1 94.69 132 ASP B CA 1
ATOM 2908 C C . ASP B 1 132 ? 2.5 -36.719 -14.094 1 94.69 132 ASP B C 1
ATOM 2910 O O . ASP B 1 132 ? 3.029 -37.812 -13.883 1 94.69 132 ASP B O 1
ATOM 2914 N N . THR B 1 133 ? 1.346 -36.531 -14.688 1 94.94 133 THR B N 1
ATOM 2915 C CA . THR B 1 133 ? 0.634 -37.719 -15.203 1 94.94 133 THR B CA 1
ATOM 2916 C C . THR B 1 133 ? 1.468 -38.406 -16.266 1 94.94 133 THR B C 1
ATOM 2918 O O . THR B 1 133 ? 1.583 -39.656 -16.25 1 94.94 133 THR B O 1
ATOM 2921 N N . GLN B 1 134 ? 2.125 -37.625 -17.094 1 94.31 134 GLN B N 1
ATOM 2922 C CA . GLN B 1 134 ? 2.98 -38.219 -18.125 1 94.31 134 GLN B CA 1
ATOM 2923 C C . GLN B 1 134 ? 4.211 -38.875 -17.5 1 94.31 134 GLN B C 1
ATOM 2925 O O . GLN B 1 134 ? 4.641 -39.938 -17.938 1 94.31 134 GLN B O 1
ATOM 2930 N N . GLU B 1 135 ? 4.77 -38.219 -16.531 1 95.25 135 GLU B N 1
ATOM 2931 C CA . GLU B 1 135 ? 5.926 -38.812 -15.859 1 95.25 135 GLU B CA 1
ATOM 2932 C C . GLU B 1 135 ? 5.594 -40.188 -15.266 1 95.25 135 GLU B C 1
ATOM 2934 O O . GLU B 1 135 ? 6.375 -41.125 -15.398 1 95.25 135 GLU B O 1
ATOM 2939 N N . LYS B 1 136 ? 4.363 -40.312 -1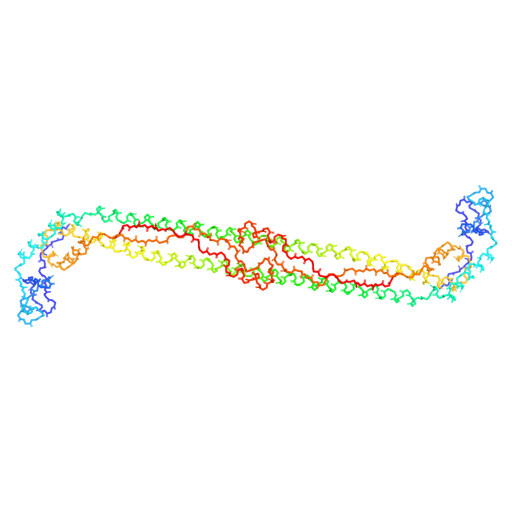4.625 1 96.56 136 LYS B N 1
ATOM 2940 C CA . LYS B 1 136 ? 3.938 -41.562 -14.016 1 96.56 136 LYS B CA 1
ATOM 2941 C C . LYS B 1 136 ? 3.766 -42.656 -15.07 1 96.56 136 LYS B C 1
ATOM 2943 O O . LYS B 1 136 ? 4.164 -43.812 -14.852 1 96.56 136 LYS B O 1
ATOM 2948 N N . ILE B 1 137 ? 3.209 -42.25 -16.172 1 95.38 137 ILE B N 1
ATOM 2949 C CA . ILE B 1 137 ? 2.988 -43.219 -17.266 1 95.38 137 ILE B CA 1
ATOM 2950 C C . ILE B 1 137 ? 4.324 -43.75 -17.75 1 95.38 137 ILE B C 1
ATOM 2952 O O . ILE B 1 137 ? 4.488 -44.969 -17.891 1 95.38 137 ILE B O 1
ATOM 2956 N N . TRP B 1 138 ? 5.297 -42.938 -17.859 1 95.19 138 TRP B N 1
ATOM 2957 C CA . TRP B 1 138 ? 6.57 -43.375 -18.422 1 95.19 138 TRP B CA 1
ATOM 2958 C C . TRP B 1 138 ? 7.422 -44.094 -17.375 1 95.19 138 TRP B C 1
ATOM 2960 O O . TRP B 1 138 ? 8.227 -44.969 -17.703 1 95.19 138 TRP B O 1
ATOM 2970 N N . MET B 1 139 ? 7.227 -43.719 -16.109 1 96.44 139 MET B N 1
ATOM 2971 C CA . MET B 1 139 ? 7.855 -44.469 -15.047 1 96.44 139 MET B CA 1
ATOM 2972 C C . MET B 1 139 ? 7.332 -45.906 -15.023 1 96.44 139 MET B C 1
ATOM 2974 O O . MET B 1 139 ? 8.102 -46.844 -14.828 1 96.44 139 MET B O 1
ATOM 2978 N N . ASP B 1 140 ? 6.035 -45.969 -15.242 1 96.88 140 ASP B N 1
ATOM 2979 C CA . ASP B 1 140 ? 5.422 -47.281 -15.312 1 96.88 140 ASP B CA 1
ATOM 2980 C C . ASP B 1 140 ? 5.965 -48.094 -16.5 1 96.88 140 ASP B C 1
ATOM 2982 O O . ASP B 1 140 ? 6.305 -49.25 -16.359 1 96.88 140 ASP B O 1
ATOM 2986 N N . LYS B 1 141 ? 6.078 -47.5 -17.609 1 95.94 141 LYS B N 1
ATOM 2987 C CA . LYS B 1 141 ? 6.633 -48.156 -18.797 1 95.94 141 LYS B CA 1
ATOM 2988 C C . LYS B 1 141 ? 8.055 -48.656 -18.531 1 95.94 141 LYS B C 1
ATOM 2990 O O . LYS B 1 141 ? 8.398 -49.781 -18.906 1 95.94 141 LYS B O 1
ATOM 2995 N N . GLN B 1 142 ? 8.805 -47.781 -17.922 1 95.5 142 GLN B N 1
ATOM 2996 C CA . GLN B 1 142 ? 10.18 -48.156 -17.609 1 95.5 142 GLN B CA 1
ATOM 2997 C C . GLN B 1 142 ? 10.219 -49.344 -16.688 1 95.5 142 GLN B C 1
ATOM 2999 O O . GLN B 1 142 ? 11 -50.281 -16.906 1 95.5 142 GLN B O 1
ATOM 3004 N N . SER B 1 143 ? 9.367 -49.375 -15.68 1 97.12 143 SER B N 1
ATOM 3005 C CA . SER B 1 143 ? 9.297 -50.5 -14.734 1 97.12 143 SER B CA 1
ATOM 3006 C C . SER B 1 143 ? 8.891 -51.781 -15.43 1 97.12 143 SER B C 1
ATOM 3008 O O . SER B 1 143 ? 9.477 -52.844 -15.18 1 97.12 143 SER B O 1
ATOM 3010 N N . ARG B 1 144 ? 7.973 -51.656 -16.312 1 96.5 144 ARG B N 1
ATOM 3011 C CA . ARG B 1 144 ? 7.508 -52.844 -17.062 1 96.5 144 ARG B CA 1
ATOM 3012 C C . ARG B 1 144 ? 8.617 -53.406 -17.953 1 96.5 144 ARG B C 1
ATOM 3014 O O . ARG B 1 144 ? 8.805 -54.594 -18.016 1 96.5 144 ARG B O 1
ATOM 3021 N N . ALA B 1 145 ? 9.289 -52.5 -18.594 1 95.88 145 ALA B N 1
ATOM 3022 C CA . ALA B 1 145 ? 10.398 -52.938 -19.438 1 95.88 145 ALA B CA 1
ATOM 3023 C C . ALA B 1 145 ? 11.445 -53.688 -18.594 1 95.88 145 ALA B C 1
ATOM 3025 O O . ALA B 1 145 ? 11.914 -54.75 -18.984 1 95.88 145 ALA B O 1
ATOM 3026 N N . TYR B 1 146 ? 11.75 -53.125 -17.5 1 95.81 146 TYR B N 1
ATOM 3027 C CA . TYR B 1 146 ? 12.711 -53.75 -16.594 1 95.81 146 TYR B CA 1
ATOM 3028 C C . TYR B 1 146 ? 12.242 -55.125 -16.172 1 95.81 146 TYR B C 1
ATOM 3030 O O . TYR B 1 146 ? 13.008 -56.094 -16.188 1 95.81 146 TYR B O 1
ATOM 3038 N N . ASP B 1 147 ? 10.984 -55.219 -15.805 1 96 147 ASP B N 1
ATOM 3039 C CA . ASP B 1 147 ? 10.406 -56.5 -15.352 1 96 147 ASP B CA 1
ATOM 3040 C C . ASP B 1 147 ? 10.469 -57.531 -16.453 1 96 147 ASP B C 1
ATOM 3042 O O . ASP B 1 147 ? 10.828 -58.688 -16.203 1 96 147 ASP B O 1
ATOM 3046 N N . ILE B 1 148 ? 10.172 -57.094 -17.641 1 96 148 ILE B N 1
ATOM 3047 C CA . ILE B 1 148 ? 10.133 -58.062 -18.766 1 96 148 ILE B CA 1
ATOM 3048 C C . ILE B 1 148 ? 11.547 -58.531 -19.078 1 96 148 ILE B C 1
ATOM 3050 O O . ILE B 1 148 ? 11.758 -59.719 -19.359 1 96 148 ILE B O 1
ATOM 3054 N N . ILE B 1 149 ? 12.477 -57.656 -19 1 95 149 ILE B N 1
ATOM 3055 C CA . ILE B 1 149 ? 13.867 -58.031 -19.219 1 95 149 ILE B CA 1
ATOM 3056 C C . ILE B 1 149 ? 14.289 -59.094 -18.188 1 95 149 ILE B C 1
ATOM 3058 O O . ILE B 1 149 ? 14.906 -60.094 -18.547 1 95 149 ILE B O 1
ATOM 3062 N N . LYS B 1 150 ? 13.961 -58.906 -16.984 1 95.12 150 LYS B N 1
ATOM 3063 C CA . LYS B 1 150 ? 14.297 -59.844 -15.922 1 95.12 150 LYS B CA 1
ATOM 3064 C C . LYS B 1 150 ? 13.609 -61.188 -16.125 1 95.12 150 LYS B C 1
ATOM 3066 O O . LYS B 1 150 ? 14.234 -62.25 -15.984 1 95.12 150 LYS B O 1
ATOM 3071 N N . LEU B 1 151 ? 12.352 -61.094 -16.516 1 95.06 151 LEU B N 1
ATOM 3072 C CA . LEU B 1 151 ? 11.578 -62.312 -16.719 1 95.06 151 LEU B CA 1
ATOM 3073 C C . LEU B 1 151 ? 12.094 -63.094 -17.922 1 95.06 151 LEU B C 1
ATOM 3075 O O . LEU B 1 151 ? 12.102 -64.312 -17.922 1 95.06 151 LEU B O 1
ATOM 3079 N N . ALA B 1 152 ? 12.492 -62.375 -18.922 1 92.94 152 ALA B N 1
ATOM 3080 C CA . ALA B 1 152 ? 13 -63 -20.141 1 92.94 152 ALA B CA 1
ATOM 3081 C C . ALA B 1 152 ? 14.266 -63.812 -19.859 1 92.94 152 ALA B C 1
ATOM 3083 O O . ALA B 1 152 ? 14.555 -64.812 -20.531 1 92.94 152 ALA B O 1
ATOM 3084 N N . ARG B 1 153 ? 14.969 -63.406 -18.859 1 91.19 153 ARG B N 1
ATOM 3085 C CA . ARG B 1 153 ? 16.219 -64.062 -18.5 1 91.19 153 ARG B CA 1
ATOM 3086 C C . ARG B 1 153 ? 15.977 -65.25 -17.562 1 91.19 153 ARG B C 1
ATOM 3088 O O . ARG B 1 153 ? 16.859 -66.062 -17.344 1 91.19 153 ARG B O 1
ATOM 3095 N N . SER B 1 154 ? 14.773 -65.25 -17.062 1 89.19 154 SER B N 1
ATOM 3096 C CA . SER B 1 154 ? 14.461 -66.312 -16.125 1 89.19 154 SER B CA 1
ATOM 3097 C C . SER B 1 154 ? 14.305 -67.625 -16.828 1 89.19 154 SER B C 1
ATOM 3099 O O . SER B 1 154 ? 13.742 -67.688 -17.938 1 89.19 154 SER B O 1
ATOM 3101 N N . SER B 1 155 ? 14.797 -68.75 -16.297 1 86.56 155 SER B N 1
ATOM 3102 C CA . SER B 1 155 ? 14.68 -70.062 -16.859 1 86.56 155 SER B CA 1
ATOM 3103 C C . SER B 1 155 ? 13.469 -70.812 -16.297 1 86.56 155 SER B C 1
ATOM 3105 O O . SER B 1 155 ? 13.203 -72 -16.672 1 86.56 155 SER B O 1
ATOM 3107 N N . ASN B 1 156 ? 12.766 -70.188 -15.461 1 88.94 156 ASN B N 1
ATOM 3108 C CA . ASN B 1 156 ? 11.594 -70.812 -14.828 1 88.94 156 ASN B CA 1
ATOM 3109 C C . ASN B 1 156 ? 10.352 -70.625 -15.703 1 88.94 156 ASN B C 1
ATOM 3111 O O . ASN B 1 156 ? 9.672 -69.625 -15.641 1 88.94 156 ASN B O 1
ATOM 3115 N N . ASP B 1 157 ? 10.023 -71.75 -16.406 1 88.44 157 ASP B N 1
ATOM 3116 C CA . ASP B 1 157 ? 8.93 -71.688 -17.359 1 88.44 157 ASP B CA 1
ATOM 3117 C C . ASP B 1 157 ? 7.59 -71.5 -16.656 1 88.44 157 ASP B C 1
ATOM 3119 O O . ASP B 1 157 ? 6.727 -70.75 -17.141 1 88.44 157 ASP B O 1
ATOM 3123 N N . TYR B 1 158 ? 7.453 -72.125 -15.578 1 87.75 158 TYR B N 1
ATOM 3124 C CA . TYR B 1 158 ? 6.195 -72 -14.852 1 87.75 158 TYR B CA 1
ATOM 3125 C C . TYR B 1 158 ? 5.969 -70.562 -14.375 1 87.75 158 TYR B C 1
ATOM 3127 O O . TYR B 1 158 ? 4.867 -70 -14.508 1 87.75 158 TYR B O 1
ATOM 3135 N N . GLN B 1 159 ? 6.957 -70 -13.867 1 88.88 159 GLN B N 1
ATOM 3136 C CA . GLN B 1 159 ? 6.871 -68.562 -13.414 1 88.88 159 GLN B CA 1
ATOM 3137 C C . GLN B 1 159 ? 6.52 -67.625 -14.562 1 88.88 159 GLN B C 1
ATOM 3139 O O . GLN B 1 159 ? 5.754 -66.688 -14.383 1 88.88 159 GLN B O 1
ATOM 3144 N N . LEU B 1 160 ? 7.059 -67.875 -15.656 1 93.62 160 LEU B N 1
ATOM 3145 C CA . LEU B 1 160 ? 6.773 -67.125 -16.844 1 93.62 160 LEU B CA 1
ATOM 3146 C C . LEU B 1 160 ? 5.293 -67.188 -17.203 1 93.62 160 LEU B C 1
ATOM 3148 O O . LEU B 1 160 ? 4.668 -66.125 -17.469 1 93.62 160 LEU B O 1
ATOM 3152 N N . LEU B 1 161 ? 4.816 -68.375 -17.188 1 93.62 161 LEU B N 1
ATOM 3153 C CA . LEU B 1 161 ? 3.42 -68.5 -17.578 1 93.62 161 LEU B CA 1
ATOM 3154 C C . LEU B 1 161 ? 2.492 -67.938 -16.516 1 93.62 161 LEU B C 1
ATOM 3156 O O . LEU B 1 161 ? 1.421 -67.438 -16.859 1 93.62 161 LEU B O 1
ATOM 3160 N N . GLU B 1 162 ? 2.949 -68 -15.281 1 91.5 162 GLU B N 1
ATOM 3161 C CA . GLU B 1 162 ? 2.174 -67.375 -14.203 1 91.5 162 GLU B CA 1
ATOM 3162 C C . GLU B 1 162 ? 2.039 -65.875 -14.414 1 91.5 162 GLU B C 1
ATOM 3164 O O . GLU B 1 162 ? 1.026 -65.25 -14.039 1 91.5 162 GLU B O 1
ATOM 3169 N N . LYS B 1 163 ? 2.992 -65.25 -15 1 94.94 163 LYS B N 1
ATOM 3170 C CA . LYS B 1 163 ? 3.018 -63.812 -15.203 1 94.94 163 LYS B CA 1
ATOM 3171 C C . LYS B 1 163 ? 2.664 -63.469 -16.641 1 94.94 163 LYS B C 1
ATOM 3173 O O . LYS B 1 163 ? 2.934 -62.344 -17.094 1 94.94 163 LYS B O 1
ATOM 3178 N N . ALA B 1 164 ? 2.15 -64.375 -17.344 1 95.44 164 ALA B N 1
ATOM 3179 C CA . ALA B 1 164 ? 1.909 -64.25 -18.766 1 95.44 164 ALA B CA 1
ATOM 3180 C C . ALA B 1 164 ? 1.018 -63.031 -19.031 1 95.44 164 ALA B C 1
ATOM 3182 O O . ALA B 1 164 ? 1.296 -62.219 -19.938 1 95.44 164 ALA B O 1
ATOM 3183 N N . THR B 1 165 ? -0.045 -62.844 -18.281 1 95.56 165 THR B N 1
ATOM 3184 C CA . THR B 1 165 ? -0.95 -61.719 -18.453 1 95.56 165 THR B CA 1
ATOM 3185 C C . THR B 1 165 ? -0.198 -60.406 -18.312 1 95.56 165 THR B C 1
ATOM 3187 O O . THR B 1 165 ? -0.329 -59.5 -19.141 1 95.56 165 THR B O 1
ATOM 3190 N N . TYR B 1 166 ? 0.588 -60.312 -17.234 1 96.5 166 TYR B N 1
ATOM 3191 C CA . TYR B 1 166 ? 1.381 -59.094 -16.984 1 96.5 166 TYR B CA 1
ATOM 3192 C C . TYR B 1 166 ? 2.348 -58.844 -18.141 1 96.5 166 TYR B C 1
ATOM 3194 O O . TYR B 1 166 ? 2.479 -57.688 -18.594 1 96.5 166 TYR B O 1
ATOM 3202 N N . ILE B 1 167 ? 2.982 -59.875 -18.562 1 96.88 167 ILE B N 1
ATOM 3203 C CA . ILE B 1 167 ? 3.982 -59.75 -19.625 1 96.88 167 ILE B CA 1
ATOM 3204 C C . ILE B 1 167 ? 3.32 -59.25 -20.906 1 96.88 167 ILE B C 1
ATOM 3206 O O . ILE B 1 167 ? 3.785 -58.281 -21.516 1 96.88 167 ILE B O 1
ATOM 3210 N N . LEU B 1 168 ? 2.244 -59.844 -21.25 1 96 168 LEU B N 1
ATOM 3211 C CA . LEU B 1 168 ? 1.587 -59.469 -22.5 1 96 168 LEU B CA 1
ATOM 3212 C C . LEU B 1 168 ? 0.999 -58.094 -22.438 1 96 168 LEU B C 1
ATOM 3214 O O . LEU B 1 168 ? 1.094 -57.312 -23.391 1 96 168 LEU B O 1
ATOM 3218 N N . GLU B 1 169 ? 0.391 -57.75 -21.297 1 95.88 169 GLU B N 1
ATOM 3219 C CA . GLU B 1 169 ? -0.117 -56.406 -21.109 1 95.88 169 GLU B CA 1
ATOM 3220 C C . GLU B 1 169 ? 1.01 -55.375 -21.188 1 95.88 169 GLU B C 1
ATOM 3222 O O . GLU B 1 169 ? 0.849 -54.312 -21.781 1 95.88 169 GLU B O 1
ATOM 3227 N N . SER B 1 170 ? 2.084 -55.688 -20.5 1 97 170 SER B N 1
ATOM 3228 C CA . SER B 1 170 ? 3.234 -54.812 -20.484 1 97 170 SER B CA 1
ATOM 3229 C C . SER B 1 170 ? 3.783 -54.594 -21.891 1 97 170 SER B C 1
ATOM 3231 O O . SER B 1 170 ? 4.102 -53.469 -22.266 1 97 170 SER B O 1
ATOM 3233 N N . LEU B 1 171 ? 3.869 -55.625 -22.656 1 95.69 171 LEU B N 1
ATOM 3234 C CA . LEU B 1 171 ? 4.363 -55.5 -24.031 1 95.69 171 LEU B CA 1
ATOM 3235 C C . LEU B 1 171 ? 3.439 -54.625 -24.859 1 95.69 171 LEU B C 1
ATOM 3237 O O . LEU B 1 171 ? 3.906 -53.844 -25.719 1 95.69 171 LEU B O 1
ATOM 3241 N N . GLU B 1 172 ? 2.139 -54.719 -24.594 1 95 172 GLU B N 1
ATOM 3242 C CA . GLU B 1 172 ? 1.175 -53.875 -25.297 1 95 172 GLU B CA 1
ATOM 3243 C C . GLU B 1 172 ? 1.366 -52.406 -24.938 1 95 172 GLU B C 1
ATOM 3245 O O . GLU B 1 172 ? 1.345 -51.531 -25.812 1 95 172 GLU B O 1
ATOM 3250 N N . ILE B 1 173 ? 1.578 -52.125 -23.703 1 94.88 173 ILE B N 1
ATOM 3251 C CA . ILE B 1 173 ? 1.776 -50.75 -23.219 1 94.88 173 ILE B CA 1
ATOM 3252 C C . ILE B 1 173 ? 3.061 -50.188 -23.797 1 94.88 173 ILE B C 1
ATOM 3254 O O . ILE B 1 173 ? 3.096 -49.031 -24.219 1 94.88 173 ILE B O 1
ATOM 3258 N N . LEU B 1 174 ? 4.105 -51.031 -23.891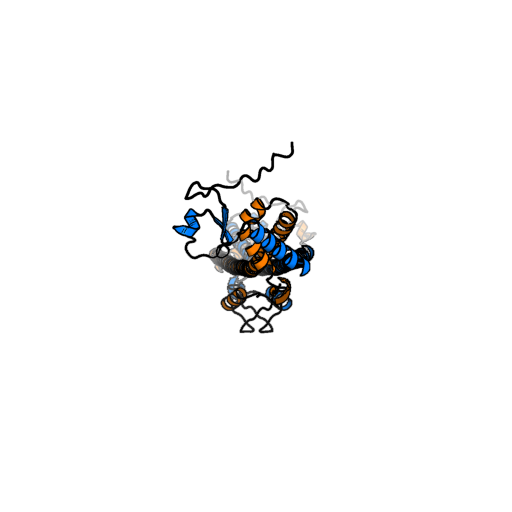 1 94.31 174 LEU B N 1
ATOM 3259 C CA . LEU B 1 174 ? 5.414 -50.594 -24.359 1 94.31 174 LEU B CA 1
ATOM 3260 C C . LEU B 1 174 ? 5.398 -50.375 -25.875 1 94.31 174 LEU B C 1
ATOM 3262 O O . LEU B 1 174 ? 6.27 -49.688 -26.406 1 94.31 174 LEU B O 1
ATOM 3266 N N . ARG B 1 175 ? 4.43 -50.906 -26.578 1 92.56 175 ARG B N 1
ATOM 3267 C CA . ARG B 1 175 ? 4.32 -50.719 -28.016 1 92.56 175 ARG B CA 1
ATOM 3268 C C . ARG B 1 175 ? 3.791 -49.344 -28.375 1 92.56 175 ARG B C 1
ATOM 3270 O O . ARG B 1 175 ? 3.965 -48.875 -29.5 1 92.56 175 ARG B O 1
ATOM 3277 N N . GLN B 1 176 ? 3.193 -48.719 -27.406 1 87.88 176 GLN B N 1
ATOM 3278 C CA . GLN B 1 176 ? 2.652 -47.406 -27.672 1 87.88 176 GLN B CA 1
ATOM 3279 C C . GLN B 1 176 ? 3.77 -46.375 -27.891 1 87.88 176 GLN B C 1
ATOM 3281 O O . GLN B 1 176 ? 4.73 -46.344 -27.125 1 87.88 176 GLN B O 1
ATOM 3286 N N . THR B 1 177 ? 3.674 -45.594 -28.969 1 85.5 177 THR B N 1
ATOM 3287 C CA . THR B 1 177 ? 4.711 -44.656 -29.344 1 85.5 177 THR B CA 1
ATOM 3288 C C . THR B 1 177 ? 4.543 -43.344 -28.578 1 85.5 177 THR B C 1
ATOM 3290 O O . THR B 1 177 ? 3.422 -42.938 -28.281 1 85.5 177 THR B O 1
ATOM 3293 N N . PRO B 1 178 ? 5.719 -42.781 -28.234 1 85.94 178 PRO B N 1
ATOM 3294 C CA . PRO B 1 178 ? 5.648 -41.469 -27.578 1 85.94 178 PRO B CA 1
ATOM 3295 C C . PRO B 1 178 ? 4.984 -40.406 -28.438 1 85.94 178 PRO B C 1
ATOM 3297 O O . PRO B 1 178 ? 5.023 -40.5 -29.672 1 85.94 178 PRO B O 1
ATOM 3300 N N . THR B 1 179 ? 4.258 -39.531 -27.766 1 88.94 179 THR B N 1
ATOM 3301 C CA . THR B 1 179 ? 3.646 -38.375 -28.422 1 88.94 179 THR B CA 1
ATOM 3302 C C . THR B 1 179 ? 4.211 -37.094 -27.859 1 88.94 179 THR B C 1
ATOM 3304 O O . THR B 1 179 ? 5.066 -37.094 -26.969 1 88.94 179 THR B O 1
ATOM 3307 N N . TYR B 1 180 ? 3.891 -36.031 -28.594 1 90.94 180 TYR B N 1
ATOM 3308 C CA . TYR B 1 180 ? 4.285 -34.688 -28.094 1 90.94 180 TYR B CA 1
ATOM 3309 C C . TYR B 1 180 ? 3.109 -34 -27.438 1 90.94 180 TYR B C 1
ATOM 3311 O O . TYR B 1 180 ? 1.981 -34.062 -27.938 1 90.94 180 TYR B O 1
ATOM 3319 N N . LYS B 1 181 ? 3.412 -33.5 -26.297 1 89.94 181 LYS B N 1
ATOM 3320 C CA . LYS B 1 181 ? 2.412 -32.688 -25.609 1 89.94 181 LYS B CA 1
ATOM 3321 C C . LYS B 1 181 ? 2.914 -31.25 -25.406 1 89.94 181 LYS B C 1
ATOM 3323 O O . LYS B 1 181 ? 4.121 -31.016 -25.359 1 89.94 181 LYS B O 1
ATOM 3328 N N . ASN B 1 182 ? 1.887 -30.359 -25.344 1 88.94 182 ASN B N 1
ATOM 3329 C CA . ASN B 1 182 ? 2.195 -28.938 -25.188 1 88.94 182 ASN B CA 1
ATOM 3330 C C . ASN B 1 182 ? 1.899 -28.438 -23.781 1 88.94 182 ASN B C 1
ATOM 3332 O O . ASN B 1 182 ? 0.933 -28.875 -23.156 1 88.94 182 ASN B O 1
ATOM 3336 N N . VAL B 1 183 ? 2.836 -27.625 -23.312 1 87.81 183 VAL B N 1
ATOM 3337 C CA . VAL B 1 183 ? 2.609 -26.906 -22.062 1 87.81 183 VAL B CA 1
ATOM 3338 C C . VAL B 1 183 ? 2.816 -25.422 -22.266 1 87.81 183 VAL B C 1
ATOM 3340 O O . VAL B 1 183 ? 3.729 -25 -22.984 1 87.81 183 VAL B O 1
ATOM 3343 N N . TYR B 1 184 ? 1.876 -24.672 -21.625 1 88.88 184 TYR B N 1
ATOM 3344 C CA . TYR B 1 184 ? 1.969 -23.219 -21.719 1 88.88 184 TYR B CA 1
ATOM 3345 C C . TYR B 1 184 ? 2.621 -22.625 -20.469 1 88.88 184 TYR B C 1
ATOM 3347 O O . TYR B 1 184 ? 2.139 -22.844 -19.359 1 88.88 184 TYR B O 1
ATOM 3355 N N . ILE B 1 185 ? 3.682 -21.875 -20.734 1 87.5 185 ILE B N 1
ATOM 3356 C CA . ILE B 1 185 ? 4.406 -21.25 -19.641 1 87.5 185 ILE B CA 1
ATOM 3357 C C . ILE B 1 185 ? 4.199 -19.734 -19.703 1 87.5 185 ILE B C 1
ATOM 3359 O O . ILE B 1 185 ? 4.406 -19.109 -20.734 1 87.5 185 ILE B O 1
ATOM 3363 N N . VAL B 1 186 ? 3.752 -19.266 -18.578 1 87.19 186 VAL B N 1
ATOM 3364 C CA . VAL B 1 186 ? 3.654 -17.828 -18.453 1 87.19 186 VAL B CA 1
ATOM 3365 C C . VAL B 1 186 ? 5.008 -17.25 -18.031 1 87.19 186 VAL B C 1
ATOM 3367 O O . VAL B 1 186 ? 5.551 -17.609 -16.984 1 87.19 186 VAL B O 1
ATOM 3370 N N . ASN B 1 187 ? 5.484 -16.328 -18.953 1 85.06 187 ASN B N 1
ATOM 3371 C CA . ASN B 1 187 ? 6.84 -15.867 -18.688 1 85.06 187 ASN B CA 1
ATOM 3372 C C . ASN B 1 187 ? 6.855 -14.398 -18.266 1 85.06 187 ASN B C 1
ATOM 3374 O O . ASN B 1 187 ? 7.906 -13.852 -17.938 1 85.06 187 ASN B O 1
ATOM 3378 N N . SER B 1 188 ? 5.676 -13.836 -18.328 1 86.75 188 SER B N 1
ATOM 3379 C CA . SER B 1 188 ? 5.652 -12.422 -17.969 1 86.75 188 SER B CA 1
ATOM 3380 C C . SER B 1 188 ? 4.277 -12.008 -17.453 1 86.75 188 SER B C 1
ATOM 3382 O O . SER B 1 188 ? 3.326 -12.789 -17.5 1 86.75 188 SER B O 1
ATOM 3384 N N . ILE B 1 189 ? 4.34 -10.852 -16.875 1 89 189 ILE B N 1
ATOM 3385 C CA . ILE B 1 189 ? 3.082 -10.242 -16.453 1 89 189 ILE B CA 1
ATOM 3386 C C . ILE B 1 189 ? 2.842 -8.953 -17.234 1 89 189 ILE B C 1
ATOM 3388 O O . ILE B 1 189 ? 3.791 -8.281 -17.641 1 89 189 ILE B O 1
ATOM 3392 N N . ASP B 1 190 ? 1.613 -8.711 -17.516 1 92 190 ASP B N 1
ATOM 3393 C CA . ASP B 1 190 ? 1.199 -7.445 -18.109 1 92 190 ASP B CA 1
ATOM 3394 C C . ASP B 1 190 ? 0.881 -6.41 -17.031 1 92 190 ASP B C 1
ATOM 3396 O O . ASP B 1 190 ? -0.129 -6.523 -16.328 1 92 190 ASP B O 1
ATOM 3400 N N . THR B 1 191 ? 1.729 -5.41 -17.016 1 91.94 191 THR B N 1
ATOM 3401 C CA . THR B 1 191 ? 1.598 -4.414 -15.953 1 91.94 191 THR B CA 1
ATOM 3402 C C . THR B 1 191 ? 0.936 -3.145 -16.484 1 91.94 191 THR B C 1
ATOM 3404 O O . THR B 1 191 ? 1.021 -2.088 -15.852 1 91.94 191 THR B O 1
ATOM 3407 N N . THR B 1 192 ? 0.326 -3.27 -17.594 1 91.69 192 THR B N 1
ATOM 3408 C CA . THR B 1 192 ? -0.345 -2.107 -18.172 1 91.69 192 THR B CA 1
ATOM 3409 C C . THR B 1 192 ? -1.597 -1.758 -17.375 1 91.69 192 THR B C 1
ATOM 3411 O O . THR B 1 192 ? -2.416 -2.631 -17.078 1 91.69 192 THR B O 1
ATOM 3414 N N . PHE B 1 193 ? -1.657 -0.524 -17.031 1 92 193 PHE B N 1
ATOM 3415 C CA . PHE B 1 193 ? -2.85 -0.019 -16.359 1 92 193 PHE B CA 1
ATOM 3416 C C . PHE B 1 193 ? -3.785 0.657 -17.359 1 92 193 PHE B C 1
ATOM 3418 O O . PHE B 1 193 ? -3.48 1.737 -17.859 1 92 193 PHE B O 1
ATOM 3425 N N . ASN B 1 194 ? -4.887 0.012 -17.547 1 88.56 194 ASN B N 1
ATOM 3426 C CA . ASN B 1 194 ? -5.844 0.509 -18.531 1 88.56 194 ASN B CA 1
ATOM 3427 C C . ASN B 1 194 ? -7.039 1.18 -17.859 1 88.56 194 ASN B C 1
ATOM 3429 O O . ASN B 1 194 ? -7.613 0.636 -16.906 1 88.56 194 ASN B O 1
ATOM 3433 N N . THR B 1 195 ? -7.27 2.369 -18.344 1 85.69 195 THR B N 1
ATOM 3434 C CA . THR B 1 195 ? -8.422 3.111 -17.828 1 85.69 195 THR B CA 1
ATOM 3435 C C . THR B 1 195 ? -9.289 3.621 -18.984 1 85.69 195 THR B C 1
ATOM 3437 O O . THR B 1 195 ? -8.883 3.566 -20.141 1 85.69 195 THR B O 1
ATOM 3440 N N . ASN B 1 196 ? -10.445 3.998 -18.656 1 84.44 196 ASN B N 1
ATOM 3441 C CA . ASN B 1 196 ? -11.375 4.484 -19.672 1 84.44 196 ASN B CA 1
ATOM 3442 C C . ASN B 1 196 ? -11.242 5.992 -19.859 1 84.44 196 ASN B C 1
ATOM 3444 O O . ASN B 1 196 ? -11.703 6.531 -20.875 1 84.44 196 ASN B O 1
ATOM 3448 N N . ASN B 1 197 ? -10.719 6.672 -18.906 1 87.69 197 ASN B N 1
ATOM 3449 C CA . ASN B 1 197 ? -10.602 8.125 -18.938 1 87.69 197 ASN B CA 1
ATOM 3450 C C . ASN B 1 197 ? -9.227 8.586 -18.469 1 87.69 197 ASN B C 1
ATOM 3452 O O . ASN B 1 197 ? -8.516 7.848 -17.781 1 87.69 197 ASN B O 1
ATOM 3456 N N . ILE B 1 198 ? -8.93 9.812 -18.875 1 88.94 198 ILE B N 1
ATOM 3457 C CA . ILE B 1 198 ? -7.645 10.391 -18.5 1 88.94 198 ILE B CA 1
ATOM 3458 C C . ILE B 1 198 ? -7.719 10.93 -17.078 1 88.94 198 ILE B C 1
ATOM 3460 O O . ILE B 1 198 ? -6.699 11.016 -16.391 1 88.94 198 ILE B O 1
ATOM 3464 N N . SER B 1 199 ? -8.93 11.242 -16.672 1 90.94 199 SER B N 1
ATOM 3465 C CA . SER B 1 199 ? -9.18 11.656 -15.297 1 90.94 199 SER B CA 1
ATOM 3466 C C . SER B 1 199 ? -10.117 10.688 -14.586 1 90.94 199 SER B C 1
ATOM 3468 O O . SER B 1 199 ? -11.273 10.531 -14.984 1 90.94 199 SER B O 1
ATOM 3470 N N . LEU B 1 200 ? -9.5 10.086 -13.547 1 90.94 200 LEU B N 1
ATOM 3471 C CA . LEU B 1 200 ? -10.266 9.07 -12.844 1 90.94 200 LEU B CA 1
ATOM 3472 C C . LEU B 1 200 ? -10.664 9.555 -11.445 1 90.94 200 LEU B C 1
ATOM 3474 O O . LEU B 1 200 ? -9.82 10.039 -10.695 1 90.94 200 LEU B O 1
ATOM 3478 N N . ASN B 1 201 ? -11.961 9.469 -11.258 1 91.38 201 ASN B N 1
ATOM 3479 C CA . ASN B 1 201 ? -12.328 9.641 -9.859 1 91.38 201 ASN B CA 1
ATOM 3480 C C . ASN B 1 201 ? -11.922 8.438 -9.016 1 91.38 201 ASN B C 1
ATOM 3482 O O . ASN B 1 201 ? -11.383 7.461 -9.539 1 91.38 201 ASN B O 1
ATOM 3486 N N . LEU B 1 202 ? -12.156 8.461 -7.773 1 90.75 202 LEU B N 1
ATOM 3487 C CA . LEU B 1 202 ? -11.656 7.449 -6.848 1 90.75 202 LEU B CA 1
ATOM 3488 C C . LEU B 1 202 ? -12.242 6.078 -7.168 1 90.75 202 LEU B C 1
ATOM 3490 O O . LEU B 1 202 ? -11.523 5.078 -7.184 1 90.75 202 LEU B O 1
ATOM 3494 N N . SER B 1 203 ? -13.492 6.094 -7.398 1 91.25 203 SER B N 1
ATOM 3495 C CA . SER B 1 203 ? -14.156 4.832 -7.699 1 91.25 203 SER B CA 1
ATOM 3496 C C . SER B 1 203 ? -13.625 4.215 -8.984 1 91.25 203 SER B C 1
ATOM 3498 O O . SER B 1 203 ? -13.391 3.006 -9.055 1 91.25 203 SER B O 1
ATOM 3500 N N . GLN B 1 204 ? -13.398 4.977 -9.961 1 90.69 204 GLN B N 1
ATOM 3501 C CA . GLN B 1 204 ? -12.852 4.512 -11.234 1 90.69 204 GLN B CA 1
ATOM 3502 C C . GLN B 1 204 ? -11.422 4.012 -11.07 1 90.69 204 GLN B C 1
ATOM 3504 O O . GLN B 1 204 ? -11.047 2.99 -11.648 1 90.69 204 GLN B O 1
ATOM 3509 N N . PHE B 1 205 ? -10.734 4.727 -10.336 1 91.81 205 PHE B N 1
ATOM 3510 C CA . PHE B 1 205 ? -9.359 4.328 -10.055 1 91.81 205 PHE B CA 1
ATOM 3511 C C . PHE B 1 205 ? -9.312 2.979 -9.352 1 91.81 205 PHE B C 1
ATOM 3513 O O . PHE B 1 205 ? -8.531 2.102 -9.719 1 91.81 205 PHE B O 1
ATOM 3520 N N . GLN B 1 206 ? -10.195 2.834 -8.391 1 91.56 206 GLN B N 1
ATOM 3521 C CA . GLN B 1 206 ? -10.281 1.581 -7.648 1 91.56 206 GLN B CA 1
ATOM 3522 C C . GLN B 1 206 ? -10.641 0.419 -8.57 1 91.56 206 GLN B C 1
ATOM 3524 O O . GLN B 1 206 ? -10.07 -0.666 -8.461 1 91.56 206 GLN B O 1
ATOM 3529 N N . LYS B 1 207 ? -11.516 0.673 -9.477 1 90.88 207 LYS B N 1
ATOM 3530 C CA . LYS B 1 207 ? -11.891 -0.354 -10.445 1 90.88 207 LYS B CA 1
ATOM 3531 C C . LYS B 1 207 ? -10.711 -0.725 -11.336 1 90.88 207 LYS B C 1
ATOM 3533 O O . LYS B 1 207 ? -1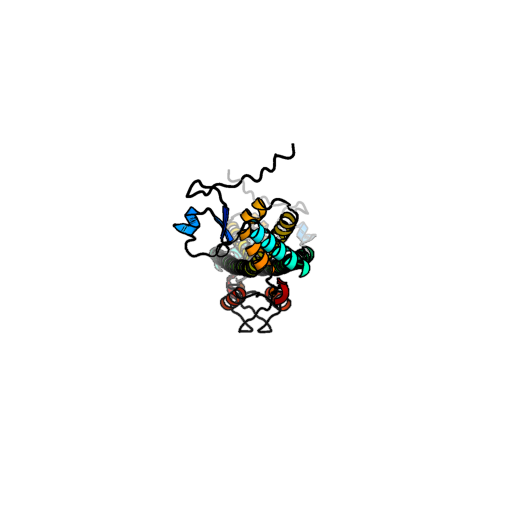0.523 -1.896 -11.672 1 90.88 207 LYS B O 1
ATOM 3538 N N . GLY B 1 208 ? -9.953 0.283 -11.711 1 90.06 208 GLY B N 1
ATOM 3539 C CA . GLY B 1 208 ? -8.742 0.031 -12.477 1 90.06 208 GLY B CA 1
ATOM 3540 C C . GLY B 1 208 ? -7.75 -0.856 -11.75 1 90.06 208 GLY B C 1
ATOM 3541 O O . GLY B 1 208 ? -7.156 -1.754 -12.352 1 90.06 208 GLY B O 1
ATOM 3542 N N . LEU B 1 209 ? -7.676 -0.665 -10.469 1 89.94 209 LEU B N 1
ATOM 3543 C CA . LEU B 1 209 ? -6.746 -1.442 -9.656 1 89.94 209 LEU B CA 1
ATOM 3544 C C . LEU B 1 209 ? -7.199 -2.893 -9.547 1 89.94 209 LEU B C 1
ATOM 3546 O O . LEU B 1 209 ? -6.375 -3.809 -9.523 1 89.94 209 LEU B O 1
ATOM 3550 N N . GLN B 1 210 ? -8.477 -3.102 -9.586 1 89.38 210 GLN B N 1
ATOM 3551 C CA . GLN B 1 210 ? -9.031 -4.441 -9.445 1 89.38 210 GLN B CA 1
ATOM 3552 C C . GLN B 1 210 ? -8.711 -5.301 -10.664 1 89.38 210 GLN B C 1
ATOM 3554 O O . GLN B 1 210 ? -8.664 -6.531 -10.57 1 89.38 210 GLN B O 1
ATOM 3559 N N . ASN B 1 211 ? -8.422 -4.684 -11.727 1 87.94 211 ASN B N 1
ATOM 3560 C CA . ASN B 1 211 ? -8.148 -5.41 -12.961 1 87.94 211 ASN B CA 1
ATOM 3561 C C . ASN B 1 211 ? -6.703 -5.227 -13.406 1 87.94 211 ASN B C 1
ATOM 3563 O O . ASN B 1 211 ? -6.355 -5.551 -14.547 1 87.94 211 ASN B O 1
ATOM 3567 N N . TRP B 1 212 ? -5.949 -4.715 -12.445 1 89.88 212 TRP B N 1
ATOM 3568 C CA . TRP B 1 212 ? -4.57 -4.379 -12.781 1 89.88 212 TRP B CA 1
ATOM 3569 C C . TRP B 1 212 ? -3.682 -5.613 -12.727 1 89.88 212 TRP B C 1
ATOM 3571 O O . TRP B 1 212 ? -3.887 -6.496 -11.891 1 89.88 212 TRP B O 1
ATOM 3581 N N . ILE B 1 213 ? -2.777 -5.656 -13.625 1 88.75 213 ILE B N 1
ATOM 3582 C CA . ILE B 1 213 ? -1.772 -6.699 -13.797 1 88.75 213 ILE B CA 1
ATOM 3583 C C . ILE B 1 213 ? -2.449 -8 -14.227 1 88.75 213 ILE B C 1
ATOM 3585 O O . ILE B 1 213 ? -3.354 -8.492 -13.547 1 88.75 213 ILE B O 1
ATOM 3589 N N . LYS B 1 214 ? -2.201 -8.406 -15.336 1 87.62 214 LYS B N 1
ATOM 3590 C CA . LYS B 1 214 ? -2.693 -9.641 -15.938 1 87.62 214 LYS B CA 1
ATOM 3591 C C . LYS B 1 214 ? -1.539 -10.547 -16.359 1 87.62 214 LYS B C 1
ATOM 3593 O O . LYS B 1 214 ? -0.377 -10.141 -16.312 1 87.62 214 LYS B O 1
ATOM 3598 N N . LEU B 1 215 ? -1.924 -11.75 -16.609 1 86.25 215 LEU B N 1
ATOM 3599 C CA . LEU B 1 215 ? -0.924 -12.672 -17.141 1 86.25 215 LEU B CA 1
ATOM 3600 C C . LEU B 1 215 ? -0.448 -12.219 -18.516 1 86.25 215 LEU B C 1
ATOM 3602 O O . LEU B 1 215 ? -1.248 -11.766 -19.344 1 86.25 215 LEU B O 1
ATOM 3606 N N . GLY B 1 216 ? 0.881 -12.188 -18.609 1 84.75 216 GLY B N 1
ATOM 3607 C CA . GLY B 1 216 ? 1.471 -11.773 -19.875 1 84.75 216 GLY B CA 1
ATOM 3608 C C . GLY B 1 216 ? 1.481 -12.875 -20.922 1 84.75 216 GLY B C 1
ATOM 3609 O O . GLY B 1 216 ? 0.576 -13.711 -20.953 1 84.75 216 GLY B O 1
ATOM 3610 N N . GLU B 1 217 ? 2.467 -12.844 -21.75 1 84.12 217 GLU B N 1
ATOM 3611 C CA . GLU B 1 217 ? 2.633 -13.773 -22.859 1 84.12 217 GLU B CA 1
ATOM 3612 C C . GLU B 1 217 ? 3.006 -15.164 -22.359 1 84.12 217 GLU B C 1
ATOM 3614 O O . GLU B 1 217 ? 3.76 -15.305 -21.391 1 84.12 217 GLU B O 1
ATOM 3619 N N . SER B 1 218 ? 2.326 -16.109 -22.969 1 86.75 218 SER B N 1
ATOM 3620 C CA . SER B 1 218 ? 2.652 -17.5 -22.656 1 86.75 218 SER B CA 1
ATOM 3621 C C . SER B 1 218 ? 3.48 -18.125 -23.781 1 86.75 218 SER B C 1
ATOM 3623 O O . SER B 1 218 ? 3.322 -17.781 -24.953 1 86.75 218 SER B O 1
ATOM 3625 N N . VAL B 1 219 ? 4.469 -18.859 -23.359 1 88.81 219 VAL B N 1
ATOM 3626 C CA . VAL B 1 219 ? 5.305 -19.594 -24.312 1 88.81 219 VAL B CA 1
ATOM 3627 C C . VAL B 1 219 ? 4.918 -21.062 -24.312 1 88.81 219 VAL B C 1
ATOM 3629 O O . VAL B 1 219 ? 4.719 -21.656 -23.25 1 88.81 219 VAL B O 1
ATOM 3632 N N . LEU B 1 220 ? 4.812 -21.562 -25.531 1 90.5 220 LEU B N 1
ATOM 3633 C CA . LEU B 1 220 ? 4.492 -22.984 -25.672 1 90.5 220 LEU B CA 1
ATOM 3634 C C . LEU B 1 220 ? 5.758 -23.828 -25.641 1 90.5 220 LEU B C 1
ATOM 3636 O O . LEU B 1 220 ? 6.719 -23.547 -26.359 1 90.5 220 LEU B O 1
ATOM 3640 N N . ILE B 1 221 ? 5.77 -24.766 -24.781 1 87 221 ILE B N 1
ATOM 3641 C CA . ILE B 1 221 ? 6.855 -25.734 -24.734 1 87 221 ILE B CA 1
ATOM 3642 C C . ILE B 1 221 ? 6.316 -27.125 -25.062 1 87 221 ILE B C 1
ATOM 3644 O O . ILE B 1 221 ? 5.246 -27.516 -24.578 1 87 221 ILE B O 1
ATOM 3648 N N . GLN B 1 222 ? 7.027 -27.688 -25.922 1 90.19 222 GLN B N 1
ATOM 3649 C CA . GLN B 1 222 ? 6.672 -29.062 -26.281 1 90.19 222 GLN B CA 1
ATOM 3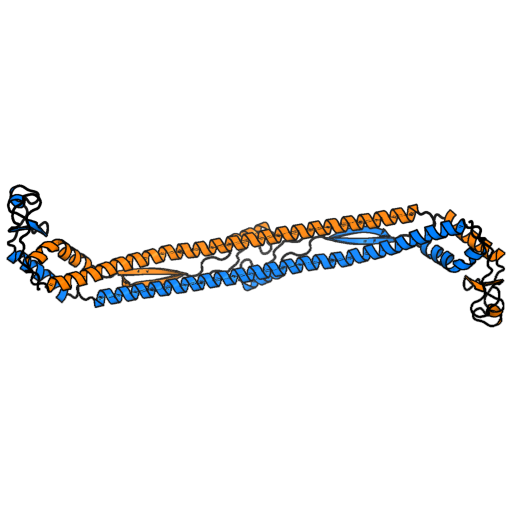650 C C . GLN B 1 222 ? 7.637 -30.062 -25.656 1 90.19 222 GLN B C 1
ATOM 3652 O O . GLN B 1 222 ? 8.844 -29.797 -25.594 1 90.19 222 GLN B O 1
ATOM 3657 N N . PHE B 1 223 ? 7.027 -31.109 -25.141 1 87.88 223 PHE B N 1
ATOM 3658 C CA . PHE B 1 223 ? 7.887 -32.156 -24.625 1 87.88 223 PHE B CA 1
ATOM 3659 C C . PHE B 1 223 ? 7.391 -33.531 -25.078 1 87.88 223 PHE B C 1
ATOM 3661 O O . PHE B 1 223 ? 6.203 -33.719 -25.359 1 87.88 223 PHE B O 1
ATOM 3668 N N . LYS B 1 224 ? 8.344 -34.406 -25.234 1 89.31 224 LYS B N 1
ATOM 3669 C CA . LYS B 1 224 ? 8.047 -35.75 -25.688 1 89.31 224 LYS B CA 1
ATOM 3670 C C . LYS B 1 224 ? 7.551 -36.625 -24.547 1 89.31 224 LYS B C 1
ATOM 3672 O O . LYS B 1 224 ? 8.086 -36.562 -23.438 1 89.31 224 LYS B O 1
ATOM 3677 N N . CYS B 1 225 ? 6.262 -37.25 -24.875 1 85.06 225 CYS B N 1
ATOM 3678 C CA . CYS B 1 225 ? 5.746 -38.188 -23.875 1 85.06 225 CYS B CA 1
ATOM 3679 C C . CYS B 1 225 ? 4.941 -39.312 -24.547 1 85.06 225 CYS B C 1
ATOM 3681 O O . CYS B 1 225 ? 4.523 -39.156 -25.688 1 85.06 225 CYS B O 1
#

Solvent-accessible surface area (backbone atoms only — not comparable to full-atom values): 24421 Å² total; per-residue (Å²): 129,79,71,83,78,64,80,72,74,53,60,30,88,88,70,74,36,61,46,68,34,29,29,67,77,74,37,38,70,32,23,68,62,36,38,73,74,41,93,41,46,89,54,54,70,37,54,54,69,60,48,42,51,52,52,51,49,52,52,49,53,38,46,74,73,48,54,49,43,60,66,61,42,49,52,36,49,51,45,45,51,49,51,52,51,53,51,52,51,36,48,51,51,39,51,49,52,50,51,53,53,52,50,51,50,50,48,46,52,52,49,33,50,52,51,48,52,49,51,53,50,51,55,50,49,56,52,48,49,53,51,49,53,50,49,52,52,45,50,48,48,41,51,42,30,50,50,48,56,54,55,70,71,48,85,53,58,64,60,49,43,72,39,34,47,59,49,55,51,40,54,56,61,48,66,57,74,76,41,78,45,79,42,79,40,55,69,40,67,33,57,52,41,61,48,92,47,40,65,24,47,57,70,54,46,52,55,36,48,66,67,39,51,44,82,36,60,65,45,80,42,75,42,57,72,130,80,70,84,77,62,80,70,73,52,60,30,86,89,68,73,34,62,46,68,33,29,29,68,77,75,38,39,69,33,23,69,62,38,40,74,74,41,94,41,47,88,55,53,69,38,54,54,68,58,48,42,52,51,51,52,49,51,53,48,53,38,48,75,72,48,54,50,43,60,67,62,42,47,53,36,50,51,45,45,52,50,50,51,51,53,51,52,52,35,49,52,51,40,52,50,50,50,52,51,53,52,51,51,51,50,50,46,52,52,50,32,49,53,51,50,52,49,53,52,50,52,55,49,50,56,52,49,51,55,52,49,53,50,49,53,53,45,51,49,46,40,51,42,30,52,50,48,55,55,53,70,69,49,85,53,56,66,61,48,44,72,41,33,47,59,50,53,52,41,53,56,61,46,65,57,73,76,42,76,46,81,44,78,40,56,68,38,67,32,58,51,40,60,47,93,49,39,66,23,48,57,70,55,45,53,54,35,47,67,68,38,51,44,83,35,60,65,46,81,42,75,41,57,72

Sequence (450 aa):
MISDDTQRVSECINHKRLLEAFCTDCHVLICPTCLMFGDHKGHLVDQMDKATKDLRASMDQSARKGLLKLEKTETVLVDIRHTKLTFEESKQKVLKEIDQTFNTIFQLIKQRKDEVVNLINQHYEIQVNNIDTQEKIWMDKQSRAYDIIKLARSSNDYQLLEKATYILESLEILRQTPTYKNVYIVNSIDTTFNTNNISLNLSQFQKGLQNWIKLGESVLIQFKCMISDDTQRVSECINHKRLLEAFCTDCHVLICPTCLMFGDHKGHLVDQMDKATKDLRASMDQSARKGLLKLEKTETVLVDIRHTKLTFEESKQKVLKEIDQTFNTIFQLIKQRKDEVVNLINQHYEIQVNNIDTQEKIWMDKQSRAYDIIKLARSSNDYQLLEKATYILESLEILRQTPTYKNVYIVNSIDTTFNTNNISLNLSQFQKGLQNWIKLGESVLIQFKC

pLDDT: mean 90.65, std 10.59, range [26.7, 97.12]